Protein AF-0000000084546066 (afdb_homodimer)

Foldseek 3Di:
DDDPVVVVVVLVVVLVVLVVVCVVVVVLLVVVLVLQLVCQQVVAEEEEEEDDLQLVLRVVLQVCQQAVLDFPPGGGHHYYYLSPPVVQCCVCCVVPRNLASQLVVCVVDHAASHEYEYEEAQLARNSLQVNLQNCQVRNHAYEYQYEQVNHPNVVSHPGYHYRDDSDPVSSSVVSNVSSVVSSVVSCVVGPTPDDDD/DDDPVVVVVVLVVVLVVLVVVCVVVVVLLVVVLVLQLVCQQVVAEEEEEEDDLQLVLRVVLQVCQQAVLDFPPGGGHHYYYLSPPVVQCCCCCVVPRNLASQLVVCVVDHAASHEYEYEEAQLARNSLQVNLQNCQVRNHAYEYQYEQVNHPNVVSHPGYHYRDDSDPVSSSVVSNVSSVVSSVVSCVVGPTPDDDD

Radius of gyration: 20.23 Å; Cα contacts (8 Å, |Δi|>4): 793; chains: 2; bounding box: 47×53×48 Å

pLDDT: mean 96.31, std 4.51, range [57.47, 98.94]

Organism: NCBI:txid1582439

Structure (mmCIF, N/CA/C/O backbone):
data_AF-0000000084546066-model_v1
#
loop_
_entity.id
_entity.type
_entity.pdbx_description
1 polymer 'Phosphoheptose isomerase'
#
loop_
_atom_site.group_PDB
_atom_site.id
_atom_site.type_symbol
_atom_site.label_atom_id
_atom_site.label_alt_id
_atom_site.label_comp_id
_atom_site.label_asym_id
_atom_site.label_entity_id
_atom_site.label_seq_id
_atom_site.pdbx_PDB_ins_code
_atom_site.Cartn_x
_atom_site.Cartn_y
_atom_site.Cartn_z
_atom_site.occupancy
_atom_site.B_iso_or_equiv
_atom_site.auth_seq_id
_atom_site.auth_comp_id
_atom_site.auth_asym_id
_atom_site.auth_atom_id
_atom_site.pdbx_PDB_model_num
ATOM 1 N N . MET A 1 1 ? -17.531 9.93 25.25 1 58.09 1 MET A N 1
ATOM 2 C CA . MET A 1 1 ? -16.984 10.125 23.906 1 58.09 1 MET A CA 1
ATOM 3 C C . MET A 1 1 ? -15.797 9.203 23.672 1 58.09 1 MET A C 1
ATOM 5 O O . MET A 1 1 ? -14.922 9.07 24.531 1 58.09 1 MET A O 1
ATOM 9 N N . LYS A 1 2 ? -15.844 8.43 22.781 1 73.88 2 LYS A N 1
ATOM 10 C CA . LYS A 1 2 ? -14.781 7.441 22.562 1 73.88 2 LYS A CA 1
ATOM 11 C C . LYS A 1 2 ? -13.422 8.117 22.438 1 73.88 2 LYS A C 1
ATOM 13 O O . 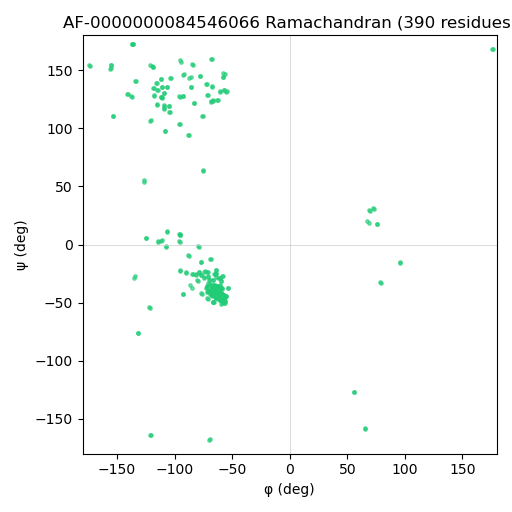LYS A 1 2 ? -13.305 9.164 21.797 1 73.88 2 LYS A O 1
ATOM 18 N N . LYS A 1 3 ? -12.57 7.543 23.188 1 91.62 3 LYS A N 1
ATOM 19 C CA . LYS A 1 3 ? -11.227 8.109 23.156 1 91.62 3 LYS A CA 1
ATOM 20 C C . LYS A 1 3 ? -10.398 7.516 22.016 1 91.62 3 LYS A C 1
ATOM 22 O O . LYS A 1 3 ? -10.492 6.316 21.75 1 91.62 3 LYS A O 1
ATOM 27 N N . ILE A 1 4 ? -9.57 8.32 21.422 1 95.19 4 ILE A N 1
ATOM 28 C CA . ILE A 1 4 ? -8.773 7.977 20.25 1 95.19 4 ILE A CA 1
ATOM 29 C C . ILE A 1 4 ? -7.766 6.887 20.609 1 95.19 4 ILE A C 1
ATOM 31 O O . ILE A 1 4 ? -7.672 5.863 19.922 1 95.19 4 ILE A O 1
ATOM 35 N N . GLU A 1 5 ? -7.195 7.008 21.734 1 94.5 5 GLU A N 1
ATOM 36 C CA . GLU A 1 5 ? -6.043 6.176 22.062 1 94.5 5 GLU A CA 1
ATOM 37 C C . GLU A 1 5 ? -6.438 4.707 22.188 1 94.5 5 GLU A C 1
ATOM 39 O O . GLU A 1 5 ? -5.832 3.842 21.562 1 94.5 5 GLU A O 1
ATOM 44 N N . PRO A 1 6 ? -7.441 4.391 22.906 1 95.5 6 PRO A N 1
ATOM 45 C CA . PRO A 1 6 ? -7.809 2.977 23.031 1 95.5 6 PRO A CA 1
ATOM 46 C C . PRO A 1 6 ? -8.234 2.35 21.703 1 95.5 6 PRO A C 1
ATOM 48 O O . PRO A 1 6 ? -7.984 1.166 21.469 1 95.5 6 PRO A O 1
ATOM 51 N N . ILE A 1 7 ? -8.898 3.096 20.891 1 96.25 7 ILE A N 1
ATOM 52 C CA . ILE A 1 7 ? -9.352 2.588 19.609 1 96.25 7 ILE A CA 1
ATOM 53 C C . ILE A 1 7 ? -8.141 2.291 18.719 1 96.25 7 ILE A C 1
ATOM 55 O O . ILE A 1 7 ? -8.047 1.208 18.141 1 96.25 7 ILE A O 1
ATOM 59 N N . LEU A 1 8 ? -7.262 3.246 18.625 1 97.25 8 LEU A N 1
ATOM 60 C CA . LEU A 1 8 ? -6.043 3.086 17.828 1 97.25 8 LEU A CA 1
ATOM 61 C C . LEU A 1 8 ? -5.223 1.903 18.328 1 97.25 8 LEU A C 1
ATOM 63 O O . LEU A 1 8 ? -4.762 1.08 17.547 1 97.25 8 LEU A O 1
ATOM 67 N N . HIS A 1 9 ? -5.066 1.797 19.656 1 96.94 9 HIS A N 1
ATOM 68 C CA . HIS A 1 9 ? -4.273 0.727 20.25 1 96.94 9 HIS A CA 1
ATOM 69 C C . HIS A 1 9 ? -4.891 -0.639 19.969 1 96.94 9 HIS A C 1
ATOM 71 O O . HIS A 1 9 ? -4.168 -1.613 19.734 1 96.94 9 HIS A O 1
ATOM 77 N N . SER A 1 10 ? -6.176 -0.672 19.969 1 96.88 10 SER A N 1
ATOM 78 C CA . SER A 1 10 ? -6.852 -1.928 19.656 1 96.88 10 SER A CA 1
ATOM 79 C C . SER A 1 10 ? -6.547 -2.383 18.234 1 96.88 10 SER A C 1
ATOM 81 O O . SER A 1 10 ? -6.301 -3.566 18 1 96.88 10 SER A O 1
ATOM 83 N N . PHE A 1 11 ? -6.598 -1.438 17.312 1 97.88 11 PHE A N 1
ATOM 84 C CA . PHE A 1 11 ? -6.262 -1.765 15.93 1 97.88 11 PHE A CA 1
ATOM 85 C C . PHE A 1 11 ? -4.832 -2.277 15.828 1 97.88 11 PHE A C 1
ATOM 87 O O . PHE A 1 11 ? -4.578 -3.307 15.195 1 97.88 11 PHE A O 1
ATOM 94 N N . LEU A 1 12 ? -3.91 -1.575 16.453 1 97.62 12 LEU A N 1
ATOM 95 C CA . LEU A 1 12 ? -2.5 -1.947 16.391 1 97.62 12 LEU A CA 1
ATOM 96 C C . LEU A 1 12 ? -2.271 -3.318 17.016 1 97.62 12 LEU A C 1
ATOM 98 O O . LEU A 1 12 ? -1.497 -4.125 16.484 1 97.62 12 LEU A O 1
ATOM 102 N N . ASP A 1 13 ? -2.93 -3.576 18.094 1 96.75 13 ASP A N 1
ATOM 103 C CA . ASP A 1 13 ? -2.809 -4.867 18.766 1 96.75 13 ASP A CA 1
ATOM 104 C C . ASP A 1 13 ? -3.299 -6 17.875 1 96.75 13 ASP A C 1
ATOM 106 O O . ASP A 1 13 ? -2.711 -7.086 17.859 1 96.75 13 ASP A O 1
ATOM 110 N N . GLU A 1 14 ? -4.301 -5.73 17.125 1 97.19 14 GLU A N 1
ATOM 111 C CA . GLU A 1 14 ? -4.832 -6.734 16.203 1 97.19 14 GLU A CA 1
ATOM 112 C C . GLU A 1 14 ? -3.812 -7.086 15.117 1 97.19 14 GLU A C 1
ATOM 114 O O . GLU A 1 14 ? -3.742 -8.234 14.672 1 97.19 14 GLU A O 1
ATOM 119 N N . GLN A 1 15 ? -3.055 -6.082 14.711 1 98.12 15 GLN A N 1
ATOM 120 C CA . GLN A 1 15 ? -2.033 -6.344 13.703 1 98.12 15 GLN A CA 1
ATOM 121 C C . GLN A 1 15 ? -0.973 -7.309 14.227 1 98.12 15 GLN A C 1
ATOM 123 O O . GLN A 1 15 ? -0.523 -8.195 13.5 1 98.12 15 GLN A O 1
ATOM 128 N N . LYS A 1 16 ? -0.57 -7.102 15.5 1 97.12 16 LYS A N 1
ATOM 129 C CA . LYS A 1 16 ? 0.427 -7.98 16.109 1 97.12 16 LYS A CA 1
ATOM 130 C C . LYS A 1 16 ? -0.085 -9.414 16.203 1 97.12 16 LYS A C 1
ATOM 132 O O . LYS A 1 16 ? 0.655 -10.359 15.93 1 97.12 16 LYS A O 1
ATOM 137 N N . ILE A 1 17 ? -1.288 -9.547 16.578 1 96.88 17 ILE A N 1
ATOM 138 C CA . ILE A 1 17 ? -1.905 -10.859 16.719 1 96.88 17 ILE A CA 1
ATOM 139 C C . ILE A 1 17 ? -1.955 -11.547 15.352 1 96.88 17 ILE A C 1
ATOM 141 O O . ILE A 1 17 ? -1.641 -12.734 15.242 1 96.88 17 ILE A O 1
ATOM 145 N N . CYS A 1 18 ? -2.326 -10.781 14.336 1 97 18 CYS A N 1
ATOM 146 C CA . CYS A 1 18 ? -2.408 -11.328 12.984 1 97 18 CYS A CA 1
ATOM 147 C C . CYS A 1 18 ? -1.049 -11.828 12.516 1 97 18 CYS A C 1
ATOM 149 O O . CYS A 1 18 ? -0.931 -12.961 12.039 1 97 18 CYS A O 1
ATOM 151 N N . VAL A 1 19 ? -0.005 -11.055 12.719 1 97.56 19 VAL A N 1
ATOM 152 C CA . VAL A 1 19 ? 1.34 -11.422 12.289 1 97.56 19 VAL A CA 1
ATOM 153 C C . VAL A 1 19 ? 1.792 -12.68 13.031 1 97.56 19 VAL A C 1
ATOM 155 O O . VAL A 1 19 ? 2.422 -13.562 12.438 1 97.56 19 VAL A O 1
ATOM 158 N N . SER A 1 20 ? 1.497 -12.789 14.344 1 97.19 20 SER A N 1
ATOM 159 C CA . SER A 1 20 ? 1.86 -13.961 15.125 1 97.19 20 SER A CA 1
ATOM 160 C C . SER A 1 20 ? 1.221 -15.227 14.562 1 97.19 20 SER A C 1
ATOM 162 O O . SER A 1 20 ? 1.876 -16.266 14.453 1 97.19 20 SER A O 1
ATOM 164 N N . ASN A 1 21 ? -0.02 -15.133 14.18 1 97.06 21 ASN A N 1
ATOM 165 C CA . ASN A 1 21 ? -0.729 -16.281 13.617 1 97.06 21 ASN A CA 1
ATOM 166 C C . ASN A 1 21 ? -0.171 -16.672 12.258 1 97.06 21 ASN A C 1
ATOM 168 O O . ASN A 1 21 ? -0.028 -17.859 11.953 1 97.06 21 ASN A O 1
ATOM 172 N N . ILE A 1 22 ? 0.183 -15.703 11.438 1 96.12 22 ILE A N 1
ATOM 173 C CA . ILE A 1 22 ? 0.743 -15.938 10.117 1 96.12 22 ILE A CA 1
ATOM 174 C C . ILE A 1 22 ? 2.105 -16.609 10.242 1 96.12 22 ILE A C 1
ATOM 176 O O . ILE A 1 22 ? 2.422 -17.531 9.492 1 96.12 22 ILE A O 1
ATOM 180 N N . THR A 1 23 ? 2.871 -16.156 11.234 1 95 23 THR A N 1
ATOM 181 C CA . THR A 1 23 ? 4.199 -16.719 11.469 1 95 23 THR A CA 1
ATOM 182 C C . THR A 1 23 ? 4.117 -18.203 11.789 1 95 23 THR A C 1
ATOM 184 O O . THR A 1 23 ? 4.941 -19 11.32 1 95 23 THR A O 1
ATOM 187 N N . LYS A 1 24 ? 3.082 -18.594 12.492 1 93.69 24 LYS A N 1
ATOM 188 C CA . LYS A 1 24 ? 2.906 -19.984 12.906 1 93.69 24 LYS A CA 1
ATOM 189 C C . LYS A 1 24 ? 2.496 -20.875 11.727 1 93.69 24 LYS A C 1
ATOM 191 O O . LYS A 1 24 ? 2.703 -22.078 11.758 1 93.69 24 LYS A O 1
ATOM 196 N N . ASN A 1 25 ? 1.925 -20.266 10.695 1 90.19 25 ASN A N 1
ATOM 197 C CA . ASN A 1 25 ? 1.411 -21 9.539 1 90.19 25 ASN A CA 1
ATOM 198 C C . ASN A 1 25 ? 1.988 -20.469 8.234 1 90.19 25 ASN A C 1
ATOM 200 O O . ASN A 1 25 ? 1.245 -20.172 7.293 1 90.19 25 ASN A O 1
ATOM 204 N N . SER A 1 26 ? 3.32 -20.422 8.172 1 93.75 26 SER A N 1
ATOM 205 C CA . SER A 1 26 ? 3.938 -19.656 7.086 1 93.75 26 SER A CA 1
ATOM 206 C C . SER A 1 26 ? 4.297 -20.562 5.91 1 93.75 26 SER A C 1
ATOM 208 O O . SER A 1 26 ? 4.996 -20.141 4.988 1 93.75 26 SER A O 1
ATOM 210 N N . LYS A 1 27 ? 3.881 -21.828 5.902 1 95.06 27 LYS A N 1
ATOM 211 C CA . LYS A 1 27 ? 4.242 -22.781 4.859 1 95.06 27 LYS A CA 1
ATOM 212 C C . LYS A 1 27 ? 3.756 -22.312 3.492 1 95.06 27 LYS A C 1
ATOM 214 O O . LYS A 1 27 ? 4.492 -22.391 2.506 1 95.06 27 LYS A O 1
ATOM 219 N N . ASP A 1 28 ? 2.516 -21.844 3.461 1 95.44 28 ASP A N 1
ATOM 220 C CA . ASP A 1 28 ? 1.954 -21.359 2.203 1 95.44 28 ASP A CA 1
ATOM 221 C C . ASP A 1 28 ? 2.775 -20.203 1.645 1 95.44 28 ASP A C 1
ATOM 223 O O . ASP A 1 28 ? 2.957 -20.094 0.431 1 95.44 28 ASP A O 1
ATOM 227 N N . LEU A 1 29 ? 3.26 -19.359 2.506 1 97.44 29 LEU A N 1
ATOM 228 C CA . LEU A 1 29 ? 4.086 -18.234 2.074 1 97.44 29 LEU A CA 1
ATOM 229 C C . LEU A 1 29 ? 5.43 -18.719 1.538 1 97.44 29 LEU A C 1
ATOM 231 O O . LEU A 1 29 ? 5.93 -18.188 0.541 1 97.44 29 LEU A O 1
ATOM 235 N N . GLU A 1 30 ? 5.973 -19.688 2.188 1 97.38 30 GLU A N 1
ATOM 236 C CA . GLU A 1 30 ? 7.223 -20.281 1.711 1 97.38 30 GLU A CA 1
ATOM 237 C C . GLU A 1 30 ? 7.055 -20.875 0.319 1 97.38 30 GLU A C 1
ATOM 239 O O . GLU A 1 30 ? 7.902 -20.688 -0.554 1 97.38 30 GLU A O 1
ATOM 244 N N . ASP A 1 31 ? 5.988 -21.578 0.146 1 97.75 31 ASP A N 1
ATOM 245 C CA . ASP A 1 31 ? 5.691 -22.188 -1.15 1 97.75 31 ASP A CA 1
ATOM 246 C C . ASP A 1 31 ? 5.516 -21.109 -2.227 1 97.75 31 ASP A C 1
ATOM 248 O O . ASP A 1 31 ? 5.965 -21.281 -3.361 1 97.75 31 ASP A O 1
ATOM 252 N N . LEU A 1 32 ? 4.887 -20.047 -1.887 1 98.19 32 LEU A N 1
ATOM 253 C CA . LEU A 1 32 ? 4.699 -18.938 -2.828 1 98.19 32 LEU A CA 1
ATOM 254 C C . LEU A 1 32 ? 6.035 -18.328 -3.229 1 98.19 32 LEU A C 1
ATOM 256 O O . LEU A 1 32 ? 6.266 -18.047 -4.406 1 98.19 32 LEU A O 1
ATOM 260 N N . ILE A 1 33 ? 6.922 -18.141 -2.268 1 98.5 33 ILE A N 1
ATOM 261 C CA . ILE A 1 33 ? 8.242 -17.594 -2.551 1 98.5 33 ILE A CA 1
ATOM 262 C C . ILE A 1 33 ? 8.977 -18.5 -3.533 1 98.5 33 ILE A C 1
ATOM 264 O O . ILE A 1 33 ? 9.562 -18.016 -4.508 1 98.5 33 ILE A O 1
ATOM 268 N N . ARG A 1 34 ? 8.922 -19.766 -3.334 1 98.19 34 ARG A N 1
ATOM 269 C CA . ARG A 1 34 ? 9.547 -20.719 -4.238 1 98.19 34 ARG A CA 1
ATOM 270 C C . ARG A 1 34 ? 8.945 -20.641 -5.633 1 98.19 34 ARG A C 1
ATOM 272 O O . ARG A 1 34 ? 9.664 -20.688 -6.633 1 98.19 34 ARG A O 1
ATOM 279 N N . LEU A 1 35 ? 7.68 -20.516 -5.641 1 98 35 LEU A N 1
ATOM 280 C CA . LEU A 1 35 ? 6.965 -20.422 -6.91 1 98 35 LEU A CA 1
ATOM 281 C C . LEU A 1 35 ? 7.387 -19.188 -7.688 1 98 35 LEU A C 1
ATOM 283 O O . LEU A 1 35 ? 7.598 -19.25 -8.898 1 98 35 LEU A O 1
ATOM 287 N N . LEU A 1 36 ? 7.488 -18.078 -7.055 1 98.5 36 LEU A N 1
ATOM 288 C CA . LEU A 1 36 ? 7.879 -16.828 -7.699 1 98.5 36 LEU A CA 1
ATOM 289 C C . LEU A 1 36 ? 9.312 -16.922 -8.219 1 98.5 36 LEU A C 1
ATOM 291 O O . LEU A 1 36 ? 9.602 -16.469 -9.328 1 98.5 36 LEU A O 1
ATOM 295 N N . ILE A 1 37 ? 10.164 -17.469 -7.418 1 98.06 37 ILE A N 1
ATOM 296 C CA . ILE A 1 37 ? 11.555 -17.609 -7.824 1 98.06 37 ILE A CA 1
ATOM 297 C C . ILE A 1 37 ? 11.641 -18.516 -9.055 1 98.06 37 ILE A C 1
ATOM 299 O O . ILE A 1 37 ? 12.375 -18.219 -10 1 98.06 37 ILE A O 1
ATOM 303 N N . LYS A 1 38 ? 10.906 -19.562 -9.023 1 97.88 38 LYS A N 1
ATOM 304 C CA . LYS A 1 38 ? 10.867 -20.469 -10.164 1 97.88 38 LYS A CA 1
ATOM 305 C C . LYS A 1 38 ? 10.375 -19.766 -11.422 1 97.88 38 LYS A C 1
ATOM 307 O O . LYS A 1 38 ? 10.945 -19.922 -12.5 1 97.88 38 LYS A O 1
ATOM 312 N N . ALA A 1 39 ? 9.289 -19.031 -11.305 1 97.75 39 ALA A N 1
ATOM 313 C CA . ALA A 1 39 ? 8.75 -18.281 -12.438 1 97.75 39 ALA A CA 1
ATOM 314 C C . ALA A 1 39 ? 9.789 -17.328 -13 1 97.75 39 ALA A C 1
ATOM 316 O O . ALA A 1 39 ? 9.984 -17.266 -14.211 1 97.75 39 ALA A O 1
ATOM 317 N N . ARG A 1 40 ? 10.438 -16.609 -12.133 1 97.81 40 ARG A N 1
ATOM 318 C CA . ARG A 1 40 ? 11.5 -15.688 -12.539 1 97.81 40 ARG A CA 1
ATOM 319 C C . ARG A 1 40 ? 12.594 -16.422 -13.312 1 97.81 40 ARG A C 1
ATOM 321 O O . ARG A 1 40 ? 12.992 -16 -14.398 1 97.81 40 ARG A O 1
ATOM 328 N N . ASN A 1 41 ? 13.023 -17.5 -12.711 1 97.5 41 ASN A N 1
ATOM 329 C CA . ASN A 1 41 ? 14.125 -18.266 -13.297 1 97.5 41 ASN A CA 1
ATOM 330 C C . ASN A 1 41 ? 13.758 -18.828 -14.664 1 97.5 41 ASN A C 1
ATOM 332 O O . ASN A 1 41 ? 14.617 -18.969 -15.531 1 97.5 41 ASN A O 1
ATOM 336 N N . ASN A 1 42 ? 12.547 -19.078 -14.883 1 97.38 42 ASN A N 1
ATOM 337 C CA . ASN A 1 42 ? 12.078 -19.672 -16.141 1 97.38 42 ASN A CA 1
ATOM 338 C C . ASN A 1 42 ? 11.602 -18.594 -17.109 1 97.38 42 ASN A C 1
ATOM 340 O O . ASN A 1 42 ? 11.055 -18.906 -18.172 1 97.38 42 ASN A O 1
ATOM 344 N N . GLY A 1 43 ? 11.688 -17.391 -16.781 1 96.62 43 GLY A N 1
ATOM 345 C CA . GLY A 1 43 ? 11.312 -16.281 -17.656 1 96.62 43 GLY A CA 1
ATOM 346 C C . GLY A 1 43 ? 9.805 -16.141 -17.812 1 96.62 43 GLY A C 1
ATOM 347 O O . GLY A 1 43 ? 9.328 -15.75 -18.875 1 96.62 43 GLY A O 1
ATOM 348 N N . LYS A 1 44 ? 9.055 -16.516 -16.797 1 97.69 44 LYS A N 1
ATOM 349 C CA . LYS A 1 44 ? 7.602 -16.422 -16.812 1 97.69 44 LYS A CA 1
ATOM 350 C C . LYS A 1 44 ? 7.121 -15.117 -16.172 1 97.69 44 LYS A C 1
ATOM 352 O O . LYS A 1 44 ? 7.844 -14.508 -15.391 1 97.69 44 LYS A O 1
ATOM 357 N N . LYS A 1 45 ? 5.926 -14.734 -16.547 1 98 45 LYS A N 1
ATOM 358 C CA . LYS A 1 45 ? 5.367 -13.461 -16.094 1 98 45 LYS A CA 1
ATOM 359 C C . LYS A 1 45 ? 4.551 -13.641 -14.82 1 98 45 LYS A C 1
ATOM 361 O O . LYS A 1 45 ? 3.926 -14.68 -14.617 1 98 45 LYS A O 1
ATOM 366 N N . ILE A 1 46 ? 4.617 -12.586 -14 1 98.69 46 ILE A N 1
ATOM 367 C CA . ILE A 1 46 ? 3.756 -12.461 -12.836 1 98.69 46 ILE A CA 1
ATOM 368 C C . ILE A 1 46 ? 2.732 -11.352 -13.062 1 98.69 46 ILE A C 1
ATOM 370 O O . ILE A 1 46 ? 3.102 -10.203 -13.312 1 98.69 46 ILE A O 1
ATOM 374 N N . PHE A 1 47 ? 1.453 -11.68 -13.031 1 98.81 47 PHE A N 1
ATOM 375 C CA . PHE A 1 47 ? 0.375 -10.703 -13.117 1 98.81 47 PHE A CA 1
ATOM 376 C C . PHE A 1 47 ? -0.301 -10.523 -11.766 1 98.81 47 PHE A C 1
ATOM 378 O O . PHE A 1 47 ? -0.565 -11.5 -11.062 1 98.81 47 PHE A O 1
ATOM 385 N N . THR A 1 48 ? -0.553 -9.312 -11.391 1 98.88 48 THR A N 1
ATOM 386 C CA . THR A 1 48 ? -1.293 -9.039 -10.164 1 98.88 48 THR A CA 1
ATOM 387 C C . THR A 1 48 ? -2.586 -8.289 -10.461 1 98.88 48 THR A C 1
ATOM 389 O O . THR A 1 48 ? -2.688 -7.602 -11.484 1 98.88 48 THR A O 1
ATOM 392 N N . MET A 1 49 ? -3.562 -8.461 -9.609 1 98.81 49 MET A N 1
ATOM 393 C CA . MET A 1 49 ? -4.852 -7.793 -9.773 1 98.81 49 MET A CA 1
ATOM 394 C C . MET A 1 49 ? -5.566 -7.648 -8.438 1 98.81 49 MET A C 1
ATOM 396 O O . MET A 1 49 ? -5.324 -8.422 -7.512 1 98.81 49 MET A O 1
ATOM 400 N N . GLY A 1 50 ? -6.418 -6.707 -8.305 1 98.56 50 GLY A N 1
ATOM 401 C CA . GLY A 1 50 ? -7.234 -6.379 -7.148 1 98.56 50 GLY A CA 1
ATOM 402 C C . GLY A 1 50 ? -8.062 -5.121 -7.34 1 98.56 50 GLY A C 1
ATOM 403 O O . GLY A 1 50 ? -7.867 -4.387 -8.312 1 98.56 50 GLY A O 1
ATOM 404 N N . ASN A 1 51 ? -8.992 -4.914 -6.418 1 97.12 51 ASN A N 1
ATOM 405 C CA . ASN A 1 51 ? -9.859 -3.744 -6.473 1 97.12 51 ASN A CA 1
ATOM 406 C C . ASN A 1 51 ? -9.57 -2.777 -5.328 1 97.12 51 ASN A C 1
ATOM 408 O O . ASN A 1 51 ? -9.312 -3.203 -4.199 1 97.12 51 ASN A O 1
ATOM 412 N N . GLY A 1 52 ? -9.648 -1.495 -5.617 1 95.19 52 GLY A N 1
ATOM 413 C CA . GLY A 1 52 ? -9.477 -0.506 -4.562 1 95.19 52 GLY A CA 1
ATOM 414 C C . GLY A 1 52 ? -8.172 -0.658 -3.809 1 95.19 52 GLY A C 1
ATOM 415 O O . GLY A 1 52 ? -7.098 -0.7 -4.418 1 95.19 52 GLY A O 1
ATOM 416 N N . GLY A 1 53 ? -8.211 -0.744 -2.5 1 96.06 53 GLY A N 1
ATOM 417 C CA . GLY A 1 53 ? -7.023 -0.972 -1.689 1 96.06 53 GLY A CA 1
ATOM 418 C C . GLY A 1 53 ? -6.234 -2.195 -2.117 1 96.06 53 GLY A C 1
ATOM 419 O O . GLY A 1 53 ? -5.004 -2.164 -2.15 1 96.06 53 GLY A O 1
ATOM 420 N N . SE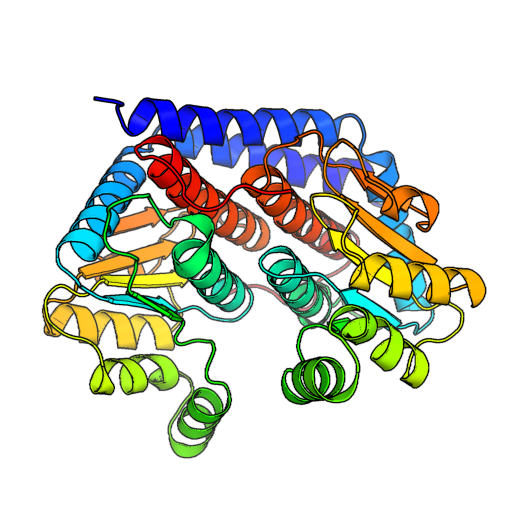R A 1 54 ? -6.938 -3.168 -2.484 1 98.25 54 SER A N 1
ATOM 421 C CA . SER A 1 54 ? -6.281 -4.371 -2.982 1 98.25 54 SER A CA 1
ATOM 422 C C . SER A 1 54 ? -5.598 -4.113 -4.32 1 98.25 54 SER A C 1
ATOM 424 O O . SER A 1 54 ? -4.562 -4.707 -4.621 1 98.25 54 SER A O 1
ATOM 426 N N . GLY A 1 55 ? -6.242 -3.246 -5.141 1 98 55 GLY A N 1
ATOM 427 C CA . GLY A 1 55 ? -5.586 -2.83 -6.371 1 98 55 GLY A CA 1
ATOM 428 C C . GLY A 1 55 ? -4.285 -2.088 -6.133 1 98 55 GLY A C 1
ATOM 429 O O . GLY A 1 55 ? -3.303 -2.307 -6.844 1 98 55 GLY A O 1
ATOM 430 N N . SER A 1 56 ? -4.34 -1.216 -5.098 1 97.69 56 SER A N 1
ATOM 431 C CA . SER A 1 56 ? -3.117 -0.519 -4.711 1 97.69 56 SER A CA 1
ATOM 432 C C . SER A 1 56 ? -2.027 -1.501 -4.293 1 97.69 56 SER A C 1
ATOM 434 O O . SER A 1 56 ? -0.866 -1.348 -4.676 1 97.69 56 SER A O 1
ATOM 436 N N . THR A 1 57 ? -2.367 -2.49 -3.537 1 98.56 57 THR A N 1
ATOM 437 C CA . THR A 1 57 ? -1.424 -3.521 -3.121 1 98.56 57 THR A CA 1
ATOM 438 C C . THR A 1 57 ? -0.854 -4.254 -4.332 1 98.56 57 THR A C 1
ATOM 440 O O . THR A 1 57 ? 0.352 -4.496 -4.41 1 98.56 57 THR A O 1
ATOM 443 N N . ALA A 1 58 ? -1.756 -4.562 -5.312 1 98.75 58 ALA A N 1
ATOM 444 C CA . ALA A 1 58 ? -1.342 -5.254 -6.531 1 98.75 58 ALA A CA 1
ATOM 445 C C . ALA A 1 58 ? -0.286 -4.453 -7.285 1 98.75 58 ALA A C 1
ATOM 447 O O . ALA A 1 58 ? 0.738 -4.996 -7.703 1 98.75 58 ALA A O 1
ATOM 448 N N . SER A 1 59 ? -0.52 -3.164 -7.426 1 98.44 59 SER A N 1
ATOM 449 C CA . SER A 1 59 ? 0.405 -2.273 -8.125 1 98.44 59 SER A CA 1
ATOM 450 C C . SER A 1 59 ? 1.71 -2.117 -7.348 1 98.44 59 SER A C 1
ATOM 452 O O . SER A 1 59 ? 2.795 -2.186 -7.93 1 98.44 59 SER A O 1
ATOM 454 N N . HIS A 1 60 ? 1.605 -1.936 -6.039 1 98.56 60 HIS A N 1
ATOM 455 C CA . HIS A 1 60 ? 2.768 -1.766 -5.176 1 98.56 60 HIS A CA 1
ATOM 456 C C . HIS A 1 60 ? 3.678 -2.988 -5.23 1 98.56 60 HIS A C 1
ATOM 458 O O . HIS A 1 60 ? 4.902 -2.855 -5.309 1 98.56 60 HIS A O 1
ATOM 464 N N . PHE A 1 61 ? 3.135 -4.172 -5.191 1 98.81 61 PHE A N 1
ATOM 465 C CA . PHE A 1 61 ? 3.916 -5.402 -5.211 1 98.81 61 PHE A CA 1
ATOM 466 C C . PHE A 1 61 ? 4.711 -5.52 -6.508 1 98.81 61 PHE A C 1
ATOM 468 O O . PHE A 1 61 ? 5.875 -5.922 -6.492 1 98.81 61 PHE A O 1
ATOM 475 N N . VAL A 1 62 ? 4.094 -5.145 -7.648 1 98.69 62 VAL A N 1
ATOM 476 C CA . VAL A 1 62 ? 4.777 -5.176 -8.938 1 98.69 62 VAL A CA 1
ATOM 477 C C . VAL A 1 62 ? 5.973 -4.223 -8.914 1 98.69 62 VAL A C 1
ATOM 479 O O . VAL A 1 62 ? 7.059 -4.57 -9.383 1 98.69 62 VAL A O 1
ATOM 482 N N . SER A 1 63 ? 5.762 -3.055 -8.32 1 97.69 63 SER A N 1
ATOM 483 C CA . SER A 1 63 ? 6.875 -2.119 -8.195 1 97.69 63 SER A CA 1
ATOM 484 C C . SER A 1 63 ? 8.039 -2.752 -7.438 1 97.69 63 SER A C 1
ATOM 486 O O . SER A 1 63 ? 9.195 -2.639 -7.863 1 97.69 63 SER A O 1
AT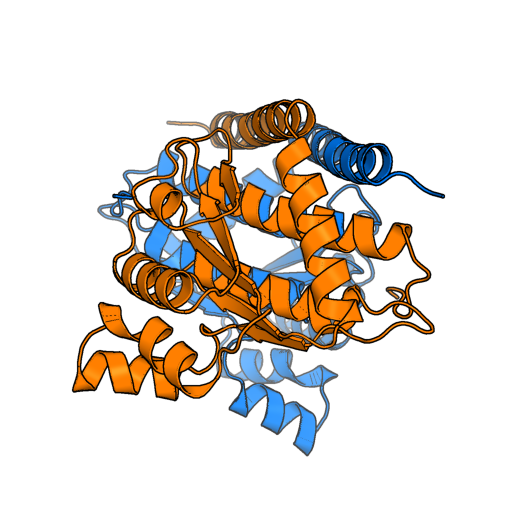OM 488 N N . ASP A 1 64 ? 7.781 -3.469 -6.348 1 98.12 64 ASP A N 1
ATOM 489 C CA . ASP A 1 64 ? 8.812 -4.109 -5.539 1 98.12 64 ASP A CA 1
ATOM 490 C C . ASP A 1 64 ? 9.492 -5.242 -6.312 1 98.12 64 ASP A C 1
ATOM 492 O O . ASP A 1 64 ? 10.711 -5.398 -6.25 1 98.12 64 ASP A O 1
ATOM 496 N N . LEU A 1 65 ? 8.688 -6.02 -7.035 1 98.31 65 LEU A N 1
ATOM 497 C CA . LEU A 1 65 ? 9.25 -7.121 -7.805 1 98.31 65 LEU A CA 1
ATOM 498 C C . LEU A 1 65 ? 10.188 -6.602 -8.891 1 98.31 65 LEU A C 1
ATOM 500 O O . LEU A 1 65 ? 11.219 -7.219 -9.172 1 98.31 65 LEU A O 1
ATOM 504 N N . LEU A 1 66 ? 9.852 -5.453 -9.492 1 97.38 66 LEU A N 1
ATOM 505 C CA . LEU A 1 66 ? 10.57 -4.945 -10.656 1 97.38 66 LEU A CA 1
ATOM 506 C C . LEU A 1 66 ? 11.844 -4.223 -10.227 1 97.38 66 LEU A C 1
ATOM 508 O O . LEU A 1 66 ? 12.812 -4.156 -10.992 1 97.38 66 LEU A O 1
ATOM 512 N N . LYS A 1 67 ? 11.867 -3.711 -9.039 1 96.69 67 LYS A N 1
ATOM 513 C CA . LYS A 1 67 ? 13.016 -2.893 -8.641 1 96.69 67 LYS A CA 1
ATOM 514 C C . LYS A 1 67 ? 13.695 -3.467 -7.402 1 96.69 67 LYS A C 1
ATOM 516 O O . LYS A 1 67 ? 14.875 -3.816 -7.441 1 96.69 67 LYS A O 1
ATOM 521 N N . THR A 1 68 ? 12.961 -3.674 -6.375 1 96.19 68 THR A N 1
ATOM 522 C CA . THR A 1 68 ? 13.5 -4.016 -5.062 1 96.19 68 THR A CA 1
ATOM 523 C C . THR A 1 68 ? 13.992 -5.461 -5.043 1 96.19 68 THR A C 1
ATOM 525 O O . THR A 1 68 ? 14.961 -5.785 -4.348 1 96.19 68 THR A O 1
ATOM 528 N N . ALA A 1 69 ? 13.445 -6.352 -5.828 1 96.81 69 ALA A N 1
ATOM 529 C CA . ALA A 1 69 ? 13.727 -7.781 -5.773 1 96.81 69 ALA A CA 1
ATOM 530 C C . ALA A 1 69 ? 14.805 -8.164 -6.785 1 96.81 69 ALA A C 1
ATOM 532 O O . ALA A 1 69 ? 15.047 -9.352 -7.023 1 96.81 69 ALA A O 1
ATOM 533 N N . ILE A 1 70 ? 15.445 -7.207 -7.441 1 97 70 ILE A N 1
ATOM 534 C CA . ILE A 1 70 ? 16.5 -7.523 -8.391 1 97 70 ILE A CA 1
ATOM 535 C C . ILE A 1 70 ? 17.703 -8.125 -7.652 1 97 70 ILE A C 1
ATOM 537 O O . ILE A 1 70 ? 18.188 -7.543 -6.684 1 97 70 ILE A O 1
ATOM 541 N N . ILE A 1 71 ? 18.078 -9.266 -8.055 1 95.94 71 ILE A N 1
ATOM 542 C CA . ILE A 1 71 ? 19.203 -9.992 -7.492 1 95.94 71 ILE A CA 1
ATOM 543 C C . ILE A 1 71 ? 20.344 -10.047 -8.508 1 95.94 71 ILE A C 1
ATOM 545 O O . ILE A 1 71 ? 20.125 -10.352 -9.68 1 95.94 71 ILE A O 1
ATOM 549 N N . LYS A 1 72 ? 21.547 -9.812 -8.078 1 95.81 72 LYS A N 1
ATOM 550 C CA . LYS A 1 72 ? 22.703 -9.852 -8.961 1 95.81 72 LYS A CA 1
ATOM 551 C C . LYS A 1 72 ? 22.828 -11.203 -9.648 1 95.81 72 LYS A C 1
ATOM 553 O O . LYS A 1 72 ? 22.656 -12.25 -9.016 1 95.81 72 LYS A O 1
ATOM 558 N N . ASP A 1 73 ? 23.047 -11.188 -10.898 1 94.94 73 ASP A N 1
ATOM 559 C CA . ASP A 1 73 ? 23.344 -12.336 -11.742 1 94.94 73 ASP A CA 1
ATOM 560 C C . ASP A 1 73 ? 22.141 -13.273 -11.844 1 94.94 73 ASP A C 1
ATOM 562 O O . ASP A 1 73 ? 22.297 -14.484 -12.016 1 94.94 73 ASP A O 1
ATOM 566 N N . LYS A 1 74 ? 20.984 -12.766 -11.562 1 96 74 LYS A N 1
ATOM 567 C CA . LYS A 1 74 ? 19.734 -13.508 -11.781 1 96 74 LYS A CA 1
ATOM 568 C C . LYS A 1 74 ? 18.812 -12.75 -12.734 1 96 74 LYS A C 1
ATOM 570 O O . LYS A 1 74 ? 18.922 -11.531 -12.875 1 96 74 LYS A O 1
ATOM 575 N N . LYS A 1 75 ? 18 -13.484 -13.367 1 96.94 75 LYS A N 1
ATOM 576 C CA . LYS A 1 75 ? 16.969 -12.859 -14.188 1 96.94 75 LYS A CA 1
ATOM 577 C C . LYS A 1 75 ? 16.094 -11.922 -13.344 1 96.94 75 LYS A C 1
ATOM 579 O O . LYS A 1 75 ? 15.867 -12.172 -12.164 1 96.94 75 LYS A O 1
ATOM 584 N N . ARG A 1 76 ? 15.68 -10.953 -13.984 1 97.75 76 ARG A N 1
ATOM 585 C CA . ARG A 1 76 ? 14.75 -10.047 -13.32 1 97.75 76 ARG A CA 1
ATOM 586 C C . ARG A 1 76 ? 13.312 -10.555 -13.438 1 97.75 76 ARG A C 1
ATOM 588 O O . ARG A 1 76 ? 12.984 -11.266 -14.391 1 97.75 76 ARG A O 1
ATOM 595 N N . PHE A 1 77 ? 12.516 -10.148 -12.523 1 98.31 77 PHE A N 1
ATOM 596 C CA . PHE A 1 77 ? 11.102 -10.492 -12.586 1 98.31 77 PHE A CA 1
ATOM 597 C C . PHE A 1 77 ? 10.422 -9.797 -13.758 1 98.31 77 PHE A C 1
ATOM 599 O O . PHE A 1 77 ? 10.695 -8.625 -14.031 1 98.31 77 PHE A O 1
ATOM 606 N N . GLN A 1 78 ? 9.617 -10.508 -14.477 1 98.12 78 GLN A N 1
ATOM 607 C CA . GLN A 1 78 ? 8.617 -9.93 -15.367 1 98.12 78 GLN A CA 1
ATOM 608 C C . GLN A 1 78 ? 7.262 -9.828 -14.672 1 98.12 78 GLN A C 1
ATOM 610 O O . GLN A 1 78 ? 6.578 -10.836 -14.484 1 98.12 78 GLN A O 1
ATOM 615 N N . ALA A 1 79 ? 6.914 -8.617 -14.273 1 98.62 79 ALA A N 1
ATOM 616 C CA . ALA A 1 79 ? 5.711 -8.453 -13.469 1 98.62 79 ALA A CA 1
ATOM 617 C C . ALA A 1 79 ? 4.859 -7.293 -13.977 1 98.62 79 ALA A C 1
ATOM 619 O O . ALA A 1 79 ? 5.387 -6.246 -14.359 1 98.62 79 ALA A O 1
ATOM 620 N N . PHE A 1 80 ? 3.516 -7.516 -13.953 1 98.38 80 PHE A N 1
ATOM 621 C CA . PHE A 1 80 ? 2.559 -6.543 -14.469 1 98.38 80 PHE A CA 1
ATOM 622 C C . PHE A 1 80 ? 1.321 -6.48 -13.578 1 98.38 80 PHE A C 1
ATOM 624 O O . PHE A 1 80 ? 0.74 -7.516 -13.242 1 98.38 80 PHE A O 1
ATOM 631 N N . SER A 1 81 ? 0.986 -5.277 -13.211 1 98.62 81 SER A N 1
ATOM 632 C CA . SER A 1 81 ? -0.301 -5.125 -12.547 1 98.62 81 SER A CA 1
ATOM 633 C C . SER A 1 81 ? -1.407 -4.797 -13.539 1 98.62 81 SER A C 1
ATOM 635 O O . SER A 1 81 ? -1.324 -3.799 -14.258 1 98.62 81 SER A O 1
ATOM 637 N N . LEU A 1 82 ? -2.453 -5.543 -13.5 1 98.44 82 LEU A N 1
ATOM 638 C CA . LEU A 1 82 ? -3.568 -5.332 -14.414 1 98.44 82 LEU A CA 1
ATOM 639 C C . LEU A 1 82 ? -4.438 -4.168 -13.953 1 98.44 82 LEU A C 1
ATOM 641 O O . LEU A 1 82 ? -5.371 -3.766 -14.648 1 98.44 82 LEU A O 1
ATOM 645 N N . THR A 1 83 ? -4.078 -3.631 -12.859 1 97.25 83 THR A N 1
ATOM 646 C CA . THR A 1 83 ? -4.805 -2.506 -12.281 1 97.25 83 THR A CA 1
ATOM 647 C C . THR A 1 83 ? -4.285 -1.184 -12.844 1 97.25 83 THR A C 1
ATOM 649 O O . THR A 1 83 ? -4.934 -0.145 -12.695 1 97.25 83 THR A O 1
ATOM 652 N N . ASP A 1 84 ? -3.236 -1.197 -13.531 1 95.56 84 ASP A N 1
ATOM 653 C CA . ASP A 1 84 ? -2.477 0.034 -13.727 1 95.56 84 ASP A CA 1
ATOM 654 C C . ASP A 1 84 ? -2.863 0.714 -15.039 1 95.56 84 ASP A C 1
ATOM 656 O O . ASP A 1 84 ? -2.566 1.894 -15.242 1 95.56 84 ASP A O 1
ATOM 660 N N . ASN A 1 85 ? -3.436 -0.034 -16.016 1 94.12 85 ASN A N 1
ATOM 661 C CA . ASN A 1 85 ? -3.861 0.601 -17.25 1 94.12 85 ASN A CA 1
ATOM 662 C C . ASN A 1 85 ? -5.285 1.137 -17.141 1 94.12 85 ASN A C 1
ATOM 664 O O . ASN A 1 85 ? -6.242 0.436 -17.484 1 94.12 85 ASN A O 1
ATOM 668 N N . ILE A 1 86 ? -5.395 2.406 -16.797 1 93.06 86 ILE A N 1
ATOM 669 C CA . ILE A 1 86 ? -6.684 3.002 -16.469 1 93.06 86 ILE A CA 1
ATOM 670 C C . ILE A 1 86 ? -7.562 3.061 -17.703 1 93.06 86 ILE A C 1
ATOM 672 O O . ILE A 1 86 ? -8.727 2.648 -17.688 1 93.06 86 ILE A O 1
ATOM 676 N N . PRO A 1 87 ? -7.004 3.471 -18.969 1 92.06 87 PRO A N 1
ATOM 677 C CA . PRO A 1 87 ? -7.852 3.471 -20.156 1 92.06 87 PRO A CA 1
ATOM 678 C C . PRO A 1 87 ? -8.438 2.094 -20.469 1 92.06 87 PRO A C 1
ATOM 680 O O . PRO A 1 87 ? -9.609 1.989 -20.844 1 92.06 87 PRO A O 1
ATOM 683 N N . VAL A 1 88 ? -7.684 1.075 -20.266 1 94.94 88 VAL A N 1
ATOM 684 C CA . VAL A 1 88 ? -8.164 -0.274 -20.562 1 94.94 88 VAL A CA 1
ATOM 685 C C . VAL A 1 88 ? -9.25 -0.657 -19.562 1 94.94 88 VAL A C 1
ATOM 687 O O . VAL A 1 88 ? -10.281 -1.221 -19.938 1 94.94 88 VAL A O 1
ATOM 690 N N . ILE A 1 89 ? -9.078 -0.355 -18.281 1 96.75 89 ILE A N 1
ATOM 691 C CA . ILE A 1 89 ? -10.055 -0.641 -17.234 1 96.75 89 ILE A CA 1
ATOM 692 C C . ILE A 1 89 ? -11.359 0.104 -17.516 1 96.75 89 ILE A C 1
ATOM 694 O O . ILE A 1 89 ? -12.438 -0.487 -17.484 1 96.75 89 ILE A O 1
ATOM 698 N N . LEU A 1 90 ? -11.219 1.357 -17.922 1 95.5 90 LEU A N 1
ATOM 699 C CA . LEU A 1 90 ? -12.398 2.18 -18.172 1 95.5 90 LEU A CA 1
ATOM 700 C C . LEU A 1 90 ? -13.125 1.711 -19.438 1 95.5 90 LEU A C 1
ATOM 702 O O . LEU A 1 90 ? -14.359 1.697 -19.469 1 95.5 90 LEU A O 1
ATOM 706 N N . ALA A 1 91 ? -12.344 1.354 -20.453 1 95.31 91 ALA A N 1
ATOM 707 C CA . ALA A 1 91 ? -12.938 0.916 -21.719 1 95.31 91 ALA A CA 1
ATOM 708 C C . ALA A 1 91 ? -13.766 -0.35 -21.531 1 95.31 91 ALA A C 1
ATOM 710 O O . ALA A 1 91 ? -14.93 -0.407 -21.938 1 95.31 91 ALA A O 1
ATOM 711 N N . TRP A 1 92 ? -13.25 -1.312 -20.844 1 96.06 92 TRP A N 1
ATOM 712 C CA . TRP A 1 92 ? -13.969 -2.566 -20.641 1 96.06 92 TRP A CA 1
ATOM 713 C C . TRP A 1 92 ? -15.141 -2.375 -19.688 1 96.06 92 TRP A C 1
ATOM 715 O O . TRP A 1 92 ? -16.203 -2.975 -19.875 1 96.06 92 TRP A O 1
ATOM 725 N N . SER A 1 93 ? -14.883 -1.604 -18.656 1 97 93 SER A N 1
ATOM 726 C CA . SER A 1 93 ? -15.969 -1.311 -17.719 1 97 93 SER A CA 1
ATOM 727 C C . SER A 1 93 ? -17.141 -0.641 -18.438 1 97 93 SER A C 1
ATOM 729 O O . SER A 1 93 ? -18.297 -1.01 -18.219 1 97 93 SER A O 1
ATOM 731 N N . ASN A 1 94 ? -16.828 0.364 -19.297 1 95.62 94 ASN A N 1
ATOM 732 C CA . ASN A 1 94 ? -17.844 1.146 -20 1 95.62 94 ASN A CA 1
ATOM 733 C C . ASN A 1 94 ? -18.547 0.323 -21.078 1 95.62 94 ASN A C 1
ATOM 735 O O . ASN A 1 94 ? -19.766 0.348 -21.188 1 95.62 94 ASN A O 1
ATOM 739 N N . ASP A 1 95 ? -17.766 -0.387 -21.891 1 96.5 95 ASP A N 1
ATOM 740 C CA . ASP A 1 95 ? -18.281 -1.023 -23.109 1 96.5 95 ASP A CA 1
ATOM 741 C C . ASP A 1 95 ? -18.906 -2.379 -22.781 1 96.5 95 ASP A C 1
ATOM 743 O O . ASP A 1 95 ? -19.734 -2.875 -23.547 1 96.5 95 ASP A O 1
ATOM 747 N N . VAL A 1 96 ? -18.469 -3.043 -21.672 1 95.88 96 VAL A N 1
ATOM 748 C CA . VAL A 1 96 ? -18.953 -4.391 -21.375 1 95.88 96 VAL A CA 1
ATOM 749 C C . VAL A 1 96 ? -19.391 -4.484 -19.922 1 95.88 96 VAL A C 1
ATOM 751 O O . VAL A 1 96 ? -20.578 -4.504 -19.625 1 95.88 96 VAL A O 1
ATOM 754 N N . SER A 1 97 ? -18.453 -4.574 -18.953 1 97.5 97 SER A N 1
ATOM 755 C CA . SER A 1 97 ? -18.75 -4.637 -17.531 1 97.5 97 SER A CA 1
ATOM 756 C C . SER A 1 97 ? -17.469 -4.574 -16.703 1 97.5 97 SER A C 1
ATOM 758 O O . SER A 1 97 ? -16.406 -4.992 -17.156 1 97.5 97 SER A O 1
ATOM 760 N N . TYR A 1 98 ? -17.609 -4.098 -15.508 1 97.19 98 TYR A N 1
ATOM 761 C CA . TYR A 1 98 ? -16.484 -4.066 -14.578 1 97.19 98 TYR A CA 1
ATOM 762 C C . TYR A 1 98 ? -16.031 -5.477 -14.234 1 97.19 98 TYR A C 1
ATOM 764 O O . TYR A 1 98 ? -14.852 -5.699 -13.938 1 97.19 98 TYR A O 1
ATOM 772 N N . ASP A 1 99 ? -16.859 -6.457 -14.383 1 97.25 99 ASP A N 1
ATOM 773 C CA . ASP A 1 99 ? -16.562 -7.848 -14.062 1 97.25 99 ASP A CA 1
ATOM 774 C C . ASP A 1 99 ? -15.523 -8.422 -15.031 1 97.25 99 ASP A C 1
ATOM 776 O O . ASP A 1 99 ? -14.93 -9.469 -14.766 1 97.25 99 ASP A O 1
ATOM 780 N N . ARG A 1 100 ? -15.242 -7.727 -16.109 1 97.06 100 ARG A N 1
ATOM 781 C CA . ARG A 1 100 ? -14.445 -8.297 -17.188 1 97.06 100 ARG A CA 1
ATOM 782 C C . ARG A 1 100 ? -13.086 -7.617 -17.281 1 97.06 100 ARG A C 1
ATOM 784 O O . ARG A 1 100 ? -12.234 -8.023 -18.078 1 97.06 100 ARG A O 1
ATOM 791 N N . ILE A 1 101 ? -12.781 -6.734 -16.438 1 98 101 ILE A N 1
ATOM 792 C CA . ILE A 1 101 ? -11.648 -5.836 -16.656 1 98 101 ILE A CA 1
ATOM 793 C C . ILE A 1 101 ? -10.344 -6.617 -16.547 1 98 101 ILE A C 1
ATOM 795 O O . ILE A 1 101 ? -9.383 -6.32 -17.266 1 98 101 ILE A O 1
ATOM 799 N N . PHE A 1 102 ? -10.305 -7.656 -15.75 1 98.69 102 PHE A N 1
ATOM 800 C CA . PHE A 1 102 ? -9.055 -8.383 -15.586 1 98.69 102 PHE A CA 1
ATOM 801 C C . PHE A 1 102 ? -8.969 -9.547 -16.562 1 98.69 102 PHE A C 1
ATOM 803 O O . PHE A 1 102 ? -7.938 -9.758 -17.203 1 98.69 102 PHE A O 1
ATOM 810 N N . ILE A 1 103 ? -10.047 -10.281 -16.75 1 98.38 103 ILE A N 1
ATOM 811 C CA . ILE A 1 103 ? -10.023 -11.453 -17.625 1 98.38 103 ILE A CA 1
ATOM 812 C C . ILE A 1 103 ? -9.68 -11.031 -19.047 1 98.38 103 ILE A C 1
ATOM 814 O O . ILE A 1 103 ? -8.922 -11.711 -19.734 1 98.38 103 ILE A O 1
ATOM 818 N N . GLU A 1 104 ? -10.18 -9.922 -19.484 1 98 104 GLU A N 1
ATOM 819 C CA . GLU A 1 104 ? -9.953 -9.508 -20.875 1 98 104 GLU A CA 1
ATOM 820 C C . GLU A 1 104 ? -8.5 -9.094 -21.094 1 98 104 GLU A C 1
ATOM 822 O O . GLU A 1 104 ? -7.957 -9.289 -22.188 1 98 104 GLU A O 1
ATOM 827 N N . GLN A 1 105 ? -7.891 -8.539 -20.109 1 98.12 105 GLN A N 1
ATOM 828 C CA . GLN A 1 105 ? -6.465 -8.25 -20.203 1 98.12 105 GLN A CA 1
ATOM 829 C C . GLN A 1 105 ? -5.645 -9.539 -20.203 1 98.12 105 GLN A C 1
ATOM 831 O O . GLN A 1 105 ? -4.668 -9.656 -20.953 1 98.12 105 GLN A O 1
ATOM 836 N N . LEU A 1 106 ? -6.02 -10.523 -19.391 1 98.31 106 LEU A N 1
ATOM 837 C CA . LEU A 1 106 ? -5.305 -11.789 -19.297 1 98.31 106 LEU A CA 1
ATOM 838 C C . LEU A 1 106 ? -5.41 -12.57 -20.594 1 98.31 106 LEU A C 1
ATOM 840 O O . LEU A 1 106 ? -4.453 -13.227 -21 1 98.31 106 LEU A O 1
ATOM 844 N N . LYS A 1 107 ? -6.488 -12.508 -21.281 1 97.12 107 LYS A N 1
ATOM 845 C CA . LYS A 1 107 ? -6.676 -13.188 -22.547 1 97.12 107 LYS A CA 1
ATOM 846 C C . LYS A 1 107 ? -5.656 -12.719 -23.578 1 97.12 107 LYS A C 1
ATOM 848 O O . LYS A 1 107 ? -5.273 -13.477 -24.484 1 97.12 107 LYS A O 1
ATOM 853 N N . ASN A 1 108 ? -5.199 -11.492 -23.453 1 93.56 108 ASN A N 1
ATOM 854 C CA . ASN A 1 108 ? -4.223 -10.938 -24.391 1 93.56 108 ASN A CA 1
ATOM 855 C C . ASN A 1 108 ? -2.814 -11.438 -24.078 1 93.56 108 ASN A C 1
ATOM 857 O O . ASN A 1 108 ? -1.954 -11.461 -24.969 1 93.56 108 ASN A O 1
ATOM 861 N N . THR A 1 109 ? -2.572 -11.859 -22.797 1 93.69 109 THR A N 1
ATOM 862 C CA . THR A 1 109 ? -1.161 -11.789 -22.422 1 93.69 109 THR A CA 1
ATOM 863 C C . THR A 1 109 ? -0.718 -13.062 -21.703 1 93.69 109 THR A C 1
ATOM 865 O O . THR A 1 109 ? 0.464 -13.406 -21.719 1 93.69 109 THR A O 1
ATOM 868 N N . VAL A 1 110 ? -1.607 -13.766 -21 1 95.88 110 VAL A N 1
ATOM 869 C CA . VAL A 1 110 ? -1.186 -14.812 -20.078 1 95.88 110 VAL A CA 1
ATOM 870 C C . VAL A 1 110 ? -0.817 -16.078 -20.859 1 95.88 110 VAL A C 1
ATOM 872 O O . VAL A 1 110 ? -1.414 -16.375 -21.891 1 95.88 110 VAL A O 1
ATOM 875 N N . SER A 1 111 ? 0.157 -16.797 -20.406 1 93.81 111 SER A N 1
ATOM 876 C CA . SER A 1 111 ? 0.618 -18.047 -21 1 93.81 111 SER A CA 1
ATOM 877 C C . SER A 1 111 ? 0.887 -19.094 -19.938 1 93.81 111 SER A C 1
ATOM 879 O O . SER A 1 111 ? 0.93 -18.797 -18.75 1 93.81 111 SER A O 1
ATOM 881 N N . ASN A 1 112 ? 1.146 -20.281 -20.438 1 92.81 112 ASN A N 1
ATOM 882 C CA . ASN A 1 112 ? 1.456 -21.391 -19.547 1 92.81 112 ASN A CA 1
ATOM 883 C C . ASN A 1 112 ? 2.705 -21.109 -18.719 1 92.81 112 ASN A C 1
ATOM 885 O O . ASN A 1 112 ? 3.713 -20.641 -19.25 1 92.81 112 ASN A O 1
ATOM 889 N N . GLY A 1 113 ? 2.572 -21.344 -17.438 1 93.62 113 GLY A N 1
ATOM 890 C CA . GLY A 1 113 ? 3.701 -21.141 -16.547 1 93.62 113 GLY A CA 1
ATOM 891 C C . GLY A 1 113 ? 3.689 -19.781 -15.867 1 93.62 113 GLY A C 1
ATOM 892 O O . GLY A 1 113 ? 4.395 -19.578 -14.875 1 93.62 113 GLY A O 1
ATOM 893 N N . ASP A 1 114 ? 2.885 -18.875 -16.375 1 97.62 114 ASP A N 1
ATOM 894 C CA . ASP A 1 114 ? 2.732 -17.578 -15.727 1 97.62 114 ASP A CA 1
ATOM 895 C C . ASP A 1 114 ? 2.016 -17.719 -14.383 1 97.62 114 ASP A C 1
ATOM 897 O O . ASP A 1 114 ? 1.446 -18.766 -14.094 1 97.62 114 ASP A O 1
ATOM 901 N N . VAL A 1 115 ? 2.182 -16.734 -13.555 1 98.56 115 VAL A N 1
ATOM 902 C CA . VAL A 1 115 ? 1.548 -16.688 -12.234 1 98.56 115 VAL A CA 1
ATOM 903 C C . VAL A 1 115 ? 0.615 -15.484 -12.141 1 98.56 115 VAL A C 1
ATOM 905 O O . VAL A 1 115 ? 0.991 -14.375 -12.516 1 98.56 115 VAL A O 1
ATOM 908 N N . VAL A 1 116 ? -0.596 -15.719 -11.758 1 98.88 116 VAL A N 1
ATOM 909 C CA . VAL A 1 116 ? -1.554 -14.648 -11.508 1 98.88 116 VAL A CA 1
ATOM 910 C C . VAL A 1 116 ? -1.854 -14.562 -10.016 1 98.88 116 VAL A C 1
ATOM 912 O O . VAL A 1 116 ? -2.195 -15.562 -9.383 1 98.88 116 VAL A O 1
ATOM 915 N N . ILE A 1 117 ? -1.689 -13.406 -9.453 1 98.94 117 ILE A N 1
ATOM 916 C CA . ILE A 1 117 ? -1.922 -13.164 -8.031 1 98.94 117 ILE A CA 1
ATOM 917 C C . ILE A 1 117 ? -3.09 -12.195 -7.859 1 98.94 117 ILE A C 1
ATOM 919 O O . ILE A 1 117 ? -3.049 -11.07 -8.352 1 98.94 117 ILE A O 1
ATOM 923 N N . ALA A 1 118 ? -4.113 -12.648 -7.176 1 98.94 118 ALA A N 1
ATOM 924 C CA . ALA A 1 118 ? -5.293 -11.828 -6.895 1 98.94 118 ALA A CA 1
ATOM 925 C C . ALA A 1 118 ? -5.355 -11.445 -5.418 1 98.94 118 ALA A C 1
ATOM 927 O O . ALA A 1 118 ? -5.238 -12.297 -4.539 1 98.94 118 ALA A O 1
ATOM 928 N N . PHE A 1 119 ? -5.551 -10.172 -5.168 1 98.81 119 PHE A N 1
ATOM 929 C CA . PHE A 1 119 ? -5.766 -9.648 -3.824 1 98.81 119 PHE A CA 1
ATOM 930 C C . PHE A 1 119 ? -7.234 -9.289 -3.611 1 98.81 119 PHE A C 1
ATOM 932 O O . PHE A 1 119 ? -7.793 -8.477 -4.348 1 98.81 119 PHE A O 1
ATOM 939 N N . SER A 1 120 ? -7.871 -9.922 -2.664 1 98.31 120 SER A N 1
ATOM 940 C CA . SER A 1 120 ? -9.266 -9.664 -2.336 1 98.31 120 SER A CA 1
ATOM 941 C C . SER A 1 120 ? -9.57 -10.016 -0.882 1 98.31 120 SER A C 1
ATOM 943 O O . SER A 1 120 ? -9.602 -11.188 -0.517 1 98.31 120 SER A O 1
ATOM 945 N N . GLY A 1 121 ? -9.82 -8.992 -0.042 1 96.62 121 GLY A N 1
ATOM 946 C CA . GLY A 1 121 ? -10.141 -9.266 1.349 1 96.62 121 GLY A CA 1
ATOM 947 C C . GLY A 1 121 ? -11.32 -10.211 1.511 1 96.62 121 GLY A C 1
ATOM 948 O O . GLY A 1 121 ? -11.242 -11.18 2.262 1 96.62 121 GLY A O 1
ATOM 949 N N . SER A 1 122 ? -12.391 -10.039 0.773 1 95.81 122 SER A N 1
ATOM 950 C CA . SER A 1 122 ? -13.586 -10.875 0.858 1 95.81 122 SER A CA 1
ATOM 951 C C . SER A 1 122 ? -13.406 -12.188 0.108 1 95.81 122 SER A C 1
ATOM 953 O O . SER A 1 122 ? -14.047 -13.188 0.429 1 95.81 122 SER A O 1
ATOM 955 N N . GLY A 1 123 ? -12.648 -12.141 -0.902 1 97.5 123 GLY A N 1
ATOM 956 C CA . GLY A 1 123 ? -12.469 -13.289 -1.775 1 97.5 123 GLY A CA 1
ATOM 957 C C . GLY A 1 123 ? -13.648 -13.523 -2.701 1 97.5 123 GLY A C 1
ATOM 958 O O . GLY A 1 123 ? -13.797 -14.617 -3.258 1 97.5 123 GLY A O 1
ATOM 959 N N . ASN A 1 124 ? -14.477 -12.469 -2.846 1 97.31 124 ASN A N 1
ATOM 960 C CA . ASN A 1 124 ? -15.727 -12.719 -3.561 1 97.31 124 ASN A CA 1
ATOM 961 C C . ASN A 1 124 ? -15.898 -11.766 -4.742 1 97.31 124 ASN A C 1
ATOM 963 O O . ASN A 1 124 ? -16.938 -11.766 -5.402 1 97.31 124 ASN A O 1
ATOM 967 N N . SER A 1 125 ? -14.938 -10.945 -5.082 1 97.25 125 SER A N 1
ATOM 968 C CA . SER A 1 125 ? -15.062 -9.969 -6.164 1 97.25 125 SER A CA 1
ATOM 969 C C . SER A 1 125 ? -15.266 -10.664 -7.508 1 97.25 125 SER A C 1
ATOM 971 O O . SER A 1 125 ? -14.406 -11.422 -7.961 1 97.25 125 SER A O 1
ATOM 973 N N . LYS A 1 126 ? -16.25 -10.336 -8.148 1 97.56 126 LYS A N 1
ATOM 974 C CA . LYS A 1 126 ? -16.656 -11.023 -9.367 1 97.56 126 LYS A CA 1
ATOM 975 C C . LYS A 1 126 ? -15.586 -10.898 -10.453 1 97.56 126 LYS A C 1
ATOM 977 O O . LYS A 1 126 ? -15.328 -11.844 -11.195 1 97.56 126 LYS A O 1
ATOM 982 N N . ASN A 1 127 ? -15 -9.719 -10.578 1 98.12 127 ASN A N 1
ATOM 983 C CA . ASN A 1 127 ? -14.008 -9.523 -11.633 1 98.12 127 ASN A CA 1
ATOM 984 C C . ASN A 1 127 ? -12.766 -10.367 -11.391 1 98.12 127 ASN A C 1
ATOM 986 O O . ASN A 1 127 ? -12.133 -10.836 -12.344 1 98.12 127 ASN A O 1
ATOM 990 N N . LEU A 1 128 ? -12.477 -10.594 -10.172 1 98.62 128 LEU A N 1
ATOM 991 C CA . LEU A 1 128 ? -11.344 -11.453 -9.844 1 98.62 128 LEU A CA 1
ATOM 992 C C . LEU A 1 128 ? -11.688 -12.922 -10.062 1 98.62 128 LEU A C 1
ATOM 994 O O . LEU A 1 128 ? -10.883 -13.672 -10.625 1 98.62 128 LEU A O 1
ATOM 998 N N . ILE A 1 129 ? -12.852 -13.289 -9.656 1 98.19 129 ILE A N 1
ATOM 999 C CA . ILE A 1 129 ? -13.281 -14.68 -9.781 1 98.19 129 ILE A CA 1
ATOM 1000 C C . ILE A 1 129 ? -13.328 -15.07 -11.25 1 98.19 129 ILE A C 1
ATOM 1002 O O . ILE A 1 129 ? -12.852 -16.141 -11.633 1 98.19 129 ILE A O 1
ATOM 1006 N N . SER A 1 130 ? -13.836 -14.227 -12.07 1 98 130 SER A N 1
ATOM 1007 C CA . SER A 1 130 ? -13.891 -14.5 -13.5 1 98 130 SER A CA 1
ATOM 1008 C C . SER A 1 130 ? -12.5 -14.695 -14.086 1 98 130 SER A C 1
ATOM 1010 O O . SER A 1 130 ? -12.273 -15.602 -14.883 1 98 130 SER A O 1
ATOM 1012 N N . ALA A 1 131 ? -11.602 -13.875 -13.711 1 98.56 131 ALA A N 1
ATOM 1013 C CA . ALA A 1 131 ? -10.227 -13.961 -14.188 1 98.56 131 ALA A CA 1
ATOM 1014 C C . ALA A 1 131 ? -9.562 -15.25 -13.711 1 98.56 131 ALA A C 1
ATOM 1016 O O . ALA A 1 131 ? -8.898 -15.938 -14.492 1 98.56 131 ALA A O 1
ATOM 1017 N N . LEU A 1 132 ? -9.758 -15.594 -12.469 1 98.44 132 LEU A N 1
ATOM 1018 C CA . LEU A 1 132 ? -9.148 -16.781 -11.891 1 98.44 132 LEU A CA 1
ATOM 1019 C C . LEU A 1 132 ? -9.703 -18.047 -12.555 1 98.44 132 LEU A C 1
ATOM 1021 O O . LEU A 1 132 ? -8.953 -18.984 -12.82 1 98.44 132 LEU A O 1
ATOM 1025 N N . LYS A 1 133 ? -10.977 -18.062 -12.781 1 97.62 133 LYS A N 1
ATOM 1026 C CA . LYS A 1 133 ? -11.586 -19.188 -13.477 1 97.62 133 LYS A CA 1
ATOM 1027 C C . LYS A 1 133 ? -10.953 -19.406 -14.844 1 97.62 133 LYS A C 1
ATOM 1029 O O . LYS A 1 133 ? -10.609 -20.531 -15.211 1 97.62 133 LYS A O 1
ATOM 1034 N N . PHE A 1 134 ? -10.797 -18.359 -15.531 1 97.81 134 PHE A N 1
ATOM 1035 C CA . PHE A 1 134 ? -10.172 -18.406 -16.844 1 97.81 134 PHE A CA 1
ATOM 1036 C C . PHE A 1 134 ? -8.742 -18.938 -16.734 1 97.81 134 PHE A C 1
ATOM 1038 O O . PHE A 1 134 ? -8.344 -19.812 -17.516 1 97.81 134 PHE A O 1
ATOM 1045 N N . CYS A 1 135 ? -7.984 -18.406 -15.797 1 97.56 135 CYS A N 1
ATOM 1046 C CA . CYS A 1 135 ? -6.594 -18.812 -15.633 1 97.56 135 CYS A CA 1
ATOM 1047 C C . CYS A 1 135 ? -6.492 -20.297 -15.289 1 97.56 135 CYS A C 1
ATOM 1049 O O . CYS A 1 135 ? -5.633 -21 -15.82 1 97.56 135 CYS A O 1
ATOM 1051 N N . LYS A 1 136 ? -7.328 -20.734 -14.43 1 94.5 136 LYS A N 1
ATOM 1052 C CA . LYS A 1 136 ? -7.34 -22.156 -14.055 1 94.5 136 LYS A CA 1
ATOM 1053 C C . LYS A 1 136 ? -7.594 -23.047 -15.266 1 94.5 136 LYS A C 1
ATOM 1055 O O . LYS A 1 136 ? -6.91 -24.047 -15.461 1 94.5 136 LYS A O 1
ATOM 1060 N N . LYS A 1 137 ? -8.484 -22.641 -16.062 1 93.12 137 LYS A N 1
ATOM 1061 C CA . LYS A 1 137 ? -8.828 -23.391 -17.281 1 93.12 137 LYS A CA 1
ATOM 1062 C C . LYS A 1 137 ? -7.648 -23.438 -18.234 1 93.12 137 LYS A C 1
ATOM 1064 O O . LYS A 1 137 ? -7.5 -24.406 -19 1 93.12 137 LYS A O 1
ATOM 1069 N N . ASN A 1 138 ? -6.77 -22.484 -18.141 1 92.81 138 ASN A N 1
ATOM 1070 C CA . ASN A 1 138 ? -5.648 -22.406 -19.078 1 92.81 138 ASN A CA 1
ATOM 1071 C C . ASN A 1 138 ? -4.336 -22.812 -18.422 1 92.81 138 ASN A C 1
ATOM 1073 O O . ASN A 1 138 ? -3.258 -22.469 -18.906 1 92.81 138 ASN A O 1
ATOM 1077 N N . HIS A 1 139 ? -4.387 -23.375 -17.25 1 90.44 139 HIS A N 1
ATOM 1078 C CA . HIS A 1 139 ? -3.258 -23.984 -16.547 1 90.44 139 HIS A CA 1
ATOM 1079 C C . HIS A 1 139 ? -2.254 -22.922 -16.094 1 90.44 139 HIS A C 1
ATOM 1081 O O . HIS A 1 139 ? -1.043 -23.125 -16.219 1 90.44 139 HIS A O 1
ATOM 1087 N N . VAL A 1 140 ? -2.746 -21.766 -15.836 1 95.88 140 VAL A N 1
ATOM 1088 C CA . VAL A 1 140 ? -1.968 -20.703 -15.203 1 95.88 140 VAL A CA 1
ATOM 1089 C C . VAL A 1 140 ? -2.02 -20.844 -13.688 1 95.88 140 VAL A C 1
ATOM 1091 O O . VAL A 1 140 ? -3.068 -21.172 -13.125 1 95.88 140 VAL A O 1
ATOM 1094 N N . LYS A 1 141 ? -0.894 -20.703 -13.016 1 97.69 141 LYS A N 1
ATOM 1095 C CA . LYS A 1 141 ? -0.863 -20.781 -11.562 1 97.69 141 LYS A CA 1
ATOM 1096 C C . LYS A 1 141 ? -1.569 -19.594 -10.93 1 97.69 141 LYS A C 1
ATOM 1098 O O . LYS A 1 141 ? -1.234 -18.438 -11.227 1 97.69 141 LYS A O 1
ATOM 1103 N N . CYS A 1 142 ? -2.52 -19.891 -10.148 1 98.62 142 CYS A N 1
ATOM 1104 C CA . CYS A 1 142 ? -3.326 -18.844 -9.516 1 98.62 142 CYS A CA 1
ATOM 1105 C C . CYS A 1 142 ? -3.072 -18.797 -8.016 1 98.62 142 CYS A C 1
ATOM 1107 O O . CYS A 1 142 ? -3.188 -19.797 -7.324 1 98.62 142 CYS A O 1
ATOM 1109 N N . ILE A 1 143 ? -2.738 -17.578 -7.531 1 98.81 143 ILE A N 1
ATOM 1110 C CA . ILE A 1 143 ? -2.516 -17.328 -6.113 1 98.81 143 ILE A CA 1
ATOM 1111 C C . ILE A 1 143 ? -3.533 -16.297 -5.605 1 98.81 143 ILE A C 1
ATOM 1113 O O . ILE A 1 143 ? -3.795 -15.297 -6.27 1 98.81 143 ILE A O 1
ATOM 1117 N N . GLY A 1 144 ? -4.105 -16.594 -4.469 1 98.69 144 GLY A N 1
ATOM 1118 C CA . GLY A 1 144 ? -5 -15.641 -3.832 1 98.69 144 GLY A CA 1
ATOM 1119 C C . GLY A 1 144 ? -4.484 -15.133 -2.498 1 98.69 144 GLY A C 1
ATOM 1120 O O . GLY A 1 144 ? -3.879 -15.891 -1.736 1 98.69 144 GLY A O 1
ATOM 1121 N N . PHE A 1 145 ? -4.645 -13.859 -2.24 1 98.81 145 PHE A N 1
ATOM 1122 C CA . PHE A 1 145 ? -4.562 -13.25 -0.917 1 98.81 145 PHE A CA 1
ATOM 1123 C C . PHE A 1 145 ? -5.941 -12.812 -0.435 1 98.81 145 PHE A C 1
ATOM 1125 O O . PHE A 1 145 ? -6.598 -11.992 -1.076 1 98.81 145 PHE A O 1
ATOM 1132 N N . SER A 1 146 ? -6.359 -13.43 0.648 1 98.31 146 SER A N 1
ATOM 1133 C CA . SER A 1 146 ? -7.703 -13.125 1.132 1 98.31 146 SER A CA 1
ATOM 1134 C C . SER A 1 146 ? -7.719 -12.938 2.645 1 98.31 146 SER A C 1
ATOM 1136 O O . SER A 1 146 ? -6.68 -13.047 3.299 1 98.31 146 SER A O 1
ATOM 1138 N N . GLY A 1 147 ? -8.859 -12.508 3.141 1 97.69 147 GLY A N 1
ATOM 1139 C CA . GLY A 1 147 ? -9.102 -12.617 4.57 1 97.69 147 GLY A CA 1
ATOM 1140 C C . GLY A 1 147 ? -9.289 -14.047 5.035 1 97.69 147 GLY A C 1
ATOM 1141 O O . GLY A 1 147 ? -9.047 -14.992 4.281 1 97.69 147 GLY A O 1
ATOM 1142 N N . SER A 1 148 ? -9.773 -14.172 6.27 1 96.25 148 SER A N 1
ATOM 1143 C CA . SER A 1 148 ? -9.789 -15.461 6.945 1 96.25 148 SER A CA 1
ATOM 1144 C C . SER A 1 148 ? -10.727 -16.438 6.242 1 96.25 148 SER A C 1
ATOM 1146 O O . SER A 1 148 ? -10.477 -17.641 6.219 1 96.25 148 SER A O 1
ATOM 1148 N N . LEU A 1 149 ? -11.703 -15.969 5.539 1 94.62 149 LEU A N 1
ATOM 1149 C CA . LEU A 1 149 ? -12.734 -16.844 4.988 1 94.62 149 LEU A CA 1
ATOM 1150 C C . LEU A 1 149 ? -12.352 -17.328 3.594 1 94.62 149 LEU A C 1
ATOM 1152 O O . LEU A 1 149 ? -12.852 -18.359 3.133 1 94.62 149 LEU A O 1
ATOM 1156 N N . GLY A 1 150 ? -11.539 -16.625 2.938 1 96 150 GLY A N 1
ATOM 1157 C CA . GLY A 1 150 ? -11.078 -16.984 1.609 1 96 150 GLY A CA 1
ATOM 1158 C C . GLY A 1 150 ? -12.078 -16.672 0.517 1 96 150 GLY A C 1
ATOM 1159 O O . GLY A 1 150 ? -11.703 -16.5 -0.646 1 96 150 GLY A O 1
ATOM 1160 N N . GLY A 1 151 ? -13.359 -16.781 0.895 1 96.38 151 GLY A N 1
ATOM 1161 C CA . GLY A 1 151 ? -14.414 -16.547 -0.081 1 96.38 151 GLY A CA 1
ATOM 1162 C C . GLY A 1 151 ? -14.422 -17.578 -1.204 1 96.38 151 GLY A C 1
ATOM 1163 O O . GLY A 1 151 ? -13.883 -18.672 -1.054 1 96.38 151 GLY A O 1
ATOM 1164 N N . LYS A 1 152 ? -15.023 -17.219 -2.348 1 97.31 152 LYS A N 1
ATOM 1165 C CA . LYS A 1 152 ? -15.117 -18.094 -3.52 1 97.31 152 LYS A CA 1
ATOM 1166 C C . LYS A 1 152 ? -13.758 -18.25 -4.188 1 97.31 152 LYS A C 1
ATOM 1168 O O . LYS A 1 152 ? -13.484 -19.297 -4.797 1 97.31 152 LYS A O 1
ATOM 1173 N N . MET A 1 153 ? -12.969 -17.266 -4.008 1 96.44 153 MET A N 1
ATOM 1174 C CA . MET A 1 153 ? -11.688 -17.219 -4.707 1 96.44 153 MET A CA 1
ATOM 1175 C C . MET A 1 153 ? -10.82 -18.422 -4.355 1 96.44 153 MET A C 1
ATOM 1177 O O . MET A 1 153 ? -10.078 -18.922 -5.199 1 96.44 153 MET A O 1
ATOM 1181 N N . LYS A 1 154 ? -10.977 -18.891 -3.16 1 96.94 154 LYS A N 1
ATOM 1182 C CA . LYS A 1 154 ? -10.141 -19.984 -2.672 1 96.94 154 LYS A CA 1
ATOM 1183 C C . LYS A 1 154 ? -10.273 -21.219 -3.562 1 96.94 154 LYS A C 1
ATOM 1185 O O . LYS A 1 154 ? -9.305 -21.953 -3.76 1 96.94 154 LYS A O 1
ATOM 1190 N N . GLN A 1 155 ? -11.406 -21.391 -4.246 1 96.94 155 GLN A N 1
ATOM 1191 C CA . GLN A 1 155 ? -11.688 -22.562 -5.055 1 96.94 155 GLN A CA 1
ATOM 1192 C C . GLN A 1 155 ? -10.953 -22.516 -6.391 1 96.94 155 GLN A C 1
ATOM 1194 O O . GLN A 1 155 ? -10.781 -23.531 -7.059 1 96.94 155 GLN A O 1
ATOM 1199 N N . TYR A 1 156 ? -10.484 -21.406 -6.715 1 97.62 156 TYR A N 1
ATOM 1200 C CA . TYR A 1 156 ? -9.883 -21.25 -8.039 1 97.62 156 TYR A CA 1
ATOM 1201 C C . TYR A 1 156 ? -8.391 -20.969 -7.93 1 97.62 156 TYR A C 1
ATOM 1203 O O . TYR A 1 156 ? -7.723 -20.719 -8.938 1 97.62 156 TYR A O 1
ATOM 1211 N N . CYS A 1 157 ? -7.855 -20.969 -6.738 1 98.06 157 CYS A N 1
ATOM 1212 C CA . CYS A 1 157 ? -6.441 -20.703 -6.516 1 98.06 157 CYS A CA 1
ATOM 1213 C C . CYS A 1 157 ? -5.684 -22 -6.223 1 98.06 157 CYS A C 1
ATOM 1215 O O . CYS A 1 157 ? -6.223 -22.906 -5.578 1 98.06 157 CYS A O 1
ATOM 1217 N N . ASP A 1 158 ? -4.5 -22.109 -6.695 1 97.56 158 ASP A N 1
ATOM 1218 C CA . ASP A 1 158 ? -3.609 -23.203 -6.32 1 97.56 158 ASP A CA 1
ATOM 1219 C C . ASP A 1 158 ? -3.109 -23.031 -4.887 1 97.56 158 ASP A C 1
ATOM 1221 O O . ASP A 1 158 ? -2.842 -24.031 -4.195 1 97.56 158 ASP A O 1
ATOM 1225 N N . LEU A 1 159 ? -2.883 -21.797 -4.465 1 97 159 LEU A N 1
ATOM 1226 C CA . LEU A 1 159 ? -2.502 -21.375 -3.121 1 97 159 LEU A CA 1
ATOM 1227 C C . LEU A 1 159 ? -3.273 -20.141 -2.703 1 97 159 LEU A C 1
ATOM 1229 O O . LEU A 1 159 ? -3.365 -19.172 -3.465 1 97 159 LEU A O 1
ATOM 1233 N N . CYS A 1 160 ? -3.914 -20.172 -1.596 1 97.62 160 CYS A N 1
ATOM 1234 C CA . CYS A 1 160 ? -4.625 -19.016 -1.062 1 97.62 160 CYS A CA 1
ATOM 1235 C C . CYS A 1 160 ? -4.082 -18.625 0.308 1 97.62 160 CYS A C 1
ATOM 1237 O O . CYS A 1 160 ? -4.289 -19.344 1.29 1 97.62 160 CYS A O 1
ATOM 1239 N N . ILE A 1 161 ? -3.359 -17.547 0.356 1 98.19 161 ILE A N 1
ATOM 1240 C CA . ILE A 1 161 ? -2.846 -16.984 1.604 1 98.19 161 ILE A CA 1
ATOM 1241 C C . ILE A 1 161 ? -3.971 -16.297 2.361 1 98.19 161 ILE A C 1
ATOM 1243 O O . ILE A 1 161 ? -4.484 -15.266 1.914 1 98.19 161 ILE A O 1
ATOM 1247 N N . ARG A 1 162 ? -4.355 -16.859 3.453 1 97.69 162 ARG A N 1
ATOM 1248 C CA . ARG A 1 162 ? -5.484 -16.328 4.207 1 97.69 162 ARG A CA 1
ATOM 1249 C C . ARG A 1 162 ? -5.008 -15.586 5.457 1 97.69 162 ARG A C 1
ATOM 1251 O O . ARG A 1 162 ? -4.383 -16.188 6.336 1 97.69 162 ARG A O 1
ATOM 1258 N N . VAL A 1 163 ? -5.219 -14.266 5.492 1 97.94 163 VAL A N 1
ATOM 1259 C CA . VAL A 1 163 ? -4.965 -13.461 6.684 1 97.94 163 VAL A CA 1
ATOM 1260 C C . VAL A 1 163 ? -6.016 -13.773 7.746 1 97.94 163 VAL A C 1
ATOM 1262 O O . VAL A 1 163 ? -7.219 -13.742 7.469 1 97.94 163 VAL A O 1
ATOM 1265 N N . PRO A 1 164 ? -5.617 -14.086 8.961 1 97.38 164 PRO A N 1
ATOM 1266 C CA . PRO A 1 164 ? -6.574 -14.461 10 1 97.38 164 PRO A CA 1
ATOM 1267 C C . PRO A 1 164 ? -7.328 -13.258 10.562 1 97.38 164 PRO A C 1
ATOM 1269 O O . PRO A 1 164 ? -7.219 -12.953 11.758 1 97.38 164 PRO A O 1
ATOM 1272 N N . SER A 1 165 ? -8.094 -12.617 9.789 1 97.88 165 SER A N 1
ATOM 1273 C CA . SER A 1 165 ? -8.906 -11.461 10.156 1 97.88 165 SER A CA 1
ATOM 1274 C C . SER A 1 165 ? -10.094 -11.305 9.219 1 97.88 165 SER A C 1
ATOM 1276 O O . SER A 1 165 ? -10.047 -11.742 8.07 1 97.88 165 SER A O 1
ATOM 1278 N N . THR A 1 166 ? -11.164 -10.742 9.703 1 95.56 166 THR A N 1
ATOM 1279 C CA . THR A 1 166 ? -12.305 -10.367 8.875 1 95.56 166 THR A CA 1
ATOM 1280 C C . THR A 1 166 ? -12.375 -8.852 8.711 1 95.56 166 THR A C 1
ATOM 1282 O O . THR A 1 166 ? -13.266 -8.344 8.023 1 95.56 166 THR A O 1
ATOM 1285 N N . ASP A 1 167 ? -11.453 -8.141 9.359 1 96.31 167 ASP A N 1
ATOM 1286 C CA . ASP A 1 167 ? -11.406 -6.684 9.25 1 96.31 167 ASP A CA 1
ATOM 1287 C C . ASP A 1 167 ? -10.648 -6.254 7.992 1 96.31 167 ASP A C 1
ATOM 1289 O O . ASP A 1 167 ? -9.469 -6.562 7.836 1 96.31 167 ASP A O 1
ATOM 1293 N N . MET A 1 168 ? -11.281 -5.508 7.117 1 96.44 168 MET A N 1
ATOM 1294 C CA . MET A 1 168 ? -10.742 -5.18 5.801 1 96.44 168 MET A CA 1
ATOM 1295 C C . MET A 1 168 ? -9.438 -4.398 5.918 1 96.44 168 MET A C 1
ATOM 1297 O O . MET A 1 168 ? -8.484 -4.664 5.191 1 96.44 168 MET A O 1
ATOM 1301 N N . LEU A 1 169 ? -9.43 -3.453 6.785 1 97.69 169 LEU A N 1
ATOM 1302 C CA . LEU A 1 169 ? -8.234 -2.627 6.926 1 97.69 169 LEU A CA 1
ATOM 1303 C C . LEU A 1 169 ? -7.07 -3.441 7.484 1 97.69 169 LEU A C 1
ATOM 1305 O O . LEU A 1 169 ? -5.922 -3.258 7.07 1 97.69 169 LEU A O 1
ATOM 1309 N N . THR A 1 170 ? -7.336 -4.332 8.383 1 98.12 170 THR A N 1
ATOM 1310 C CA . THR A 1 170 ? -6.312 -5.254 8.867 1 98.12 170 THR A CA 1
ATOM 1311 C C . THR A 1 170 ? -5.848 -6.176 7.742 1 98.12 170 THR A C 1
ATOM 1313 O O . THR A 1 170 ? -4.645 -6.375 7.555 1 98.12 170 THR A O 1
ATOM 1316 N N . ILE A 1 171 ? -6.805 -6.703 7 1 98.38 171 ILE A N 1
ATOM 1317 C CA . ILE A 1 171 ? -6.488 -7.617 5.91 1 98.38 171 ILE A CA 1
ATOM 1318 C C . ILE A 1 171 ? -5.57 -6.922 4.906 1 98.38 171 ILE A C 1
ATOM 1320 O O . ILE A 1 171 ? -4.527 -7.465 4.531 1 98.38 171 ILE A O 1
ATOM 1324 N N . GLU A 1 172 ? -5.926 -5.746 4.531 1 98.31 172 GLU A N 1
ATOM 1325 C CA . GLU A 1 172 ? -5.121 -5.016 3.559 1 98.31 172 GLU A CA 1
ATOM 1326 C C . GLU A 1 172 ? -3.746 -4.672 4.125 1 98.31 172 GLU A C 1
ATOM 1328 O O . GLU A 1 172 ? -2.746 -4.695 3.406 1 98.31 172 GLU A O 1
ATOM 1333 N N . SER A 1 173 ? -3.666 -4.297 5.418 1 98.62 173 SER A N 1
ATOM 1334 C CA . SER A 1 173 ? -2.379 -4.059 6.07 1 98.62 173 SER A CA 1
ATOM 1335 C C . SER A 1 173 ? -1.476 -5.285 5.965 1 98.62 173 SER A C 1
ATOM 1337 O O . SER A 1 173 ? -0.304 -5.168 5.602 1 98.62 173 SER A O 1
ATOM 1339 N N . GLN A 1 174 ? -2.051 -6.383 6.223 1 98.75 174 GLN A N 1
ATOM 1340 C CA . GLN A 1 174 ? -1.271 -7.617 6.234 1 98.75 174 GLN A CA 1
ATOM 1341 C C . GLN A 1 174 ? -0.881 -8.031 4.816 1 98.75 174 GLN A C 1
ATOM 1343 O O . GLN A 1 174 ? 0.2 -8.586 4.602 1 98.75 174 GLN A O 1
ATOM 1348 N N . HIS A 1 175 ? -1.808 -7.82 3.85 1 98.88 175 HIS A N 1
ATOM 1349 C CA . HIS A 1 175 ? -1.462 -8.141 2.469 1 98.88 175 HIS A CA 1
ATOM 1350 C C . HIS A 1 175 ? -0.201 -7.398 2.033 1 98.88 175 HIS A C 1
ATOM 1352 O O . HIS A 1 175 ? 0.717 -8.008 1.475 1 98.88 175 HIS A O 1
ATOM 1358 N N . VAL A 1 176 ? -0.144 -6.09 2.291 1 98.75 176 VAL A N 1
ATOM 1359 C CA . VAL A 1 176 ? 1.023 -5.301 1.912 1 98.75 176 VAL A CA 1
ATOM 1360 C C . VAL A 1 176 ? 2.25 -5.793 2.678 1 98.75 176 VAL A C 1
ATOM 1362 O O . VAL A 1 176 ? 3.318 -5.98 2.092 1 98.75 176 VAL A O 1
ATOM 1365 N N . LEU A 1 177 ? 2.113 -6.008 3.945 1 98.62 177 LEU A N 1
ATOM 1366 C CA . LEU A 1 177 ? 3.186 -6.48 4.812 1 98.62 177 LEU A CA 1
ATOM 1367 C C . LEU A 1 177 ? 3.732 -7.816 4.324 1 98.62 177 LEU A C 1
ATOM 1369 O O . LEU A 1 177 ? 4.949 -8.023 4.289 1 98.62 177 LEU A O 1
ATOM 1373 N N . LEU A 1 178 ? 2.879 -8.734 3.961 1 98.75 178 LEU A N 1
ATOM 1374 C CA . LEU A 1 178 ? 3.297 -10.055 3.49 1 98.75 178 LEU A CA 1
ATOM 1375 C C . LEU A 1 178 ? 4.031 -9.945 2.158 1 98.75 178 LEU A C 1
ATOM 1377 O O . LEU A 1 178 ? 5.012 -10.656 1.926 1 98.75 178 LEU A O 1
ATOM 1381 N N . CYS A 1 179 ? 3.512 -9.055 1.273 1 98.81 179 CYS A N 1
ATOM 1382 C CA . CYS A 1 179 ? 4.227 -8.812 0.027 1 98.81 179 CYS A CA 1
ATOM 1383 C C . CYS A 1 179 ? 5.648 -8.328 0.301 1 98.81 179 CYS A C 1
ATOM 1385 O O . CYS A 1 179 ? 6.598 -8.797 -0.328 1 98.81 179 CYS A O 1
ATOM 1387 N N . HIS A 1 180 ? 5.781 -7.426 1.252 1 98.81 180 HIS A N 1
ATOM 1388 C CA . HIS A 1 180 ? 7.105 -6.949 1.638 1 98.81 180 HIS A CA 1
ATOM 1389 C C . HIS A 1 180 ? 7.949 -8.078 2.219 1 98.81 180 HIS A C 1
ATOM 1391 O O . HIS A 1 180 ? 9.156 -8.133 1.994 1 98.81 180 HIS A O 1
ATOM 1397 N N . GLY A 1 181 ? 7.348 -8.969 3.002 1 98.56 181 GLY A N 1
ATOM 1398 C CA . GLY A 1 181 ? 8.055 -10.133 3.521 1 98.56 181 GLY A CA 1
ATOM 1399 C C . GLY A 1 181 ? 8.594 -11.039 2.434 1 98.56 181 GLY A C 1
ATOM 1400 O O . GLY A 1 181 ? 9.719 -11.539 2.535 1 98.56 181 GLY A O 1
ATOM 1401 N N . ILE A 1 182 ? 7.777 -11.266 1.43 1 98.62 182 ILE A N 1
ATOM 1402 C CA . ILE A 1 182 ? 8.172 -12.07 0.281 1 98.62 182 ILE A CA 1
ATOM 1403 C C . ILE A 1 182 ? 9.391 -11.453 -0.394 1 98.62 182 ILE A C 1
ATOM 1405 O O . ILE A 1 182 ? 10.398 -12.133 -0.61 1 98.62 182 ILE A O 1
ATOM 1409 N N . VAL A 1 183 ? 9.328 -10.164 -0.687 1 98.44 183 VAL A N 1
ATOM 1410 C CA . VAL A 1 183 ? 10.398 -9.469 -1.386 1 98.44 183 VAL A CA 1
ATOM 1411 C C . VAL A 1 183 ? 11.656 -9.453 -0.515 1 98.44 183 VAL A C 1
ATOM 1413 O O . VAL A 1 183 ? 12.758 -9.703 -1.001 1 98.44 183 VAL A O 1
ATOM 1416 N N . SER A 1 184 ? 11.461 -9.18 0.78 1 98.06 184 SER A N 1
ATOM 1417 C CA . SER A 1 184 ? 12.586 -9.18 1.713 1 98.06 184 SER A CA 1
ATOM 1418 C C . SER A 1 184 ? 13.297 -10.531 1.727 1 98.06 184 SER A C 1
ATOM 1420 O O . SER A 1 184 ? 14.523 -10.586 1.721 1 98.06 184 SER A O 1
ATOM 1422 N N . THR A 1 185 ? 12.555 -11.578 1.771 1 98.25 185 THR A N 1
ATOM 1423 C CA . THR A 1 185 ? 13.109 -12.93 1.81 1 98.25 185 THR A CA 1
ATOM 1424 C C . THR A 1 185 ? 13.867 -13.234 0.524 1 98.25 185 THR A C 1
ATOM 1426 O O . THR A 1 185 ? 14.992 -13.75 0.569 1 98.25 185 THR A O 1
ATOM 1429 N N . ILE A 1 186 ? 13.273 -12.898 -0.626 1 97.81 186 ILE A N 1
ATOM 1430 C CA . ILE A 1 186 ? 13.93 -13.125 -1.91 1 97.81 186 ILE A CA 1
ATOM 1431 C C . ILE A 1 186 ? 15.266 -12.383 -1.95 1 97.81 186 ILE A C 1
ATOM 1433 O O . ILE A 1 186 ? 16.281 -12.938 -2.371 1 97.81 186 ILE A O 1
ATOM 1437 N N . ARG A 1 187 ? 15.297 -11.156 -1.466 1 96.56 187 ARG A N 1
ATOM 1438 C CA . ARG A 1 187 ? 16.5 -10.344 -1.422 1 96.56 187 ARG A CA 1
ATOM 1439 C C . ARG A 1 187 ? 17.578 -11.008 -0.565 1 96.56 187 ARG A C 1
ATOM 1441 O O . ARG A 1 187 ? 18.734 -11.094 -0.97 1 96.56 187 ARG A O 1
ATOM 1448 N N . LYS A 1 188 ? 17.172 -11.547 0.532 1 96.12 188 LYS A N 1
ATOM 1449 C CA . LYS A 1 188 ? 18.109 -12.102 1.493 1 96.12 188 LYS A CA 1
ATOM 1450 C C . LYS A 1 188 ? 18.625 -13.469 1.041 1 96.12 188 LYS A C 1
ATOM 1452 O O . LYS A 1 188 ? 19.719 -13.883 1.423 1 96.12 188 LYS A O 1
ATOM 1457 N N . LEU A 1 189 ? 17.828 -14.133 0.253 1 96.06 189 LEU A N 1
ATOM 1458 C CA . LEU A 1 189 ? 18.266 -15.391 -0.334 1 96.06 189 LEU A CA 1
ATOM 1459 C C . LEU A 1 189 ? 19.312 -15.156 -1.409 1 96.06 189 LEU A C 1
ATOM 1461 O O . LEU A 1 189 ? 20.109 -16.047 -1.719 1 96.06 189 LEU A O 1
ATOM 1465 N N . GLY A 1 190 ? 19.266 -13.93 -1.945 1 94.31 190 GLY A N 1
ATOM 1466 C CA . GLY A 1 190 ? 20.234 -13.562 -2.975 1 94.31 190 GLY A CA 1
ATOM 1467 C C . GLY A 1 190 ? 21.078 -12.359 -2.602 1 94.31 190 GLY A C 1
ATOM 1468 O O . GLY A 1 190 ? 21.281 -12.094 -1.417 1 94.31 190 GLY A O 1
ATOM 1469 N N . ASN A 1 191 ? 21.75 -11.75 -3.58 1 94.31 191 ASN A N 1
ATOM 1470 C CA . ASN A 1 191 ? 22.5 -10.5 -3.436 1 94.31 191 ASN A CA 1
ATOM 1471 C C . ASN A 1 191 ? 21.781 -9.344 -4.137 1 94.31 191 ASN A C 1
ATOM 1473 O O . ASN A 1 191 ? 21.953 -9.141 -5.34 1 94.31 191 ASN A O 1
ATOM 1477 N N . PRO A 1 192 ? 21.078 -8.641 -3.307 1 94.06 192 PRO A N 1
ATOM 1478 C CA . PRO A 1 192 ? 20.281 -7.59 -3.93 1 94.06 192 PRO A CA 1
ATOM 1479 C C . PRO A 1 192 ? 21.125 -6.602 -4.73 1 94.06 192 PRO A C 1
ATOM 1481 O O . PRO A 1 192 ? 22.234 -6.262 -4.32 1 94.06 192 PRO A O 1
ATOM 1484 N N . GLN A 1 193 ? 20.562 -6.125 -5.844 1 90.12 193 GLN A N 1
ATOM 1485 C CA . GLN A 1 193 ? 21.234 -5.125 -6.668 1 90.12 193 GLN A CA 1
ATOM 1486 C C . GLN A 1 193 ? 20.969 -3.717 -6.145 1 90.12 193 GLN A C 1
ATOM 1488 O O . GLN A 1 193 ? 21.844 -2.857 -6.18 1 90.12 193 GLN A O 1
ATOM 1493 N N . PHE A 1 194 ? 19.719 -3.514 -5.672 1 86.44 194 PHE A N 1
ATOM 1494 C CA . PHE A 1 194 ? 19.328 -2.195 -5.191 1 86.44 194 PHE A CA 1
ATOM 1495 C C . PHE A 1 194 ? 19.5 -2.092 -3.682 1 86.44 194 PHE A C 1
ATOM 1497 O O . PHE A 1 194 ? 19.156 -3.016 -2.941 1 86.44 194 PHE A O 1
ATOM 1504 N N . LYS A 1 195 ? 20.234 -1.037 -3.299 1 83.69 195 LYS A N 1
ATOM 1505 C CA . LYS A 1 195 ? 20.375 -0.687 -1.887 1 83.69 195 LYS A CA 1
ATOM 1506 C C . LYS A 1 195 ? 19.719 0.666 -1.594 1 83.69 195 LYS A C 1
ATOM 1508 O O . LYS A 1 195 ? 19.844 1.598 -2.393 1 83.69 195 LYS A O 1
ATOM 1513 N N . TYR A 1 196 ? 19 0.751 -0.625 1 80.5 196 TYR A N 1
ATOM 1514 C CA . TYR A 1 196 ? 18.328 1.992 -0.259 1 80.5 196 TYR A CA 1
ATOM 1515 C C . TYR A 1 196 ? 19.328 3.004 0.302 1 80.5 196 TYR A C 1
ATOM 1517 O O . TYR A 1 196 ? 20.281 2.633 0.987 1 80.5 196 TYR A O 1
ATOM 1525 N N . ASN A 1 197 ? 19.156 4.348 -0.141 1 68.19 197 ASN A N 1
ATOM 1526 C CA . ASN A 1 197 ? 20.016 5.414 0.358 1 68.19 197 ASN A CA 1
ATOM 1527 C C . ASN A 1 197 ? 19.406 6.105 1.574 1 68.19 197 ASN A C 1
ATOM 1529 O O . ASN A 1 197 ? 18.172 6.195 1.693 1 68.19 197 ASN A O 1
ATOM 1533 N N . MET B 1 1 ? 22.766 -23.266 2.48 1 57.47 1 MET B N 1
ATOM 1534 C CA . MET B 1 1 ? 21.844 -22.453 1.688 1 57.47 1 MET B CA 1
ATOM 1535 C C . MET B 1 1 ? 20.766 -21.844 2.568 1 57.47 1 MET B C 1
ATOM 1537 O O . MET B 1 1 ? 20.203 -22.516 3.434 1 57.47 1 MET B O 1
ATOM 1541 N N . LYS B 1 2 ? 20.656 -20.672 2.617 1 74 2 LYS B N 1
ATOM 1542 C CA . LYS B 1 2 ? 19.719 -20.016 3.525 1 74 2 LYS B CA 1
ATOM 1543 C C . LYS B 1 2 ? 18.297 -20.547 3.326 1 74 2 LYS B C 1
ATOM 1545 O O . LYS B 1 2 ? 17.859 -20.766 2.193 1 74 2 LYS B O 1
ATOM 1550 N N . LYS B 1 3 ? 17.781 -20.828 4.453 1 91.38 3 LYS B N 1
ATOM 1551 C CA . LYS B 1 3 ? 16.438 -21.375 4.387 1 91.38 3 LYS B CA 1
ATOM 1552 C C . LYS B 1 3 ? 15.398 -20.25 4.391 1 91.38 3 LYS B C 1
ATOM 1554 O O . LYS B 1 3 ? 15.562 -19.25 5.086 1 91.38 3 LYS B O 1
ATOM 1559 N N . ILE B 1 4 ? 14.328 -20.438 3.648 1 95.25 4 ILE B N 1
ATOM 1560 C CA . ILE B 1 4 ? 13.266 -19.469 3.439 1 95.25 4 ILE B CA 1
ATOM 1561 C C . ILE B 1 4 ? 12.57 -19.156 4.766 1 95.25 4 ILE B C 1
ATOM 1563 O O . ILE B 1 4 ? 12.422 -18 5.148 1 95.25 4 ILE B O 1
ATOM 1567 N N . GLU B 1 5 ? 12.344 -20.156 5.52 1 94.69 5 GLU B N 1
ATOM 1568 C CA . GLU B 1 5 ? 11.461 -20.016 6.68 1 94.69 5 GLU B CA 1
ATOM 1569 C C . GLU B 1 5 ? 12.078 -19.094 7.727 1 94.69 5 GLU B C 1
ATOM 1571 O O . GLU B 1 5 ? 11.438 -18.141 8.172 1 94.69 5 GLU B O 1
ATOM 1576 N N . PRO B 1 6 ? 13.281 -19.281 8.102 1 95.56 6 PRO B N 1
ATOM 1577 C CA . PRO B 1 6 ? 13.859 -18.406 9.125 1 95.56 6 PRO B CA 1
ATOM 1578 C C . PRO B 1 6 ? 13.961 -16.953 8.68 1 95.56 6 PRO B C 1
ATOM 1580 O O . PRO B 1 6 ? 13.812 -16.031 9.492 1 95.56 6 PRO B O 1
ATOM 1583 N N . ILE B 1 7 ? 14.242 -16.734 7.434 1 96.31 7 ILE B N 1
ATOM 1584 C CA . ILE B 1 7 ? 14.359 -15.383 6.91 1 96.31 7 ILE B CA 1
ATOM 1585 C C . ILE B 1 7 ? 12.992 -14.695 6.953 1 96.31 7 ILE B C 1
ATOM 1587 O O . ILE B 1 7 ? 12.875 -13.57 7.441 1 96.31 7 ILE B O 1
ATOM 1591 N N . LEU B 1 8 ? 12.008 -15.375 6.445 1 97.31 8 LEU B N 1
ATOM 1592 C CA . LEU B 1 8 ? 10.648 -14.859 6.449 1 97.31 8 LEU B CA 1
ATOM 1593 C C . LEU B 1 8 ? 10.172 -14.57 7.871 1 97.31 8 LEU B C 1
ATOM 1595 O O . LEU B 1 8 ? 9.617 -13.508 8.141 1 97.31 8 LEU B O 1
ATOM 1599 N N . HIS B 1 9 ? 10.422 -15.5 8.789 1 97 9 HIS B N 1
ATOM 1600 C CA . HIS B 1 9 ? 9.992 -15.352 10.172 1 97 9 HIS B CA 1
ATOM 1601 C C . HIS B 1 9 ? 10.672 -14.164 10.844 1 97 9 HIS B C 1
ATOM 1603 O O . HIS B 1 9 ? 10.055 -13.453 11.641 1 97 9 HIS B O 1
ATOM 1609 N N . SER B 1 10 ? 11.906 -13.977 10.5 1 96.88 10 SER B N 1
ATOM 1610 C CA . SER B 1 10 ? 12.625 -12.836 11.055 1 96.88 10 SER B CA 1
ATOM 1611 C C . SER B 1 10 ? 11.977 -11.516 10.625 1 96.88 10 SER B C 1
ATOM 1613 O O . SER B 1 10 ? 11.836 -10.602 11.438 1 96.88 10 SER B O 1
ATOM 1615 N N . PHE B 1 11 ? 11.625 -11.43 9.352 1 97.88 11 PHE B N 1
ATOM 1616 C CA . PHE B 1 11 ? 10.953 -10.227 8.859 1 97.88 11 PHE B CA 1
ATOM 1617 C C . PHE B 1 11 ? 9.633 -10.016 9.594 1 97.88 11 PHE B C 1
ATOM 1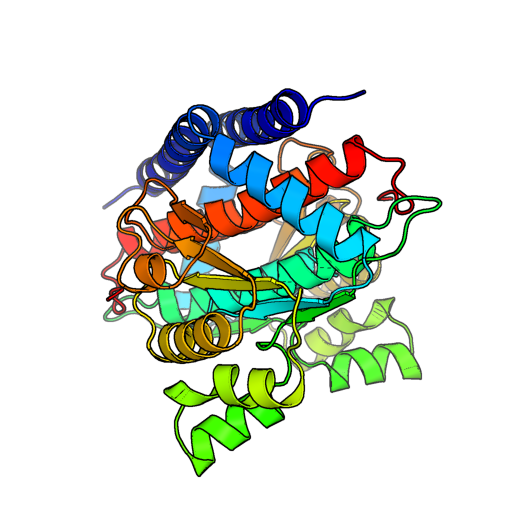619 O O . PHE B 1 11 ? 9.352 -8.906 10.055 1 97.88 11 PHE B O 1
ATOM 1626 N N . LEU B 1 12 ? 8.852 -11.07 9.711 1 97.62 12 LEU B N 1
ATOM 1627 C CA . LEU B 1 12 ? 7.547 -10.969 10.352 1 97.62 12 LEU B CA 1
ATOM 1628 C C . LEU B 1 12 ? 7.691 -10.57 11.82 1 97.62 12 LEU B C 1
ATOM 1630 O O . LEU B 1 12 ? 6.918 -9.758 12.328 1 97.62 12 LEU B O 1
ATOM 1634 N N . ASP B 1 13 ? 8.664 -11.125 12.477 1 96.62 13 ASP B N 1
ATOM 1635 C CA . ASP B 1 13 ? 8.914 -10.805 13.875 1 96.62 13 ASP B CA 1
ATOM 1636 C C . ASP B 1 13 ? 9.273 -9.328 14.047 1 96.62 13 ASP B C 1
ATOM 1638 O O . ASP B 1 13 ? 8.859 -8.695 15.016 1 96.62 13 ASP B O 1
ATOM 1642 N N . GLU B 1 14 ? 9.969 -8.812 13.102 1 97.12 14 GLU B N 1
ATOM 1643 C CA . GLU B 1 14 ? 10.344 -7.402 13.148 1 97.12 14 GLU B CA 1
ATOM 1644 C C . GLU B 1 14 ? 9.117 -6.504 13.055 1 97.12 14 GLU B C 1
ATOM 1646 O O . GLU B 1 14 ? 9.078 -5.434 13.672 1 97.12 14 GLU B O 1
ATOM 1651 N N . GLN B 1 15 ? 8.141 -6.949 12.273 1 98.12 15 GLN B N 1
ATOM 1652 C CA . GLN B 1 15 ? 6.918 -6.16 12.156 1 98.12 15 GLN B CA 1
ATOM 1653 C C . GLN B 1 15 ? 6.195 -6.062 13.5 1 98.12 15 GLN B C 1
ATOM 1655 O O . GLN B 1 15 ? 5.684 -5 13.859 1 98.12 15 GLN B O 1
ATOM 1660 N N . LYS B 1 16 ? 6.156 -7.191 14.25 1 97.12 16 LYS B N 1
ATOM 1661 C CA . LYS B 1 16 ? 5.508 -7.203 15.555 1 97.12 16 LYS B CA 1
ATOM 1662 C C . LYS B 1 16 ? 6.215 -6.266 16.531 1 97.12 16 LYS B C 1
ATOM 1664 O O . LYS B 1 16 ? 5.566 -5.539 17.281 1 97.12 16 LYS B O 1
ATOM 1669 N N . ILE B 1 17 ? 7.48 -6.309 16.5 1 96.81 17 ILE B N 1
ATOM 1670 C CA . ILE B 1 17 ? 8.281 -5.473 17.391 1 96.81 17 ILE B CA 1
ATOM 1671 C C . ILE B 1 17 ? 8.039 -3.998 17.062 1 96.81 17 ILE B C 1
ATOM 1673 O O . ILE B 1 17 ? 7.867 -3.18 17.969 1 96.81 17 ILE B O 1
ATOM 1677 N N . CYS B 1 18 ? 7.98 -3.701 15.773 1 97.06 18 CYS B N 1
ATOM 1678 C CA . CYS B 1 18 ? 7.75 -2.326 15.344 1 97.06 18 CYS B CA 1
ATOM 1679 C C . CYS B 1 18 ? 6.395 -1.824 15.828 1 97.06 18 CYS B C 1
ATOM 1681 O O . CYS B 1 18 ? 6.301 -0.743 16.406 1 97.06 18 CYS B O 1
ATOM 1683 N N . VAL B 1 19 ? 5.355 -2.619 15.672 1 97.56 19 VAL B N 1
ATOM 1684 C CA . VAL B 1 19 ? 4.008 -2.234 16.078 1 97.56 19 VAL B CA 1
ATOM 1685 C C . VAL B 1 19 ? 3.967 -2.021 17.594 1 97.56 19 VAL B C 1
ATOM 1687 O O . VAL B 1 19 ? 3.318 -1.09 18.078 1 97.56 19 VAL B O 1
ATOM 1690 N N . SER B 1 20 ? 4.641 -2.887 18.375 1 97.12 20 SER B N 1
ATOM 1691 C CA . SER B 1 20 ? 4.688 -2.754 19.828 1 97.12 20 SER B CA 1
ATOM 1692 C C . SER B 1 20 ? 5.305 -1.423 20.25 1 97.12 20 SER B C 1
ATOM 1694 O O . SER B 1 20 ? 4.797 -0.751 21.141 1 97.12 20 SER B O 1
ATOM 1696 N N . ASN B 1 21 ? 6.355 -1.036 19.578 1 97.06 21 ASN B N 1
ATOM 1697 C CA . ASN B 1 21 ? 7.023 0.224 19.891 1 97.06 21 ASN B CA 1
ATOM 1698 C C . ASN B 1 21 ? 6.152 1.424 19.531 1 97.06 21 ASN B C 1
ATOM 1700 O O . ASN B 1 21 ? 6.098 2.404 20.266 1 97.06 21 ASN B O 1
ATOM 1704 N N . ILE B 1 22 ? 5.441 1.342 18.422 1 96.19 22 ILE B N 1
ATOM 1705 C CA . ILE B 1 22 ? 4.559 2.412 17.969 1 96.19 22 ILE B CA 1
ATOM 1706 C C . ILE B 1 22 ? 3.404 2.576 18.953 1 96.19 22 ILE B C 1
ATOM 1708 O O . ILE B 1 22 ? 3.018 3.699 19.281 1 96.19 22 ILE B O 1
ATOM 1712 N N . THR B 1 23 ? 2.906 1.44 19.422 1 94.88 23 THR B N 1
ATOM 1713 C CA . THR B 1 23 ? 1.79 1.452 20.359 1 94.88 23 THR B CA 1
ATOM 1714 C C . THR B 1 23 ? 2.168 2.197 21.641 1 94.88 23 THR B C 1
ATOM 1716 O O . THR B 1 23 ? 1.358 2.949 22.188 1 94.88 23 THR B O 1
ATOM 1719 N N . LYS B 1 24 ? 3.398 2.084 22.047 1 93.62 24 LYS B N 1
ATOM 1720 C CA . LYS B 1 24 ? 3.877 2.705 23.281 1 93.62 24 LYS B CA 1
ATOM 1721 C C . LYS B 1 24 ? 4.039 4.215 23.109 1 93.62 24 LYS B C 1
ATOM 1723 O O . LYS B 1 24 ? 4.012 4.961 24.094 1 93.62 24 LYS B O 1
ATOM 1728 N N . ASN B 1 25 ? 4.207 4.66 21.875 1 90 25 ASN B N 1
ATOM 1729 C CA . ASN B 1 25 ? 4.449 6.066 21.578 1 90 25 ASN B CA 1
ATOM 1730 C C . ASN B 1 25 ? 3.451 6.605 20.547 1 90 25 ASN B C 1
ATOM 1732 O O . ASN B 1 25 ? 3.844 7.219 19.562 1 90 25 ASN B O 1
ATOM 1736 N N . SER B 1 26 ? 2.164 6.449 20.859 1 93.5 26 SER B N 1
ATOM 1737 C CA . SER B 1 26 ? 1.164 6.676 19.828 1 93.5 26 SER B CA 1
ATOM 1738 C C . SER B 1 26 ? 0.597 8.086 19.906 1 93.5 26 SER B C 1
ATOM 1740 O O . SER B 1 26 ? -0.396 8.398 19.25 1 93.5 26 SER B O 1
ATOM 1742 N N . LYS B 1 27 ? 1.153 8.984 20.719 1 95 27 LYS B N 1
ATOM 1743 C CA . LYS B 1 27 ? 0.631 10.328 20.906 1 95 27 LYS B CA 1
ATOM 1744 C C . LYS B 1 27 ? 0.627 11.109 19.594 1 95 27 LYS B C 1
ATOM 1746 O O . LYS B 1 27 ? -0.349 11.789 19.281 1 95 27 LYS B O 1
ATOM 1751 N N . ASP B 1 28 ? 1.728 11.008 18.875 1 95.5 28 ASP B N 1
ATOM 1752 C CA . ASP B 1 28 ? 1.822 11.703 17.594 1 95.5 28 ASP B CA 1
ATOM 1753 C C . ASP B 1 28 ? 0.726 11.25 16.625 1 95.5 28 ASP B C 1
ATOM 1755 O O . ASP B 1 28 ? 0.18 12.055 15.875 1 95.5 28 ASP B O 1
ATOM 1759 N N . LEU B 1 29 ? 0.405 9.977 16.656 1 97.44 29 LEU B N 1
ATOM 1760 C CA . LEU B 1 29 ? -0.655 9.453 15.805 1 97.44 29 LEU B CA 1
ATOM 1761 C C . LEU B 1 29 ? -2.016 9.984 16.234 1 97.44 29 LEU B C 1
ATOM 1763 O O . LEU B 1 29 ? -2.854 10.32 15.391 1 97.44 29 LEU B O 1
ATOM 1767 N N . GLU B 1 30 ? -2.211 10.07 17.5 1 97.31 30 GLU B N 1
ATOM 1768 C CA . GLU B 1 30 ? -3.453 10.641 18.016 1 97.31 30 GLU B CA 1
ATOM 1769 C C . GLU B 1 30 ? -3.617 12.094 17.578 1 97.31 30 GLU B C 1
ATOM 1771 O O . GLU B 1 30 ? -4.703 12.5 17.156 1 97.31 30 GLU B O 1
ATOM 1776 N N . ASP B 1 31 ? -2.564 12.828 17.688 1 97.75 31 ASP B N 1
ATOM 1777 C CA . ASP B 1 31 ? -2.58 14.227 17.266 1 97.75 31 ASP B CA 1
ATOM 1778 C C . ASP B 1 31 ? -2.871 14.344 15.773 1 97.75 31 ASP B C 1
ATOM 1780 O O . ASP B 1 31 ? -3.604 15.242 15.352 1 97.75 31 ASP B O 1
ATOM 1784 N N . LEU B 1 32 ? -2.326 13.469 14.992 1 98.25 32 LEU B N 1
ATOM 1785 C CA . LEU B 1 32 ? -2.572 13.477 13.555 1 98.25 32 LEU B CA 1
ATOM 1786 C C . LEU B 1 32 ? -4.039 13.195 13.25 1 98.25 32 LEU B C 1
ATOM 1788 O O . LEU B 1 32 ? -4.637 13.852 12.398 1 98.25 32 LEU B O 1
ATOM 1792 N N . ILE B 1 33 ? -4.621 12.242 13.961 1 98.5 33 ILE B N 1
ATOM 1793 C CA . ILE B 1 33 ? -6.027 11.914 13.766 1 98.5 33 ILE B CA 1
ATOM 1794 C C . ILE B 1 33 ? -6.891 13.133 14.062 1 98.5 33 ILE B C 1
ATOM 1796 O O . ILE B 1 33 ? -7.793 13.469 13.289 1 98.5 33 ILE B O 1
ATOM 1800 N N . ARG B 1 34 ? -6.602 13.828 15.102 1 98.19 34 ARG B N 1
ATOM 1801 C CA . ARG B 1 34 ? -7.332 15.047 15.453 1 98.19 34 ARG B CA 1
ATOM 1802 C C . ARG B 1 34 ? -7.176 16.109 14.375 1 98.19 34 ARG B C 1
ATOM 1804 O O . ARG B 1 34 ? -8.141 16.781 14.023 1 98.19 34 ARG B O 1
ATOM 1811 N N . LEU B 1 35 ? -6.004 16.203 13.906 1 98 35 LEU B N 1
ATOM 1812 C CA . LEU B 1 35 ? -5.711 17.188 12.867 1 98 35 LEU B CA 1
ATOM 1813 C C . LEU B 1 35 ? -6.508 16.891 11.602 1 98 35 LEU B C 1
ATOM 1815 O O . LEU B 1 35 ? -7.055 17.812 10.984 1 98 35 LEU B O 1
ATOM 1819 N N . LEU B 1 36 ? -6.57 15.688 11.195 1 98.5 36 LEU B N 1
ATOM 1820 C CA . LEU B 1 36 ? -7.297 15.289 10 1 98.5 36 LEU B CA 1
ATOM 1821 C C . LEU B 1 36 ? -8.797 15.539 10.164 1 98.5 36 LEU B C 1
ATOM 1823 O O . LEU B 1 36 ? -9.453 16.031 9.25 1 98.5 36 LEU B O 1
ATOM 1827 N N . ILE B 1 37 ? -9.281 15.195 11.297 1 98.06 37 ILE B N 1
ATOM 1828 C CA . ILE B 1 37 ? -10.703 15.406 11.57 1 98.06 37 ILE B CA 1
ATOM 1829 C C . ILE B 1 37 ? -11.016 16.891 11.531 1 98.06 37 ILE B C 1
ATOM 1831 O O . ILE B 1 37 ? -12.031 17.312 10.961 1 98.06 37 ILE B O 1
ATOM 1835 N N . LYS B 1 38 ? -10.172 17.672 12.109 1 97.88 38 LYS B N 1
ATOM 1836 C CA . LYS B 1 38 ? -10.344 19.125 12.094 1 97.88 38 LYS B CA 1
ATOM 1837 C C . LYS B 1 38 ? -10.336 19.656 10.664 1 97.88 38 LYS B C 1
ATOM 1839 O O . LYS B 1 38 ? -11.172 20.484 10.297 1 97.88 38 LYS B O 1
ATOM 1844 N N . ALA B 1 39 ? -9.383 19.219 9.867 1 97.75 39 ALA B N 1
ATOM 1845 C CA . ALA B 1 39 ? -9.305 19.641 8.477 1 97.75 39 ALA B CA 1
ATOM 1846 C C . ALA B 1 39 ? -10.586 19.297 7.723 1 97.75 39 ALA B C 1
ATOM 1848 O O . ALA B 1 39 ? -11.141 20.125 7 1 97.75 39 ALA B O 1
ATOM 1849 N N . ARG B 1 40 ? -11.039 18.094 7.898 1 97.81 40 ARG B N 1
ATOM 1850 C CA . ARG B 1 40 ? -12.289 17.656 7.289 1 97.81 40 ARG B CA 1
ATOM 1851 C C . ARG B 1 40 ? -13.445 18.562 7.688 1 97.81 40 ARG B C 1
ATOM 1853 O O . ARG B 1 40 ? -14.195 19.031 6.832 1 97.81 40 ARG B O 1
ATOM 1860 N N . ASN B 1 41 ? -13.531 18.766 8.977 1 97.44 41 ASN B N 1
ATOM 1861 C CA . ASN B 1 41 ? -14.648 19.547 9.5 1 97.44 41 ASN B CA 1
ATOM 1862 C C . ASN B 1 41 ? -14.609 20.984 8.992 1 97.44 41 ASN B C 1
ATOM 1864 O O . ASN B 1 41 ? -15.656 21.625 8.836 1 97.44 41 ASN B O 1
ATOM 1868 N N . ASN B 1 42 ? -13.5 21.484 8.695 1 97.38 42 ASN B N 1
ATOM 1869 C CA . ASN B 1 42 ? -13.344 22.859 8.242 1 97.38 42 ASN B CA 1
ATOM 1870 C C . ASN B 1 42 ? -13.312 22.938 6.715 1 97.38 42 ASN B C 1
ATOM 1872 O O . ASN B 1 42 ? -13.062 24.016 6.156 1 97.38 42 ASN B O 1
ATOM 1876 N N . GLY B 1 43 ? -13.469 21.891 6.047 1 96.62 43 GLY B N 1
ATOM 1877 C CA . GLY B 1 43 ? -13.516 21.859 4.594 1 96.62 43 GLY B CA 1
ATOM 1878 C C . GLY B 1 43 ? -12.164 22.094 3.947 1 96.62 43 GLY B C 1
ATOM 1879 O O . GLY B 1 43 ? -12.078 22.688 2.875 1 96.62 43 GLY B O 1
ATOM 1880 N N . LYS B 1 44 ? -11.109 21.672 4.621 1 97.69 44 LYS B N 1
ATOM 1881 C CA . LYS B 1 44 ? -9.75 21.828 4.105 1 97.69 44 LYS B CA 1
ATOM 1882 C C . LYS B 1 44 ? -9.289 20.578 3.387 1 97.69 44 LYS B C 1
ATOM 1884 O O . LYS B 1 44 ? -9.828 19.484 3.613 1 97.69 44 LYS B O 1
ATOM 1889 N N . LYS B 1 45 ? -8.312 20.75 2.545 1 98 45 LYS B N 1
ATOM 1890 C CA . LYS B 1 45 ? -7.824 19.672 1.704 1 98 45 LYS B CA 1
ATOM 1891 C C . LYS B 1 45 ? -6.652 18.938 2.363 1 98 45 LYS B C 1
ATOM 1893 O O . LYS B 1 45 ? -5.863 19.562 3.082 1 98 45 LYS B O 1
ATOM 1898 N N . ILE B 1 46 ? -6.621 17.641 2.096 1 98.69 46 ILE B N 1
ATOM 1899 C CA . ILE B 1 46 ? -5.48 16.797 2.457 1 98.69 46 ILE B CA 1
ATOM 1900 C C . ILE B 1 46 ? -4.727 16.391 1.195 1 98.69 46 ILE B C 1
ATOM 1902 O O . ILE B 1 46 ? -5.305 15.766 0.297 1 98.69 46 ILE B O 1
ATOM 1906 N N . PHE B 1 47 ? -3.467 16.75 1.083 1 98.81 47 PHE B N 1
ATOM 1907 C CA . PHE B 1 47 ? -2.605 16.328 -0.012 1 98.81 47 PHE B CA 1
ATOM 1908 C C . PHE B 1 47 ? -1.593 15.289 0.468 1 98.81 47 PHE B C 1
ATOM 1910 O O . PHE B 1 47 ? -1.003 15.445 1.539 1 98.81 47 PHE B O 1
ATOM 1917 N N . THR B 1 48 ? -1.408 14.25 -0.28 1 98.88 48 THR B N 1
ATOM 1918 C CA . THR B 1 48 ? -0.386 13.266 0.04 1 98.88 48 THR B CA 1
ATOM 1919 C C . THR B 1 48 ? 0.646 13.172 -1.079 1 98.88 48 THR B C 1
ATOM 1921 O O . THR B 1 48 ? 0.352 13.492 -2.232 1 98.88 48 THR B O 1
ATOM 1924 N N . MET B 1 49 ? 1.848 12.781 -0.721 1 98.81 49 MET B N 1
ATOM 1925 C CA . MET B 1 49 ? 2.928 12.641 -1.693 1 98.81 49 MET B CA 1
ATOM 1926 C C . MET B 1 49 ? 3.975 11.648 -1.206 1 98.81 49 MET B C 1
ATOM 1928 O O . MET B 1 49 ? 4.121 11.43 -0.001 1 98.81 49 MET B O 1
ATOM 1932 N N . GLY B 1 50 ? 4.691 11.047 -2.078 1 98.56 50 GLY B N 1
ATOM 1933 C CA . GLY B 1 50 ? 5.758 10.078 -1.868 1 98.56 50 GLY B CA 1
ATOM 1934 C C . GLY B 1 50 ? 6.312 9.516 -3.162 1 98.56 50 GLY B C 1
ATOM 1935 O O . GLY B 1 50 ? 5.75 9.734 -4.234 1 98.56 50 GLY B O 1
ATOM 1936 N N . ASN B 1 51 ? 7.434 8.82 -3.025 1 97.06 51 ASN B N 1
ATOM 1937 C CA . ASN B 1 51 ? 8.078 8.211 -4.184 1 97.06 51 ASN B CA 1
ATOM 1938 C C . ASN B 1 51 ? 8.008 6.691 -4.129 1 97.06 51 ASN B C 1
ATOM 1940 O O . ASN B 1 51 ? 8.148 6.094 -3.061 1 97.06 51 ASN B O 1
ATOM 1944 N N . GLY B 1 52 ? 7.82 6.074 -5.293 1 95.12 52 GLY B N 1
ATOM 1945 C CA . GLY B 1 52 ? 7.828 4.621 -5.348 1 95.12 52 GLY B CA 1
ATOM 1946 C C . GLY B 1 52 ? 6.828 3.982 -4.398 1 95.12 52 GLY B C 1
ATOM 1947 O O . GLY B 1 52 ? 5.645 4.316 -4.422 1 95.12 52 GLY B O 1
ATOM 1948 N N . GLY B 1 53 ? 7.266 3.072 -3.561 1 96.06 53 GLY B N 1
ATOM 1949 C CA . GLY B 1 53 ? 6.41 2.457 -2.559 1 96.06 53 GLY B CA 1
ATOM 1950 C C . GLY B 1 53 ? 5.707 3.467 -1.674 1 96.06 53 GLY B C 1
ATOM 1951 O O . GLY B 1 53 ? 4.527 3.305 -1.356 1 96.06 53 GLY B O 1
ATOM 1952 N N . SER B 1 54 ? 6.398 4.469 -1.376 1 98.25 54 SER B N 1
ATOM 1953 C CA . SER B 1 54 ? 5.793 5.535 -0.585 1 98.25 54 SER B CA 1
ATOM 1954 C C . SER B 1 54 ? 4.719 6.273 -1.38 1 98.25 54 SER B C 1
ATOM 1956 O O . SER B 1 54 ? 3.732 6.742 -0.812 1 98.25 54 SER B O 1
ATOM 1958 N N . GLY B 1 55 ? 4.969 6.406 -2.709 1 98 55 GLY B N 1
ATOM 1959 C CA . GLY B 1 55 ? 3.934 6.961 -3.564 1 98 55 GLY B CA 1
ATOM 1960 C C . GLY B 1 55 ? 2.67 6.121 -3.596 1 98 55 GLY B C 1
ATOM 1961 O O . GLY B 1 55 ? 1.562 6.66 -3.57 1 98 55 GLY B O 1
ATOM 1962 N N . SER B 1 56 ? 2.906 4.789 -3.633 1 97.62 56 SER B N 1
ATOM 1963 C CA . SER B 1 56 ? 1.769 3.881 -3.561 1 97.62 56 SER B CA 1
ATOM 1964 C C . SER B 1 56 ? 0.994 4.066 -2.26 1 97.62 56 SER B C 1
ATOM 1966 O O . SER B 1 56 ? -0.238 4.094 -2.264 1 97.62 56 SER B O 1
ATOM 1968 N N . THR B 1 57 ? 1.673 4.199 -1.171 1 98.5 57 THR B N 1
ATOM 1969 C CA . THR B 1 57 ? 1.043 4.438 0.123 1 98.5 57 THR B CA 1
ATOM 1970 C C . THR B 1 57 ? 0.248 5.738 0.107 1 98.5 57 THR B C 1
ATOM 1972 O O . THR B 1 57 ? -0.883 5.789 0.594 1 98.5 57 THR B O 1
ATOM 1975 N N . ALA B 1 58 ? 0.849 6.781 -0.52 1 98.75 58 ALA B N 1
ATOM 1976 C CA . ALA B 1 58 ? 0.193 8.086 -0.617 1 98.75 58 ALA B CA 1
ATOM 1977 C C . ALA B 1 58 ? -1.138 7.977 -1.356 1 98.75 58 ALA B C 1
ATOM 1979 O O . ALA B 1 58 ? -2.154 8.5 -0.899 1 98.75 58 ALA B O 1
ATOM 1980 N N . SER B 1 59 ? -1.132 7.277 -2.469 1 98.38 59 SER B N 1
ATOM 1981 C CA . SER B 1 59 ? -2.332 7.086 -3.277 1 98.38 59 SER B CA 1
ATOM 1982 C C . SER B 1 59 ? -3.361 6.23 -2.545 1 98.38 59 SER B C 1
ATOM 1984 O O . SER B 1 59 ? -4.551 6.559 -2.527 1 98.38 59 SER B O 1
ATOM 1986 N N . HIS B 1 60 ? -2.906 5.156 -1.921 1 98.56 60 HIS B N 1
ATOM 1987 C CA . HIS B 1 60 ? -3.775 4.246 -1.188 1 98.56 60 HIS B CA 1
ATOM 1988 C C . HIS B 1 60 ? -4.484 4.961 -0.043 1 98.56 60 HIS B C 1
ATOM 1990 O O . HIS B 1 60 ? -5.684 4.766 0.169 1 98.56 60 HIS B O 1
ATOM 1996 N N . PHE B 1 61 ? -3.793 5.77 0.703 1 98.81 61 PHE B N 1
ATOM 1997 C CA . PHE B 1 61 ? -4.371 6.484 1.835 1 98.81 61 PHE B CA 1
ATOM 1998 C C . PHE B 1 61 ? -5.484 7.418 1.375 1 98.81 61 PHE B C 1
ATOM 2000 O O . PHE B 1 61 ? -6.531 7.512 2.023 1 98.81 61 PHE B O 1
ATOM 2007 N N . VAL B 1 62 ? -5.289 8.109 0.231 1 98.69 62 VAL B N 1
ATOM 2008 C CA . VAL B 1 62 ? -6.305 9 -0.321 1 98.69 62 VAL B CA 1
ATOM 2009 C C . VAL B 1 62 ? -7.559 8.203 -0.667 1 98.69 62 VAL B C 1
ATOM 2011 O O . VAL B 1 62 ? -8.68 8.633 -0.377 1 98.69 62 VAL B O 1
ATOM 2014 N N . SER B 1 63 ? -7.348 7.027 -1.249 1 97.69 63 SER B N 1
ATOM 2015 C CA . SER B 1 63 ? -8.492 6.168 -1.542 1 97.69 63 SER B CA 1
ATOM 2016 C C . SER B 1 63 ? -9.289 5.867 -0.281 1 97.69 63 SER B C 1
ATOM 2018 O O . SER B 1 63 ? -10.523 5.957 -0.285 1 97.69 63 SER B O 1
ATOM 2020 N N . ASP B 1 64 ? -8.633 5.555 0.835 1 98.06 64 ASP B N 1
ATOM 2021 C CA . ASP B 1 64 ? -9.289 5.23 2.098 1 98.06 64 ASP B CA 1
ATOM 2022 C C . ASP B 1 64 ? -10 6.453 2.676 1 98.06 64 ASP B C 1
ATOM 2024 O O . ASP B 1 64 ? -11.117 6.348 3.188 1 98.06 64 ASP B O 1
ATOM 2028 N N . LEU B 1 65 ? -9.336 7.605 2.588 1 98.31 65 LEU B N 1
ATOM 2029 C CA . LEU B 1 65 ? -9.945 8.828 3.107 1 98.31 65 LEU B CA 1
ATOM 2030 C C . LEU B 1 65 ? -11.219 9.164 2.344 1 98.31 65 LEU B C 1
ATOM 2032 O O . LEU B 1 65 ? -12.195 9.641 2.934 1 98.31 65 LEU B O 1
ATOM 2036 N N . LEU B 1 66 ? -11.227 8.906 1.027 1 97.31 66 LEU B N 1
ATOM 2037 C CA . LEU B 1 66 ? -12.32 9.336 0.163 1 97.31 66 LEU B CA 1
ATOM 2038 C C . LEU B 1 66 ? -13.5 8.375 0.252 1 97.31 66 LEU B C 1
ATOM 2040 O O . LEU B 1 66 ? -14.648 8.773 0.026 1 97.31 66 LEU B O 1
ATOM 2044 N N . LYS B 1 67 ? -13.25 7.16 0.59 1 96.62 67 LYS B N 1
ATOM 2045 C CA . LYS B 1 67 ? -14.328 6.176 0.557 1 96.62 67 LYS B CA 1
ATOM 2046 C C . LYS B 1 67 ? -14.539 5.543 1.93 1 96.62 67 LYS B C 1
ATOM 2048 O O . LYS B 1 67 ? -15.625 5.652 2.51 1 96.62 67 LYS B O 1
ATOM 2053 N N . THR B 1 68 ? -13.523 5.012 2.498 1 96.06 68 THR B N 1
ATOM 2054 C CA . THR B 1 68 ? -13.609 4.191 3.701 1 96.06 68 THR B CA 1
ATOM 2055 C C . THR B 1 68 ? -13.867 5.059 4.93 1 96.06 68 THR B C 1
ATOM 2057 O O . THR B 1 68 ? -14.531 4.625 5.875 1 96.06 68 THR B O 1
ATOM 2060 N N . ALA B 1 69 ? -13.453 6.301 4.941 1 96.75 69 ALA B N 1
ATOM 2061 C CA . ALA B 1 69 ? -13.508 7.164 6.121 1 96.75 69 ALA B CA 1
ATOM 2062 C C . ALA B 1 69 ? -14.773 8.016 6.113 1 96.75 69 ALA B C 1
ATOM 2064 O O . ALA B 1 69 ? -14.914 8.938 6.93 1 96.75 69 ALA B O 1
ATOM 2065 N N . ILE B 1 70 ? -15.703 7.785 5.199 1 96.88 70 ILE B N 1
ATOM 2066 C CA . ILE B 1 70 ? -16.938 8.555 5.172 1 96.88 70 ILE B CA 1
ATOM 2067 C C . ILE B 1 70 ? -17.766 8.242 6.418 1 96.88 70 ILE B C 1
ATOM 2069 O O . ILE B 1 70 ? -18.031 7.074 6.723 1 96.88 70 ILE B O 1
ATOM 2073 N N . ILE B 1 71 ? -18.078 9.242 7.121 1 95.88 71 ILE B N 1
ATOM 2074 C CA . ILE B 1 71 ? -18.891 9.156 8.336 1 95.88 71 ILE B CA 1
ATOM 2075 C C . ILE B 1 71 ? -20.25 9.797 8.094 1 95.88 71 ILE B C 1
ATOM 2077 O O . ILE B 1 71 ? -20.344 10.898 7.551 1 95.88 71 ILE B O 1
ATOM 2081 N N . LYS B 1 72 ? -21.312 9.164 8.531 1 95.62 72 LYS B N 1
ATOM 2082 C CA . LYS B 1 72 ? -22.656 9.688 8.367 1 95.62 72 LYS B CA 1
ATOM 2083 C C . LYS B 1 72 ? -22.781 11.07 9 1 95.62 72 LYS B C 1
ATOM 2085 O O . LYS B 1 72 ? -22.297 11.305 10.109 1 95.62 72 LYS B O 1
ATOM 2090 N N . ASP B 1 73 ? -23.344 11.961 8.281 1 94.69 73 ASP B N 1
ATOM 2091 C CA . ASP B 1 73 ? -23.719 13.297 8.727 1 94.69 73 ASP B CA 1
ATOM 2092 C C . ASP B 1 73 ? -22.484 14.148 9 1 94.69 73 ASP B C 1
ATOM 2094 O O . ASP B 1 73 ? -22.531 15.07 9.828 1 94.69 73 ASP B O 1
ATOM 2098 N N . LYS B 1 74 ? -21.375 13.742 8.477 1 95.88 74 LYS B N 1
ATOM 2099 C CA . LYS B 1 74 ? -20.156 14.555 8.531 1 95.88 74 LYS B CA 1
ATOM 2100 C C . LYS B 1 74 ? -19.656 14.891 7.125 1 95.88 74 LYS B C 1
ATOM 2102 O O . LYS B 1 74 ? -19.984 14.188 6.164 1 95.88 74 LYS B O 1
ATOM 2107 N N . LYS B 1 75 ? -18.984 15.961 7.059 1 96.88 75 LYS B N 1
ATOM 2108 C CA . LYS B 1 75 ? -18.328 16.297 5.801 1 96.88 75 LYS B CA 1
ATOM 2109 C C . LYS B 1 75 ? -17.391 15.18 5.352 1 96.88 75 LYS B C 1
ATOM 2111 O O . LYS B 1 75 ? -16.797 14.492 6.18 1 96.88 75 LYS B O 1
ATOM 2116 N N . ARG B 1 76 ? -17.328 15.062 4.117 1 97.69 76 ARG B N 1
ATOM 2117 C CA . ARG B 1 76 ? -16.375 14.102 3.562 1 97.69 76 ARG B CA 1
ATOM 2118 C C . ARG B 1 76 ? -14.984 14.711 3.445 1 97.69 76 ARG B C 1
ATOM 2120 O O . ARG B 1 76 ? -14.844 15.93 3.305 1 97.69 76 ARG B O 1
ATOM 2127 N N . PHE B 1 77 ? -14.023 13.867 3.463 1 98.25 77 PHE B N 1
ATOM 2128 C CA . PHE B 1 77 ? -12.656 14.328 3.271 1 98.25 77 PHE B CA 1
ATOM 2129 C C . PHE B 1 77 ? -12.445 14.836 1.848 1 98.25 77 PHE B C 1
ATOM 2131 O O . PHE B 1 77 ? -12.945 14.234 0.893 1 98.25 77 PHE B O 1
ATOM 2138 N N . GLN B 1 78 ? -11.781 15.938 1.713 1 98.12 78 GLN B N 1
ATOM 2139 C CA . GLN B 1 78 ? -11.172 16.359 0.455 1 98.12 78 GLN B CA 1
ATOM 2140 C C . GLN B 1 78 ? -9.695 15.961 0.398 1 98.12 78 GLN B C 1
ATOM 2142 O O . GLN B 1 78 ? -8.859 16.578 1.055 1 98.12 78 GLN B O 1
ATOM 2147 N N . ALA B 1 79 ? -9.414 14.922 -0.351 1 98.62 79 ALA B N 1
ATOM 2148 C CA . ALA B 1 79 ? -8.062 14.375 -0.34 1 98.62 79 ALA B CA 1
ATOM 2149 C C . ALA B 1 79 ? -7.562 14.117 -1.759 1 98.62 79 ALA B C 1
ATOM 2151 O O . ALA B 1 79 ? -8.32 13.648 -2.613 1 98.62 79 ALA B O 1
ATOM 2152 N N . PHE B 1 80 ? -6.25 14.43 -1.974 1 98.31 80 PHE B N 1
ATOM 2153 C CA . PHE B 1 80 ? -5.625 14.305 -3.285 1 98.31 80 PHE B CA 1
ATOM 2154 C C . PHE B 1 80 ? -4.203 13.766 -3.158 1 98.31 80 PHE B C 1
ATOM 2156 O O . PHE B 1 80 ? -3.414 14.273 -2.357 1 98.31 80 PHE B O 1
ATOM 2163 N N . SER B 1 81 ? -3.949 12.758 -3.932 1 98.62 81 SER B N 1
ATOM 2164 C CA . SER B 1 81 ? -2.557 12.336 -4.023 1 98.62 81 SER B CA 1
ATOM 2165 C C . SER B 1 81 ? -1.848 13.008 -5.191 1 98.62 81 SER B C 1
ATOM 2167 O O . SER B 1 81 ? -2.279 12.891 -6.336 1 98.62 81 SER B O 1
ATOM 2169 N N . LEU B 1 82 ? -0.733 13.609 -4.91 1 98.44 82 LEU B N 1
ATOM 2170 C CA . LEU B 1 82 ? 0.022 14.305 -5.945 1 98.44 82 LEU B CA 1
ATOM 2171 C C . LEU B 1 82 ? 0.826 13.32 -6.789 1 98.44 82 LEU B C 1
ATOM 2173 O O . LEU B 1 82 ? 1.46 13.711 -7.77 1 98.44 82 LEU B O 1
ATOM 2177 N N . THR B 1 83 ? 0.718 12.102 -6.438 1 97.19 83 THR B N 1
ATOM 2178 C CA . THR B 1 83 ? 1.426 11.039 -7.145 1 97.19 83 THR B CA 1
ATOM 2179 C C . THR B 1 83 ? 0.589 10.516 -8.305 1 97.19 83 THR B C 1
ATOM 2181 O O . THR B 1 83 ? 1.101 9.805 -9.18 1 97.19 83 THR B O 1
ATOM 2184 N N . ASP B 1 84 ? -0.607 10.898 -8.406 1 95.5 84 ASP B N 1
ATOM 2185 C CA . ASP B 1 84 ? -1.552 10.133 -9.211 1 95.5 84 ASP B CA 1
ATOM 2186 C C . ASP B 1 84 ? -1.664 10.703 -10.625 1 95.5 84 ASP B C 1
ATOM 2188 O O . ASP B 1 84 ? -2.164 10.039 -11.531 1 95.5 84 ASP B O 1
ATOM 2192 N N . ASN B 1 85 ? -1.312 11.992 -10.82 1 94.06 85 ASN B N 1
ATOM 2193 C CA . ASN B 1 85 ? -1.365 12.555 -12.164 1 94.06 85 ASN B CA 1
ATOM 2194 C C . ASN B 1 85 ? -0.058 12.328 -12.922 1 94.06 85 ASN B C 1
ATOM 2196 O O . ASN B 1 85 ? 0.843 13.164 -12.875 1 94.06 85 ASN B O 1
ATOM 2200 N N . ILE B 1 86 ? -0.028 11.258 -13.688 1 92.94 86 ILE B N 1
ATOM 2201 C CA . ILE B 1 86 ? 1.208 10.797 -14.312 1 92.94 86 ILE B CA 1
ATOM 2202 C C . ILE B 1 86 ? 1.665 11.812 -15.359 1 92.94 86 ILE B C 1
ATOM 2204 O O . ILE B 1 86 ? 2.828 12.227 -15.367 1 92.94 86 ILE B O 1
ATOM 2208 N N . PRO B 1 87 ? 0.725 12.406 -16.25 1 92 87 PRO B N 1
ATOM 2209 C CA . PRO B 1 87 ? 1.177 13.414 -17.203 1 92 87 PRO B CA 1
ATOM 2210 C C . PRO B 1 87 ? 1.827 14.625 -16.531 1 92 87 PRO B C 1
ATOM 2212 O O . PRO B 1 87 ? 2.838 15.133 -17.016 1 92 87 PRO B O 1
ATOM 2215 N N . VAL B 1 88 ? 1.302 15.023 -15.438 1 94.88 88 VAL B N 1
ATOM 2216 C CA . VAL B 1 88 ? 1.85 16.188 -14.734 1 94.88 88 VAL B CA 1
ATOM 2217 C C . VAL B 1 88 ? 3.227 15.836 -14.172 1 94.88 88 VAL B C 1
ATOM 2219 O O . VAL B 1 88 ? 4.164 16.625 -14.281 1 94.88 88 VAL B O 1
ATOM 2222 N N . ILE B 1 89 ? 3.398 14.656 -13.578 1 96.75 89 ILE B N 1
ATOM 2223 C CA . ILE B 1 89 ? 4.672 14.203 -13.023 1 96.75 89 ILE B CA 1
ATOM 2224 C C . ILE B 1 89 ? 5.715 14.117 -14.141 1 96.75 89 ILE B C 1
ATOM 2226 O O . ILE B 1 89 ? 6.824 14.633 -13.992 1 96.75 89 ILE B O 1
ATOM 2230 N N . LEU B 1 90 ? 5.297 13.586 -15.273 1 95.38 90 LEU B N 1
ATOM 2231 C CA . LEU B 1 90 ? 6.223 13.398 -16.375 1 95.38 90 LEU B CA 1
ATOM 2232 C C . LEU B 1 90 ? 6.605 14.742 -17 1 95.38 90 LEU B C 1
ATOM 2234 O O . LEU B 1 90 ? 7.762 14.945 -17.375 1 95.38 90 LEU B O 1
ATOM 2238 N N . ALA B 1 91 ? 5.621 15.625 -17.125 1 95.38 91 ALA B N 1
ATOM 2239 C CA . ALA B 1 91 ? 5.867 16.938 -17.734 1 95.38 91 ALA B CA 1
ATOM 2240 C C . ALA B 1 91 ? 6.879 17.734 -16.906 1 95.38 91 ALA B C 1
ATOM 2242 O O . ALA B 1 91 ? 7.863 18.234 -17.453 1 95.38 91 ALA B O 1
ATOM 2243 N N . TRP B 1 92 ? 6.719 17.781 -15.633 1 96.06 92 TRP B N 1
ATOM 2244 C CA . TRP B 1 92 ? 7.625 18.547 -14.781 1 96.06 92 TRP B CA 1
ATOM 2245 C C . TRP B 1 92 ? 8.992 17.875 -14.695 1 96.06 92 TRP B C 1
ATOM 2247 O O . TRP B 1 92 ? 10.023 18.547 -14.672 1 96.06 92 TRP B O 1
ATOM 2257 N N . SER B 1 93 ? 8.953 16.562 -14.586 1 96.94 93 SER B N 1
ATOM 2258 C CA . SER B 1 93 ? 10.219 15.828 -14.562 1 96.94 93 SER B CA 1
ATOM 2259 C C . SER B 1 93 ? 11.023 16.078 -15.836 1 96.94 93 SER B C 1
ATOM 2261 O O . SER B 1 93 ? 12.234 16.328 -15.766 1 96.94 93 SER B O 1
ATOM 2263 N N . ASN B 1 94 ? 10.336 16.031 -17 1 95.56 94 ASN B N 1
ATOM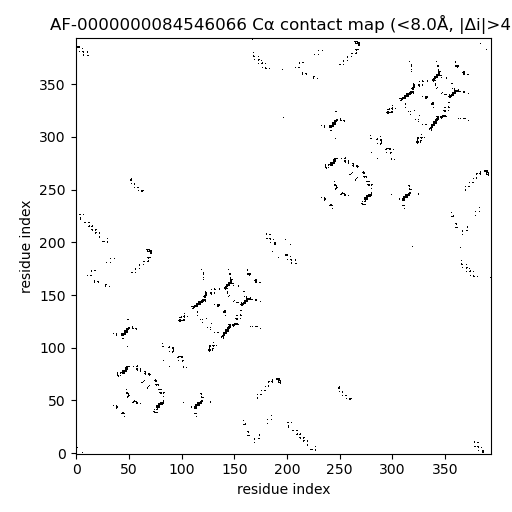 2264 C CA . ASN B 1 94 ? 10.984 16.172 -18.297 1 95.56 94 ASN B CA 1
ATOM 2265 C C . ASN B 1 94 ? 11.438 17.609 -18.531 1 95.56 94 ASN B C 1
ATOM 2267 O O . ASN B 1 94 ? 12.555 17.844 -19 1 95.56 94 ASN B O 1
ATOM 2271 N N . ASP B 1 95 ? 10.578 18.578 -18.25 1 96.5 95 ASP B N 1
ATOM 2272 C CA . ASP B 1 95 ? 10.797 19.969 -18.656 1 96.5 95 ASP B CA 1
ATOM 2273 C C . ASP B 1 95 ? 11.664 20.703 -17.641 1 96.5 95 ASP B C 1
ATOM 2275 O O . ASP B 1 95 ? 12.297 21.703 -17.969 1 96.5 95 ASP B O 1
ATOM 2279 N N . VAL B 1 96 ? 11.672 20.25 -16.344 1 95.88 96 VAL B N 1
ATOM 2280 C CA . VAL B 1 96 ? 12.391 20.969 -15.305 1 95.88 96 VAL B CA 1
ATOM 2281 C C . VAL B 1 96 ? 13.25 20 -14.492 1 95.88 96 VAL B C 1
ATOM 2283 O O . VAL B 1 96 ? 14.469 19.969 -14.648 1 95.88 96 VAL B O 1
ATOM 2286 N N . SER B 1 97 ? 12.648 19.203 -13.578 1 97.44 97 SER B N 1
ATOM 2287 C CA . SER B 1 97 ? 13.352 18.219 -12.773 1 97.44 97 SER B CA 1
ATOM 2288 C C . SER B 1 97 ? 12.383 17.391 -11.945 1 97.44 97 SER B C 1
ATOM 2290 O O . SER B 1 97 ? 11.289 17.859 -11.602 1 97.44 97 SER B O 1
ATOM 2292 N N . TYR B 1 98 ? 12.812 16.219 -11.625 1 97.12 98 TYR B N 1
ATOM 2293 C CA . TYR B 1 98 ? 12.016 15.352 -10.75 1 97.12 98 TYR B CA 1
ATOM 2294 C C . TYR B 1 98 ? 11.875 15.961 -9.359 1 97.12 98 TYR B C 1
ATOM 2296 O O . TYR B 1 98 ? 10.875 15.727 -8.672 1 97.12 98 TYR B O 1
ATOM 2304 N N . ASP B 1 99 ? 12.742 16.828 -8.977 1 97.25 99 ASP B N 1
ATOM 2305 C CA . ASP B 1 99 ? 12.734 17.469 -7.664 1 97.25 99 ASP B CA 1
ATOM 2306 C C . ASP B 1 99 ? 11.547 18.422 -7.52 1 97.25 99 ASP B C 1
ATOM 2308 O O . ASP B 1 99 ? 11.211 18.828 -6.41 1 97.25 99 ASP B O 1
ATOM 2312 N N . ARG B 1 100 ? 10.883 18.719 -8.617 1 97.12 100 ARG B N 1
ATOM 2313 C CA . ARG B 1 100 ? 9.883 19.781 -8.609 1 97.12 100 ARG B CA 1
ATOM 2314 C C . ARG B 1 100 ? 8.477 19.219 -8.766 1 97.12 100 ARG B C 1
ATOM 2316 O O . ARG B 1 100 ? 7.496 19.969 -8.703 1 97.12 100 ARG B O 1
ATOM 2323 N N . ILE B 1 101 ? 8.328 17.969 -8.812 1 98.06 101 ILE B N 1
ATOM 2324 C CA . ILE B 1 101 ? 7.07 17.391 -9.281 1 98.06 101 ILE B CA 1
ATOM 2325 C C . ILE B 1 101 ? 5.969 17.656 -8.25 1 98.06 101 ILE B C 1
ATOM 2327 O O . ILE B 1 101 ? 4.809 17.859 -8.617 1 98.06 101 ILE B O 1
ATOM 2331 N N . PHE B 1 102 ? 6.316 17.734 -6.988 1 98.69 102 PHE B N 1
ATOM 2332 C CA . PHE B 1 102 ? 5.281 17.922 -5.977 1 98.69 102 PHE B CA 1
ATOM 2333 C C . PHE B 1 102 ? 5.074 19.391 -5.68 1 98.69 102 PHE B C 1
ATOM 2335 O O . PHE B 1 102 ? 3.938 19.875 -5.602 1 98.69 102 PHE B O 1
ATOM 2342 N N . ILE B 1 103 ? 6.137 20.156 -5.562 1 98.38 103 ILE B N 1
ATOM 2343 C CA . ILE B 1 103 ? 6.027 21.578 -5.207 1 98.38 103 ILE B CA 1
ATOM 2344 C C . ILE B 1 103 ? 5.23 22.312 -6.277 1 98.38 103 ILE B C 1
ATOM 2346 O O . ILE B 1 103 ? 4.402 23.172 -5.961 1 98.38 103 ILE B O 1
ATOM 2350 N N . GLU B 1 104 ? 5.418 21.984 -7.512 1 98 104 GLU B N 1
ATOM 2351 C CA . GLU B 1 104 ? 4.746 22.703 -8.586 1 98 104 GLU B CA 1
ATOM 2352 C C . GLU B 1 104 ? 3.248 22.422 -8.602 1 98 104 GLU B C 1
ATOM 2354 O O . GLU B 1 104 ? 2.441 23.281 -8.945 1 98 104 GLU B O 1
ATOM 2359 N N . GLN B 1 105 ? 2.885 21.219 -8.234 1 98.12 105 GLN B N 1
ATOM 2360 C CA . GLN B 1 105 ? 1.468 20.906 -8.086 1 98.12 105 GLN B CA 1
ATOM 2361 C C . GLN B 1 105 ? 0.865 21.641 -6.895 1 98.12 105 GLN B C 1
ATOM 2363 O O . GLN B 1 105 ? -0.261 22.141 -6.969 1 98.12 105 GLN B O 1
ATOM 2368 N N . LEU B 1 106 ? 1.597 21.734 -5.777 1 98.31 106 LEU B N 1
ATOM 2369 C CA . LEU B 1 106 ? 1.12 22.391 -4.57 1 98.31 106 LEU B CA 1
ATOM 2370 C C . LEU B 1 106 ? 0.945 23.891 -4.805 1 98.31 106 LEU B C 1
ATOM 2372 O O . LEU B 1 106 ? 0.01 24.5 -4.281 1 98.31 106 LEU B O 1
ATOM 2376 N N . LYS B 1 107 ? 1.76 24.5 -5.582 1 97.12 107 LYS B N 1
ATOM 2377 C CA . LYS B 1 107 ? 1.654 25.922 -5.895 1 97.12 107 LYS B CA 1
ATOM 2378 C C . LYS B 1 107 ? 0.32 26.234 -6.566 1 97.12 107 LYS B C 1
ATOM 2380 O O . LYS B 1 107 ? -0.203 27.344 -6.426 1 97.12 107 LYS B O 1
ATOM 2385 N N . ASN B 1 108 ? -0.24 25.281 -7.266 1 93.56 108 ASN B N 1
ATOM 2386 C CA . ASN B 1 108 ? -1.513 25.484 -7.949 1 93.56 108 ASN B CA 1
ATOM 2387 C C . ASN B 1 108 ? -2.689 25.391 -6.98 1 93.56 108 ASN B C 1
ATOM 2389 O O . ASN B 1 108 ? -3.758 25.953 -7.246 1 93.56 108 ASN B O 1
ATOM 2393 N N . THR B 1 109 ? -2.484 24.672 -5.828 1 93.75 109 THR B N 1
ATOM 2394 C CA . THR B 1 109 ? -3.727 24.172 -5.254 1 93.75 109 THR B CA 1
ATOM 2395 C C . THR B 1 109 ? -3.764 24.406 -3.746 1 93.75 109 THR B C 1
ATOM 2397 O O . THR B 1 109 ? -4.84 24.484 -3.15 1 93.75 109 THR B O 1
ATOM 2400 N N . VAL B 1 110 ? -2.617 24.469 -3.055 1 95.88 110 VAL B N 1
ATOM 2401 C CA . VAL B 1 110 ? -2.604 24.406 -1.598 1 95.88 110 VAL B CA 1
ATOM 2402 C C . VAL B 1 110 ? -3.004 25.766 -1.019 1 95.88 110 VAL B C 1
ATOM 2404 O O . VAL B 1 110 ? -2.697 26.797 -1.598 1 95.88 110 VAL B O 1
ATOM 2407 N N . SER B 1 111 ? -3.695 25.766 0.076 1 93.81 111 SER B N 1
ATOM 2408 C CA . SER B 1 111 ? -4.137 26.969 0.778 1 93.81 111 SER B CA 1
ATOM 2409 C C . SER B 1 111 ? -3.941 26.828 2.283 1 93.81 111 SER B C 1
ATOM 2411 O O . SER B 1 111 ? -3.672 25.734 2.783 1 93.81 111 SER B O 1
ATOM 2413 N N . ASN B 1 112 ? -4.184 27.938 2.936 1 92.69 112 ASN B N 1
ATOM 2414 C CA . ASN B 1 112 ? -4.066 27.953 4.391 1 92.69 112 ASN B CA 1
ATOM 2415 C C . ASN B 1 112 ? -5.039 26.969 5.043 1 92.69 112 ASN B C 1
ATOM 2417 O O . ASN B 1 112 ? -6.211 26.922 4.664 1 92.69 112 ASN B O 1
ATOM 2421 N N . GLY B 1 113 ? -4.512 26.203 5.938 1 93.56 113 GLY B N 1
ATOM 2422 C CA . GLY B 1 113 ? -5.348 25.25 6.66 1 93.56 113 GLY B CA 1
ATOM 2423 C C . GLY B 1 113 ? -5.316 23.859 6.059 1 93.56 113 GLY B C 1
ATOM 2424 O O . GLY B 1 113 ? -5.719 22.891 6.707 1 93.56 113 GLY B O 1
ATOM 2425 N N . ASP B 1 114 ? -4.836 23.75 4.824 1 97.62 114 ASP B N 1
ATOM 2426 C CA . ASP B 1 114 ? -4.672 22.438 4.211 1 97.62 114 ASP B CA 1
ATOM 2427 C C . ASP B 1 114 ? -3.582 21.641 4.918 1 97.62 114 ASP B C 1
ATOM 2429 O O . ASP B 1 114 ? -2.814 22.188 5.711 1 97.62 114 ASP 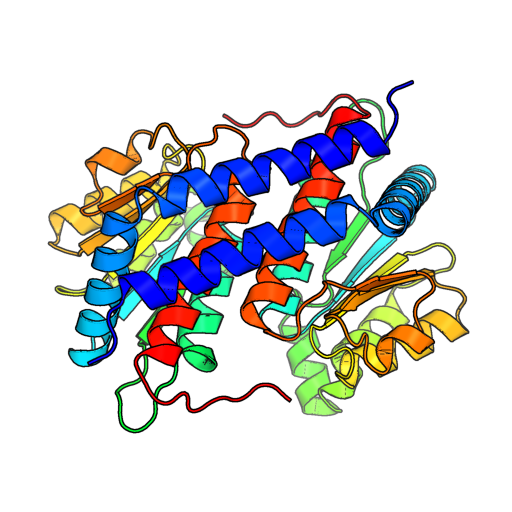B O 1
ATOM 2433 N N . VAL B 1 115 ? -3.627 20.344 4.742 1 98.56 115 VAL B N 1
ATOM 2434 C CA . VAL B 1 115 ? -2.646 19.438 5.32 1 98.56 115 VAL B CA 1
ATOM 2435 C C . VAL B 1 115 ? -1.899 18.703 4.207 1 98.56 115 VAL B C 1
ATOM 2437 O O . VAL B 1 115 ? -2.516 18.188 3.266 1 98.56 115 VAL B O 1
ATOM 2440 N N . VAL B 1 116 ? -0.615 18.734 4.254 1 98.88 116 VAL B N 1
ATOM 2441 C CA . VAL B 1 116 ? 0.221 17.969 3.328 1 98.88 116 VAL B CA 1
ATOM 2442 C C . VAL B 1 116 ? 0.93 16.844 4.074 1 98.88 116 VAL B C 1
ATOM 2444 O O . VAL B 1 116 ? 1.57 17.078 5.102 1 98.88 116 VAL B O 1
ATOM 2447 N N . ILE B 1 117 ? 0.79 15.641 3.592 1 98.94 117 ILE B N 1
ATOM 2448 C CA . ILE B 1 117 ? 1.393 14.461 4.199 1 98.94 117 ILE B CA 1
ATOM 2449 C C . ILE B 1 117 ? 2.418 13.852 3.242 1 98.94 117 ILE B C 1
ATOM 2451 O O . ILE B 1 117 ? 2.08 13.484 2.115 1 98.94 117 ILE B O 1
ATOM 2455 N N . ALA B 1 118 ? 3.648 13.773 3.697 1 98.94 118 ALA B N 1
ATOM 2456 C CA . ALA B 1 118 ? 4.734 13.195 2.912 1 98.94 118 ALA B CA 1
ATOM 2457 C C . ALA B 1 118 ? 5.176 11.852 3.492 1 98.94 118 ALA B C 1
ATOM 2459 O O . ALA B 1 118 ? 5.445 11.75 4.691 1 98.94 118 ALA B O 1
ATOM 2460 N N . PHE B 1 119 ? 5.258 10.859 2.637 1 98.81 119 PHE B N 1
ATOM 2461 C CA . PHE B 1 119 ? 5.785 9.555 2.996 1 98.81 119 PHE B CA 1
ATOM 2462 C C . PHE B 1 119 ? 7.188 9.359 2.43 1 98.81 119 PHE B C 1
ATOM 2464 O O . PHE B 1 119 ? 7.391 9.453 1.217 1 98.81 119 PHE B O 1
ATOM 2471 N N . SER B 1 120 ? 8.148 9.164 3.281 1 98.31 120 SER B N 1
ATOM 2472 C CA . SER B 1 120 ? 9.531 8.938 2.881 1 98.31 120 SER B CA 1
ATOM 2473 C C . SER B 1 120 ? 10.289 8.133 3.928 1 98.31 120 SER B C 1
ATOM 2475 O O . SER B 1 120 ? 10.602 8.641 5.008 1 98.31 120 SER B O 1
ATOM 2477 N N . GLY B 1 121 ? 10.641 6.871 3.602 1 96.56 121 GLY B N 1
ATOM 2478 C CA . GLY B 1 121 ? 11.383 6.059 4.547 1 96.56 121 GLY B CA 1
ATOM 2479 C C . GLY B 1 121 ? 12.672 6.711 5.008 1 96.56 121 GLY B C 1
ATOM 2480 O O . GLY B 1 121 ? 12.953 6.777 6.207 1 96.56 121 GLY B O 1
ATOM 2481 N N . SER B 1 122 ? 13.453 7.297 4.129 1 95.75 122 SER B N 1
ATOM 2482 C CA . SER B 1 122 ? 14.727 7.938 4.453 1 95.75 122 SER B CA 1
ATOM 2483 C C . SER B 1 122 ? 14.508 9.336 5.027 1 95.75 122 SER B C 1
ATOM 2485 O O . SER B 1 122 ? 15.352 9.844 5.777 1 95.75 122 SER B O 1
ATOM 2487 N N . GLY B 1 123 ? 13.492 9.945 4.605 1 97.44 123 GLY B N 1
ATOM 2488 C CA . GLY B 1 123 ? 13.219 11.328 4.98 1 97.44 123 GLY B CA 1
ATOM 2489 C C . GLY B 1 123 ? 14.094 12.328 4.25 1 97.44 123 GLY B C 1
ATOM 2490 O O . GLY B 1 123 ? 14.219 13.477 4.676 1 97.44 123 GLY B O 1
ATOM 2491 N N . ASN B 1 124 ? 14.703 11.859 3.133 1 97.25 124 ASN B N 1
ATOM 2492 C CA . ASN B 1 124 ? 15.711 12.719 2.523 1 97.25 124 ASN B CA 1
ATOM 2493 C C . ASN B 1 124 ? 15.398 13 1.056 1 97.25 124 ASN B C 1
ATOM 2495 O O . ASN B 1 124 ? 16.188 13.633 0.357 1 97.25 124 ASN B O 1
ATOM 2499 N N . SER B 1 125 ? 14.273 12.578 0.522 1 97.19 125 SER B N 1
ATOM 2500 C CA . SER B 1 125 ? 13.938 12.766 -0.887 1 97.19 125 SER B CA 1
ATOM 2501 C C . SER B 1 125 ? 13.844 14.242 -1.243 1 97.19 125 SER B C 1
ATOM 2503 O O . SER B 1 125 ? 13 14.961 -0.703 1 97.19 125 SER B O 1
ATOM 2505 N N . LYS B 1 126 ? 14.539 14.641 -2.164 1 97.56 126 LYS B N 1
ATOM 2506 C CA . LYS B 1 126 ? 14.656 16.062 -2.506 1 97.56 126 LYS B CA 1
ATOM 2507 C C . LYS B 1 126 ? 13.312 16.641 -2.939 1 97.56 126 LYS B C 1
ATOM 2509 O O . LYS B 1 126 ? 12.977 17.766 -2.6 1 97.56 126 LYS B O 1
ATOM 2514 N N . ASN B 1 127 ? 12.562 15.875 -3.719 1 98.06 127 ASN B N 1
ATOM 2515 C CA . ASN B 1 127 ? 11.289 16.391 -4.207 1 98.06 127 ASN B CA 1
ATOM 2516 C C . ASN B 1 127 ? 10.297 16.594 -3.068 1 98.06 127 ASN B C 1
ATOM 2518 O O . ASN B 1 127 ? 9.477 17.516 -3.109 1 98.06 127 ASN B O 1
ATOM 2522 N N . LEU B 1 128 ? 10.414 15.812 -2.078 1 98.62 128 LEU B N 1
ATOM 2523 C CA . LEU B 1 128 ? 9.547 15.977 -0.917 1 98.62 128 LEU B CA 1
ATOM 2524 C C . LEU B 1 128 ? 10.008 17.141 -0.056 1 98.62 128 LEU B C 1
ATOM 2526 O O . LEU B 1 128 ? 9.188 17.938 0.412 1 98.62 128 LEU B O 1
ATOM 2530 N N . ILE B 1 129 ? 11.289 17.234 0.12 1 98.19 129 ILE B N 1
ATOM 2531 C CA . ILE B 1 129 ? 11.844 18.297 0.951 1 98.19 129 ILE B CA 1
ATOM 2532 C C . ILE B 1 129 ? 11.508 19.656 0.344 1 98.19 129 ILE B C 1
ATOM 2534 O O . ILE B 1 129 ? 11.094 20.578 1.056 1 98.19 129 ILE B O 1
ATOM 2538 N N . SER B 1 130 ? 11.633 19.781 -0.926 1 98 130 SER B N 1
ATOM 2539 C CA . SER B 1 130 ? 11.305 21.031 -1.602 1 98 130 SER B CA 1
ATOM 2540 C C . SER B 1 130 ? 9.844 21.406 -1.396 1 98 130 SER B C 1
ATOM 2542 O O . SER B 1 130 ? 9.523 22.562 -1.137 1 98 130 SER B O 1
ATOM 2544 N N . ALA B 1 131 ? 8.992 20.453 -1.519 1 98.5 131 ALA B N 1
ATOM 2545 C CA . ALA B 1 131 ? 7.562 20.688 -1.336 1 98.5 131 ALA B CA 1
ATOM 2546 C C . ALA B 1 131 ? 7.25 21.094 0.101 1 98.5 131 ALA B C 1
ATOM 2548 O O . ALA B 1 131 ? 6.488 22.031 0.334 1 98.5 131 ALA B O 1
ATOM 2549 N N . LEU B 1 132 ? 7.848 20.406 1.049 1 98.44 132 LEU B N 1
ATOM 2550 C CA . LEU B 1 132 ? 7.602 20.688 2.459 1 98.44 132 LEU B CA 1
ATOM 2551 C C . LEU B 1 132 ? 8.102 22.078 2.838 1 98.44 132 LEU B C 1
ATOM 2553 O O . LEU B 1 132 ? 7.441 22.797 3.598 1 98.44 132 LEU B O 1
ATOM 2557 N N . LYS B 1 133 ? 9.234 22.438 2.34 1 97.56 133 LYS B N 1
ATOM 2558 C CA . LYS B 1 133 ? 9.773 23.766 2.58 1 97.56 133 LYS B CA 1
ATOM 2559 C C . LYS B 1 133 ? 8.797 24.844 2.102 1 97.56 133 LYS B C 1
ATOM 2561 O O . LYS B 1 133 ? 8.523 25.812 2.822 1 97.56 133 LYS B O 1
ATOM 2566 N N . PHE B 1 134 ? 8.305 24.641 0.956 1 97.81 134 PHE B N 1
ATOM 2567 C CA . PHE B 1 134 ? 7.332 25.562 0.389 1 97.81 134 PHE B CA 1
ATOM 2568 C C . PHE B 1 134 ? 6.09 25.641 1.268 1 97.81 134 PHE B C 1
ATOM 2570 O O . PHE B 1 134 ? 5.602 26.734 1.565 1 97.81 134 PHE B O 1
ATOM 2577 N N . CYS B 1 135 ? 5.574 24.5 1.673 1 97.56 135 CYS B N 1
ATOM 2578 C CA . CYS B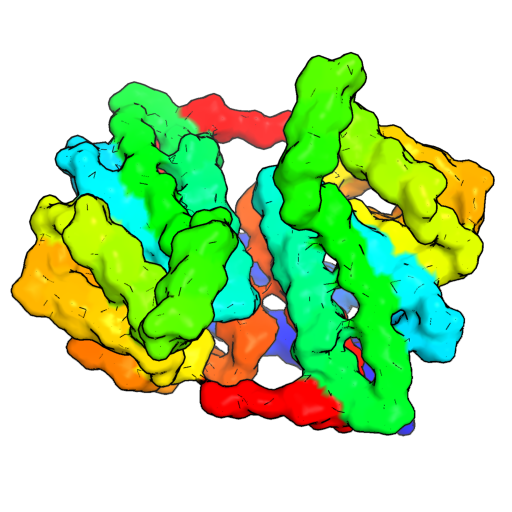 1 135 ? 4.363 24.453 2.48 1 97.56 135 CYS B CA 1
ATOM 2579 C C . CYS B 1 135 ? 4.57 25.156 3.818 1 97.56 135 CYS B C 1
ATOM 2581 O O . CYS B 1 135 ? 3.701 25.891 4.281 1 97.56 135 CYS B O 1
ATOM 2583 N N . LYS B 1 136 ? 5.676 24.906 4.418 1 94.38 136 LYS B N 1
ATOM 2584 C CA . LYS B 1 136 ? 5.992 25.562 5.688 1 94.38 136 LYS B CA 1
ATOM 2585 C C . LYS B 1 136 ? 6 27.078 5.547 1 94.38 136 LYS B C 1
ATOM 2587 O O . LYS B 1 136 ? 5.438 27.781 6.379 1 94.38 136 LYS B O 1
ATOM 2592 N N . LYS B 1 137 ? 6.559 27.547 4.512 1 93.12 137 LYS B N 1
ATOM 2593 C CA . LYS B 1 137 ? 6.633 28.969 4.246 1 93.12 137 LYS B CA 1
ATOM 2594 C C . LYS B 1 137 ? 5.242 29.562 4.051 1 93.12 137 LYS B C 1
ATOM 2596 O O . LYS B 1 137 ? 5.012 30.734 4.359 1 93.12 137 LYS B O 1
ATOM 2601 N N . ASN B 1 138 ? 4.301 28.75 3.654 1 92.88 138 ASN B N 1
ATOM 2602 C CA . ASN B 1 138 ? 2.957 29.234 3.355 1 92.88 138 ASN B CA 1
ATOM 2603 C C . ASN B 1 138 ? 1.962 28.828 4.438 1 92.88 138 ASN B C 1
ATOM 2605 O O . ASN B 1 138 ? 0.752 28.828 4.207 1 92.88 138 ASN B O 1
ATOM 2609 N N . HIS B 1 139 ? 2.43 28.328 5.547 1 90.5 139 HIS B N 1
ATOM 2610 C CA . HIS B 1 139 ? 1.646 28.062 6.746 1 90.5 139 HIS B CA 1
ATOM 2611 C C . HIS B 1 139 ? 0.681 26.891 6.516 1 90.5 139 HIS B C 1
ATOM 2613 O O . HIS B 1 139 ? -0.471 26.953 6.949 1 90.5 139 HIS B O 1
ATOM 2619 N N . VAL B 1 140 ? 1.074 26.016 5.664 1 95.75 140 VAL B N 1
ATOM 2620 C CA . VAL B 1 140 ? 0.374 24.75 5.477 1 95.75 140 VAL B CA 1
ATOM 2621 C C . VAL B 1 140 ? 0.884 23.719 6.488 1 95.75 140 VAL B C 1
ATOM 2623 O O . VAL B 1 140 ? 2.084 23.641 6.762 1 95.75 140 VAL B O 1
ATOM 2626 N N . LYS B 1 141 ? -0.01 22.984 7.109 1 97.69 141 LYS B N 1
ATOM 2627 C CA . LYS B 1 141 ? 0.395 21.938 8.055 1 97.69 141 LYS B CA 1
ATOM 2628 C C . LYS B 1 141 ? 1.084 20.781 7.336 1 97.69 141 LYS B C 1
ATOM 2630 O O . LYS B 1 141 ? 0.524 20.203 6.402 1 97.69 141 LYS B O 1
ATOM 2635 N N . CYS B 1 142 ? 2.252 20.516 7.754 1 98.62 142 CYS B N 1
ATOM 2636 C CA . CYS B 1 142 ? 3.059 19.484 7.121 1 98.62 142 CYS B CA 1
ATOM 2637 C C . CYS B 1 142 ? 3.25 18.297 8.055 1 98.62 142 CYS B C 1
ATOM 2639 O O . CYS B 1 142 ? 3.699 18.453 9.195 1 98.62 142 CYS B O 1
ATOM 2641 N N . ILE B 1 143 ? 2.914 17.094 7.547 1 98.81 143 ILE B N 1
ATOM 2642 C CA . ILE B 1 143 ? 3.084 15.844 8.273 1 98.81 143 ILE B CA 1
ATOM 2643 C C . ILE B 1 143 ? 4.055 14.938 7.523 1 98.81 143 ILE B C 1
ATOM 2645 O O . ILE B 1 143 ? 3.971 14.805 6.301 1 98.81 143 ILE B O 1
ATOM 2649 N N . GLY B 1 144 ? 4.969 14.359 8.258 1 98.69 144 GLY B N 1
ATOM 2650 C CA . GLY B 1 144 ? 5.871 13.383 7.668 1 98.69 144 GLY B CA 1
ATOM 2651 C C . GLY B 1 144 ? 5.703 11.992 8.25 1 98.69 144 GLY B C 1
ATOM 2652 O O . GLY B 1 144 ? 5.457 11.836 9.445 1 98.69 144 GLY B O 1
ATOM 2653 N N . PHE B 1 145 ? 5.758 10.984 7.402 1 98.81 145 PHE B N 1
ATOM 2654 C CA . PHE B 1 145 ? 5.98 9.594 7.77 1 98.81 145 PHE B CA 1
ATOM 2655 C C . PHE B 1 145 ? 7.367 9.133 7.336 1 98.81 145 PHE B C 1
ATOM 2657 O O . PHE B 1 145 ? 7.691 9.156 6.148 1 98.81 145 PHE B O 1
ATOM 2664 N N . SER B 1 146 ? 8.156 8.781 8.32 1 98.31 146 SER B N 1
ATOM 2665 C CA . SER B 1 146 ? 9.531 8.406 8 1 98.31 146 SER B CA 1
ATOM 2666 C C . SER B 1 146 ? 9.961 7.164 8.766 1 98.31 146 SER B C 1
ATOM 2668 O O . SER B 1 146 ? 9.18 6.602 9.539 1 98.31 146 SER B O 1
ATOM 2670 N N . GLY B 1 147 ? 11.133 6.664 8.414 1 97.69 147 GLY B N 1
ATOM 2671 C CA . GLY B 1 147 ? 11.797 5.703 9.281 1 97.69 147 GLY B CA 1
ATOM 2672 C C . GLY B 1 147 ? 12.312 6.32 10.57 1 97.69 147 GLY B C 1
ATOM 2673 O O . GLY B 1 147 ? 11.992 7.469 10.883 1 97.69 147 GLY B O 1
ATOM 2674 N N . SER B 1 148 ? 13.133 5.551 11.266 1 96.25 148 SER B N 1
ATOM 2675 C CA . SER B 1 148 ? 13.523 5.898 12.625 1 96.25 148 SER B CA 1
ATOM 2676 C C . SER B 1 148 ? 14.344 7.184 12.656 1 96.25 148 SER B C 1
ATOM 2678 O O . SER B 1 148 ? 14.273 7.953 13.609 1 96.25 148 SER B O 1
ATOM 2680 N N . LEU B 1 149 ? 15 7.531 11.602 1 94.75 149 LEU B N 1
ATOM 2681 C CA . LEU B 1 149 ? 15.938 8.648 11.609 1 94.75 149 LEU B CA 1
ATOM 2682 C C . LEU B 1 149 ? 15.242 9.953 11.25 1 94.75 149 LEU B C 1
ATOM 2684 O O . LEU B 1 149 ? 15.719 11.039 11.594 1 94.75 149 LEU B O 1
ATOM 2688 N N . GLY B 1 150 ? 14.18 9.867 10.562 1 96.06 150 GLY B N 1
ATOM 2689 C CA . GLY B 1 150 ? 13.398 11.039 10.172 1 96.06 150 GLY B CA 1
ATOM 2690 C C . GLY B 1 150 ? 13.984 11.781 8.992 1 96.06 150 GLY B C 1
ATOM 2691 O O . GLY B 1 150 ? 13.266 12.484 8.273 1 96.06 150 GLY B O 1
ATOM 2692 N N . GLY B 1 151 ? 15.328 11.75 8.922 1 96.44 151 GLY B N 1
ATOM 2693 C CA . GLY B 1 151 ? 16 12.461 7.855 1 96.44 151 GLY B CA 1
ATOM 2694 C C . GLY B 1 151 ? 15.82 13.969 7.938 1 96.44 151 GLY B C 1
ATOM 2695 O O . GLY B 1 151 ? 15.516 14.508 9 1 96.44 151 GLY B O 1
ATOM 2696 N N . LYS B 1 152 ? 16 14.672 6.809 1 97.31 152 LYS B N 1
ATOM 2697 C CA . LYS B 1 152 ? 15.867 16.125 6.723 1 97.31 152 LYS B CA 1
ATOM 2698 C C . LYS B 1 152 ? 14.406 16.547 6.844 1 97.31 152 LYS B C 1
ATOM 2700 O O . LYS B 1 152 ? 14.117 17.641 7.324 1 97.31 152 LYS B O 1
ATOM 2705 N N . MET B 1 153 ? 13.578 15.664 6.445 1 96.44 153 MET B N 1
ATOM 2706 C CA . MET B 1 153 ? 12.156 15.977 6.355 1 96.44 153 MET B CA 1
ATOM 2707 C C . MET B 1 153 ? 11.602 16.391 7.715 1 96.44 153 MET B C 1
ATOM 2709 O O . MET B 1 153 ? 10.719 17.25 7.801 1 96.44 153 MET B O 1
ATOM 2713 N N . LYS B 1 154 ? 12.164 15.828 8.742 1 96.94 154 LYS B N 1
ATOM 2714 C CA . LYS B 1 154 ? 11.664 16.062 10.094 1 96.94 154 LYS B CA 1
ATOM 2715 C C . LYS B 1 154 ? 11.695 17.562 10.438 1 96.94 154 LYS B C 1
ATOM 2717 O O . LYS B 1 154 ? 10.812 18.062 11.141 1 96.94 154 LYS B O 1
ATOM 2722 N N . GLN B 1 155 ? 12.586 18.328 9.828 1 96.94 155 GLN B N 1
ATOM 2723 C CA . GLN B 1 155 ? 12.781 19.734 10.133 1 96.94 155 GLN B CA 1
ATOM 2724 C C . GLN B 1 155 ? 11.68 20.594 9.5 1 96.94 155 GLN B C 1
ATOM 2726 O O . GLN B 1 155 ? 11.461 21.734 9.922 1 96.94 155 GLN B O 1
ATOM 2731 N N . TYR B 1 156 ? 10.992 20.047 8.617 1 97.62 156 TYR B N 1
ATOM 2732 C CA . TYR B 1 156 ? 10.016 20.844 7.883 1 97.62 156 TYR B CA 1
ATOM 2733 C C . TYR B 1 156 ? 8.594 20.391 8.18 1 97.62 156 TYR B C 1
ATOM 2735 O O . TYR B 1 156 ? 7.633 20.891 7.594 1 97.62 156 TYR B O 1
ATOM 2743 N N . CYS B 1 157 ? 8.453 19.422 9.055 1 98.06 157 CYS B N 1
ATOM 2744 C CA . CYS B 1 157 ? 7.141 18.891 9.406 1 98.06 157 CYS B CA 1
ATOM 2745 C C . CYS B 1 157 ? 6.688 19.422 10.766 1 98.06 157 CYS B C 1
ATOM 2747 O O . CYS B 1 157 ? 7.508 19.609 11.664 1 98.06 157 CYS B O 1
ATOM 2749 N N . ASP B 1 158 ? 5.438 19.688 10.914 1 97.56 158 ASP B N 1
ATOM 2750 C CA . ASP B 1 158 ? 4.852 20 12.211 1 97.56 158 ASP B CA 1
ATOM 2751 C C . ASP B 1 158 ? 4.777 18.75 13.094 1 97.56 158 ASP B C 1
ATOM 2753 O O . ASP B 1 158 ? 4.859 18.844 14.32 1 97.56 158 ASP B O 1
ATOM 2757 N N . LEU B 1 159 ? 4.52 17.594 12.484 1 97 159 LEU B N 1
ATOM 2758 C CA . LEU B 1 159 ? 4.496 16.266 13.094 1 97 159 LEU B CA 1
ATOM 2759 C C . LEU B 1 159 ? 5.184 15.25 12.188 1 97 159 LEU B C 1
ATOM 2761 O O . LEU B 1 159 ? 4.918 15.203 10.984 1 97 159 LEU B O 1
ATOM 2765 N N . CYS B 1 160 ? 6.113 14.523 12.711 1 97.62 160 CYS B N 1
ATOM 2766 C CA . CYS B 1 160 ? 6.785 13.469 11.961 1 97.62 160 CYS B CA 1
ATOM 2767 C C . CYS B 1 160 ? 6.617 12.117 12.648 1 97.62 160 CYS B C 1
ATOM 2769 O O . CYS B 1 160 ? 7.199 11.883 13.711 1 97.62 160 CYS B O 1
ATOM 2771 N N . ILE B 1 161 ? 5.797 11.289 12.078 1 98.25 161 ILE B N 1
ATOM 2772 C CA . ILE B 1 161 ? 5.598 9.93 12.57 1 98.25 161 ILE B CA 1
ATOM 2773 C C . ILE B 1 161 ? 6.789 9.062 12.172 1 98.25 161 ILE B C 1
ATOM 2775 O O . ILE B 1 161 ? 6.996 8.781 10.992 1 98.25 161 ILE B O 1
ATOM 2779 N N . ARG B 1 162 ? 7.559 8.68 13.148 1 97.69 162 ARG B N 1
ATOM 2780 C CA . ARG B 1 162 ? 8.773 7.918 12.875 1 97.69 162 ARG B CA 1
ATOM 2781 C C . ARG B 1 162 ? 8.586 6.445 13.219 1 97.69 162 ARG B C 1
ATOM 2783 O O . ARG B 1 162 ? 8.336 6.098 14.375 1 97.69 162 ARG B O 1
ATOM 2790 N N . VAL B 1 163 ? 8.617 5.586 12.195 1 97.94 163 VAL B N 1
ATOM 2791 C CA . VAL B 1 163 ? 8.609 4.141 12.391 1 97.94 163 VAL B CA 1
ATOM 2792 C C . VAL B 1 163 ? 9.961 3.693 12.953 1 97.94 163 VAL B C 1
ATOM 2794 O O . VAL B 1 163 ? 11.008 4.043 12.406 1 97.94 163 VAL B O 1
ATOM 2797 N N . PRO B 1 164 ? 9.992 2.947 14.031 1 97.38 164 PRO B N 1
ATOM 2798 C CA . PRO B 1 164 ? 11.25 2.543 14.656 1 97.38 164 PRO B CA 1
ATOM 2799 C C . PRO B 1 164 ? 11.969 1.438 13.883 1 97.38 164 PRO B C 1
ATOM 2801 O O . PRO B 1 164 ? 12.172 0.343 14.406 1 97.38 164 PRO B O 1
ATOM 2804 N N . SER B 1 165 ? 12.367 1.693 12.711 1 97.88 165 SER B N 1
ATOM 2805 C CA . SER B 1 165 ? 13.094 0.775 11.836 1 97.88 165 SER B CA 1
ATOM 2806 C C . SER B 1 165 ? 13.922 1.531 10.805 1 97.88 165 SER B C 1
ATOM 2808 O O . SER B 1 165 ? 13.594 2.662 10.445 1 97.88 165 SER B O 1
ATOM 2810 N N . THR B 1 166 ? 14.992 0.95 10.367 1 95.69 166 THR B N 1
ATOM 2811 C CA . THR B 1 166 ? 15.773 1.479 9.258 1 95.69 166 THR B CA 1
ATOM 2812 C C . THR B 1 166 ? 15.594 0.62 8.008 1 95.69 166 THR B C 1
ATOM 2814 O O . THR B 1 166 ? 16.156 0.92 6.957 1 95.69 166 THR B O 1
ATOM 2817 N N . ASP B 1 167 ? 14.805 -0.459 8.141 1 96.31 167 ASP B N 1
ATOM 2818 C CA . ASP B 1 167 ? 14.531 -1.333 7 1 96.31 167 ASP B CA 1
ATOM 2819 C C . ASP B 1 167 ? 13.391 -0.784 6.148 1 96.31 167 ASP B C 1
ATOM 2821 O O . ASP B 1 167 ? 12.266 -0.63 6.629 1 96.31 167 ASP B O 1
ATOM 2825 N N . MET B 1 168 ? 13.633 -0.54 4.883 1 96.44 168 MET B N 1
ATOM 2826 C CA . MET B 1 168 ? 12.703 0.155 4 1 96.44 168 MET B CA 1
ATOM 2827 C C . MET B 1 168 ? 11.398 -0.624 3.871 1 96.44 168 MET B C 1
ATOM 2829 O O . MET B 1 168 ? 10.312 -0.039 3.91 1 96.44 168 MET B O 1
ATOM 2833 N N . LEU B 1 169 ? 11.508 -1.89 3.701 1 97.69 169 LEU B N 1
ATOM 2834 C CA . LEU B 1 169 ? 10.305 -2.693 3.518 1 97.69 169 LEU B CA 1
ATOM 2835 C C . LEU B 1 169 ? 9.477 -2.734 4.797 1 97.69 169 LEU B C 1
ATOM 2837 O O . LEU B 1 169 ? 8.25 -2.705 4.75 1 97.69 169 LEU B O 1
ATOM 2841 N N . THR B 1 170 ? 10.109 -2.795 5.926 1 98.12 170 THR B N 1
ATOM 2842 C CA . THR B 1 170 ? 9.406 -2.684 7.199 1 98.12 170 THR B CA 1
ATOM 2843 C C . THR B 1 170 ? 8.766 -1.309 7.344 1 98.12 170 THR B C 1
ATOM 2845 O O . THR B 1 170 ? 7.602 -1.2 7.734 1 98.12 170 THR B O 1
ATOM 2848 N N . ILE B 1 171 ? 9.531 -0.277 7.012 1 98.31 171 ILE B N 1
ATOM 2849 C CA . ILE B 1 171 ? 9.039 1.09 7.125 1 98.31 171 ILE B CA 1
ATOM 2850 C C . ILE B 1 171 ? 7.777 1.256 6.277 1 98.31 171 ILE B C 1
ATOM 2852 O O . ILE B 1 171 ? 6.758 1.746 6.762 1 98.31 171 ILE B O 1
ATOM 2856 N N . GLU B 1 172 ? 7.84 0.811 5.074 1 98.31 172 GLU B N 1
ATOM 2857 C CA . GLU B 1 172 ? 6.691 0.947 4.188 1 98.31 172 GLU B CA 1
ATOM 2858 C C . GLU B 1 172 ? 5.512 0.111 4.676 1 98.31 172 GLU B C 1
ATOM 2860 O O . GLU B 1 172 ? 4.355 0.526 4.555 1 98.31 172 GLU B O 1
ATOM 2865 N N . SER B 1 173 ? 5.766 -1.098 5.199 1 98.62 173 SER B N 1
ATOM 2866 C CA . SER B 1 173 ? 4.711 -1.912 5.789 1 98.62 173 SER B CA 1
ATOM 2867 C C . SER B 1 173 ? 3.99 -1.16 6.902 1 98.62 173 SER B C 1
ATOM 2869 O O . SER B 1 173 ? 2.76 -1.125 6.941 1 98.62 173 SER B O 1
ATOM 2871 N N . GLN B 1 174 ? 4.758 -0.556 7.715 1 98.75 174 GLN B N 1
ATOM 2872 C CA . GLN B 1 174 ? 4.191 0.139 8.867 1 98.75 174 GLN B CA 1
ATOM 2873 C C . GLN B 1 174 ? 3.465 1.409 8.438 1 98.75 174 GLN B C 1
ATOM 2875 O O . GLN B 1 174 ? 2.453 1.784 9.031 1 98.75 174 GLN B O 1
ATOM 2880 N N . HIS B 1 175 ? 4.027 2.117 7.422 1 98.88 175 HIS B N 1
ATOM 2881 C CA . HIS B 1 175 ? 3.342 3.307 6.93 1 98.88 175 HIS B CA 1
ATOM 2882 C C . HIS B 1 175 ? 1.92 2.979 6.488 1 98.88 175 HIS B C 1
ATOM 2884 O O . HIS B 1 175 ? 0.972 3.664 6.875 1 98.88 175 HIS B O 1
ATOM 2890 N N . VAL B 1 176 ? 1.765 1.916 5.684 1 98.75 176 VAL B N 1
ATOM 2891 C CA . VAL B 1 176 ? 0.441 1.524 5.211 1 98.75 176 VAL B CA 1
ATOM 2892 C C . VAL B 1 176 ? -0.43 1.107 6.391 1 98.75 176 VAL B C 1
ATOM 2894 O O . VAL B 1 176 ? -1.588 1.521 6.492 1 98.75 176 VAL B O 1
ATOM 2897 N N . LEU B 1 177 ? 0.102 0.33 7.27 1 98.62 177 LEU B N 1
ATOM 2898 C CA . LEU B 1 177 ? -0.595 -0.153 8.453 1 98.62 177 LEU B CA 1
ATOM 2899 C C . LEU B 1 177 ? -1.072 1.011 9.32 1 98.62 177 LEU B C 1
ATOM 2901 O O . LEU B 1 177 ? -2.205 1.004 9.805 1 98.62 177 LEU B O 1
ATOM 2905 N N . LEU B 1 178 ? -0.25 1.995 9.531 1 98.75 178 LEU B N 1
ATOM 2906 C CA . LEU B 1 178 ? -0.606 3.15 10.352 1 98.75 178 LEU B CA 1
ATOM 2907 C C . LEU B 1 178 ? -1.704 3.971 9.688 1 98.75 178 LEU B C 1
ATOM 2909 O O . LEU B 1 178 ? -2.605 4.473 10.359 1 98.75 178 LEU B O 1
ATOM 2913 N N . CYS B 1 179 ? -1.591 4.117 8.344 1 98.81 179 CYS B N 1
ATOM 2914 C CA . CYS B 1 179 ? -2.666 4.785 7.617 1 98.81 179 CYS B CA 1
ATOM 2915 C C . CYS B 1 179 ? -3.996 4.074 7.84 1 98.81 179 CYS B C 1
ATOM 2917 O O . CYS B 1 179 ? -5.016 4.719 8.086 1 98.81 179 CYS B O 1
ATOM 2919 N N . HIS B 1 180 ? -3.971 2.758 7.785 1 98.81 180 HIS B N 1
ATOM 2920 C CA . HIS B 1 180 ? -5.176 1.983 8.047 1 98.81 180 HIS B CA 1
ATOM 2921 C C . HIS B 1 180 ? -5.652 2.178 9.484 1 98.81 180 HIS B C 1
ATOM 2923 O O . HIS B 1 180 ? -6.859 2.215 9.742 1 98.81 180 HIS B O 1
ATOM 2929 N N . GLY B 1 181 ? -4.734 2.252 10.445 1 98.56 181 GLY B N 1
ATOM 2930 C CA . GLY B 1 181 ? -5.102 2.529 11.82 1 98.56 181 GLY B CA 1
ATOM 2931 C C . GLY B 1 181 ? -5.805 3.861 12 1 98.56 181 GLY B C 1
ATOM 2932 O O . GLY B 1 181 ? -6.77 3.963 12.758 1 98.56 181 GLY B O 1
ATOM 2933 N N . ILE B 1 182 ? -5.293 4.863 11.32 1 98.62 182 ILE B N 1
ATOM 2934 C CA . ILE B 1 182 ? -5.891 6.195 11.344 1 98.62 182 ILE B CA 1
ATOM 2935 C C . ILE B 1 182 ? -7.328 6.125 10.836 1 98.62 182 ILE B C 1
ATOM 2937 O O . ILE B 1 182 ? -8.258 6.594 11.5 1 98.62 182 ILE B O 1
ATOM 2941 N N . VAL B 1 183 ? -7.523 5.512 9.68 1 98.44 183 VAL B N 1
ATOM 2942 C CA . VAL B 1 183 ? -8.836 5.43 9.055 1 98.44 183 VAL B CA 1
ATOM 2943 C C . VAL B 1 183 ? -9.773 4.598 9.93 1 98.44 183 VAL B C 1
ATOM 2945 O O . VAL B 1 183 ? -10.93 4.973 10.148 1 98.44 183 VAL B O 1
ATOM 2948 N N . SER B 1 184 ? -9.25 3.482 10.453 1 98.06 184 SER B N 1
ATOM 2949 C CA . SER B 1 184 ? -10.039 2.639 11.336 1 98.06 184 SER B CA 1
ATOM 2950 C C . SER B 1 184 ? -10.523 3.418 12.555 1 98.06 184 SER B C 1
ATOM 2952 O O . SER B 1 184 ? -11.688 3.299 12.953 1 98.06 184 SER B O 1
ATOM 2954 N N . THR B 1 185 ? -9.68 4.172 13.148 1 98.25 185 THR B N 1
ATOM 2955 C CA . THR B 1 185 ? -10.008 4.953 14.336 1 98.25 185 THR B CA 1
ATOM 2956 C C . THR B 1 185 ? -11.062 6.008 14.016 1 98.25 185 THR B C 1
ATOM 2958 O O . THR B 1 185 ? -12.039 6.164 14.75 1 98.25 185 THR B O 1
ATOM 2961 N N . ILE B 1 186 ? -10.867 6.723 12.898 1 97.75 186 ILE B N 1
ATOM 2962 C CA . ILE B 1 186 ? -11.828 7.738 12.484 1 97.75 186 ILE B CA 1
ATOM 2963 C C . ILE B 1 186 ? -13.203 7.102 12.297 1 97.75 186 ILE B C 1
ATOM 2965 O O . ILE B 1 186 ? -14.219 7.645 12.75 1 97.75 186 ILE B O 1
ATOM 2969 N N . ARG B 1 187 ? -13.258 5.934 11.672 1 96.62 187 ARG B N 1
ATOM 2970 C CA . ARG B 1 187 ? -14.508 5.211 11.453 1 96.62 187 ARG B CA 1
ATOM 2971 C C . ARG B 1 187 ? -15.18 4.859 12.773 1 96.62 187 ARG B C 1
ATOM 2973 O O . ARG B 1 187 ? -16.391 5.059 12.938 1 96.62 187 ARG B O 1
ATOM 2980 N N . LYS B 1 188 ? -14.406 4.445 13.719 1 96.12 188 LYS B N 1
ATOM 2981 C CA . LYS B 1 188 ? -14.945 3.971 14.984 1 96.12 188 LYS B CA 1
ATOM 2982 C C . LYS B 1 188 ? -15.375 5.137 15.867 1 96.12 188 LYS B C 1
ATOM 2984 O O . LYS B 1 188 ? -16.25 4.984 16.719 1 96.12 188 LYS B O 1
ATOM 2989 N N . LEU B 1 189 ? -14.758 6.262 15.664 1 96.06 189 LEU B N 1
ATOM 2990 C CA . LEU B 1 189 ? -15.172 7.469 16.375 1 96.06 189 LEU B CA 1
ATOM 2991 C C . LEU B 1 189 ? -16.516 7.973 15.852 1 96.06 189 LEU B C 1
ATOM 2993 O O . LEU B 1 189 ? -17.234 8.68 16.562 1 96.06 189 LEU B O 1
ATOM 2997 N N . GLY B 1 190 ? -16.781 7.566 14.594 1 94.31 190 GLY B N 1
ATOM 2998 C CA . GLY B 1 190 ? -18.031 7.977 13.977 1 94.31 190 GLY B CA 1
ATOM 2999 C C . GLY B 1 190 ? -18.906 6.805 13.562 1 94.31 190 GLY B C 1
ATOM 3000 O O . GLY B 1 190 ? -18.828 5.723 14.148 1 94.31 190 GLY B O 1
ATOM 3001 N N . ASN B 1 191 ? -19.906 7.051 12.703 1 94.06 191 ASN B N 1
ATOM 3002 C CA . ASN B 1 191 ? -20.75 6.031 12.086 1 94.06 191 ASN B CA 1
ATOM 3003 C C . ASN B 1 191 ? -20.438 5.871 10.602 1 94.06 191 ASN B C 1
ATOM 3005 O O . ASN B 1 191 ? -20.984 6.598 9.773 1 94.06 191 ASN B O 1
ATOM 3009 N N . PRO B 1 192 ? -19.656 4.898 10.398 1 93.81 192 PRO B N 1
ATOM 3010 C CA . PRO B 1 192 ? -19.219 4.758 9.008 1 93.81 192 PRO B CA 1
ATOM 3011 C C . PRO B 1 192 ? -20.391 4.586 8.039 1 93.81 192 PRO B C 1
ATOM 3013 O O . PRO B 1 192 ? -21.359 3.908 8.367 1 93.81 192 PRO B O 1
ATOM 3016 N N . GLN B 1 193 ? -20.234 5.164 6.852 1 89.25 193 GLN B N 1
ATOM 3017 C CA . GLN B 1 193 ? -21.25 5.031 5.812 1 89.25 193 GLN B CA 1
ATOM 3018 C C . GLN B 1 193 ? -21.031 3.762 4.992 1 89.25 193 GLN B C 1
ATOM 3020 O O . GLN B 1 193 ? -22 3.129 4.559 1 89.25 193 GLN B O 1
ATOM 3025 N N . PHE B 1 194 ? -19.75 3.424 4.797 1 85.56 194 PHE B N 1
ATOM 3026 C CA . PHE B 1 194 ? -19.422 2.27 3.975 1 85.56 194 PHE B CA 1
ATOM 3027 C C . PHE B 1 194 ? -19.188 1.032 4.836 1 85.56 194 PHE B C 1
ATOM 3029 O O . PHE B 1 194 ? -18.562 1.109 5.891 1 85.56 194 PHE B O 1
ATOM 3036 N N . LYS B 1 195 ? -19.906 -0.025 4.465 1 83.06 195 LYS B N 1
ATOM 3037 C CA . LYS B 1 195 ? -19.688 -1.336 5.07 1 83.06 195 LYS B CA 1
ATOM 3038 C C . LYS B 1 195 ? -19.172 -2.336 4.039 1 83.06 195 LYS B C 1
ATOM 3040 O O . LYS B 1 195 ? -19.641 -2.359 2.898 1 83.06 195 LYS B O 1
ATOM 3045 N N . TYR B 1 196 ? -18.219 -3.01 4.359 1 79.81 196 TYR B N 1
ATOM 3046 C CA . TYR B 1 196 ? -17.641 -3.992 3.447 1 79.81 196 TYR B CA 1
ATOM 3047 C C . TYR B 1 196 ? -18.562 -5.199 3.295 1 79.81 196 TYR B C 1
ATOM 3049 O O . TYR B 1 196 ? -19.219 -5.609 4.254 1 79.81 196 TYR B O 1
ATOM 3057 N N . ASN B 1 197 ? -18.703 -5.699 1.972 1 68.12 197 ASN B N 1
ATOM 3058 C CA . ASN B 1 197 ? -19.516 -6.875 1.703 1 68.12 197 ASN B CA 1
ATOM 3059 C C . ASN B 1 197 ? -18.703 -8.156 1.764 1 68.12 197 ASN B C 1
ATOM 3061 O O . ASN B 1 197 ? -17.516 -8.156 1.458 1 68.12 197 ASN B O 1
#

Solvent-accessible surface area (backbone atoms only — not comparable to full-atom values): 19869 Å² total; per-residue (Å²): 127,84,59,63,63,65,47,36,44,51,50,50,50,48,52,40,54,37,48,54,55,44,60,75,59,41,62,65,56,50,54,48,49,52,50,52,52,49,26,22,72,70,73,27,43,36,37,23,30,34,60,70,69,31,18,45,43,22,45,42,47,31,53,40,42,64,48,59,40,28,31,61,97,50,68,59,53,44,61,43,34,67,58,70,49,56,69,61,42,50,47,34,31,71,76,73,33,64,50,43,37,48,33,61,54,42,74,76,67,69,48,75,62,19,36,37,40,38,33,32,54,53,16,63,55,58,26,56,44,51,26,35,50,52,34,49,74,58,58,25,47,28,36,33,38,19,8,55,77,26,43,65,40,45,80,45,28,82,45,60,51,55,38,78,38,89,48,60,57,58,27,53,28,48,53,45,35,50,49,36,34,49,43,52,33,55,26,68,71,46,51,49,65,60,74,89,120,126,84,58,63,63,65,50,35,44,52,51,52,51,50,52,40,53,38,49,53,55,44,60,78,60,41,63,67,58,50,52,48,49,53,50,52,52,50,26,22,72,68,72,26,46,37,38,24,31,35,58,69,69,32,19,43,43,22,45,41,47,30,53,38,45,63,48,59,41,28,31,64,97,50,67,60,52,44,61,43,36,66,58,69,50,56,70,59,42,50,48,33,32,72,77,73,31,63,49,42,36,48,33,60,53,42,73,75,66,68,50,76,61,20,37,38,37,40,34,32,52,52,16,63,55,59,26,57,44,50,25,34,50,52,34,46,76,59,58,25,47,28,35,30,38,20,8,54,78,25,44,63,39,45,79,46,28,82,44,60,51,57,38,79,36,88,47,61,57,57,28,53,30,47,53,46,35,49,50,37,34,48,42,51,33,55,27,68,72,48,49,49,66,61,76,89,118

Nearest PDB structures (foldseek):
  5lu7-assembly1_C  TM=9.280E-01  e=2.736E-19  Burkholderia pseudomallei K96243
  2x3y-assembly1_C  TM=9.345E-01  e=1.028E-18  Burkholderia pseudomallei K96243
  5ltz-assembly1_C  TM=9.274E-01  e=1.028E-18  Burkholderia pseudomallei K96243
  5lu5-assembly1_D  TM=9.272E-01  e=1.597E-18  Burkholderia pseudomallei
  5lu6-assembly1_D  TM=9.277E-01  e=5.289E-18  Burkholderia pseudomallei

Secondary structure (DSSP, 8-state):
---HHHHHHHHHHHHHHHHHHHHHTTHHHHHHHHHHHHHHHTT-EEEEEESTHHHHHHHHHHHIIIIIT-BTTSPPPEEEETTS-HHHHHHHHHHT-GGGHHHHHHHHH--TT-EEEEEESSS--HHHHHHHHHHHHTT-EEEEEE-TT-TGGGGG-SEEEE-S---HHHHHHHHHHHHHHHHHHHHHHS-BS----/---HHHHHHHHHHHHHHHHHHHHHTTHHHHHHHHHHHHHHHTT-EEEEEESTHHHHHHHHHHHIIIIIT-BTTSPPPEEEETTS-HHHHHHHHHHT-GGGHHHHHHHHH--TT-EEEEEESSS--HHHHHHHHHHHHTT-EEEEEE-TT-TGGGGG-SEEEE-S---HHHHHHHHHHHHHHHHHHHHHHS-BS----

InterPro domains:
  IPR001347 SIS domain [PF13580] (15-147)
  IPR001347 SIS domain [PS51464] (36-192)
  IPR035461 GmhA/DiaA [cd05006] (25-186)
  IPR046348 SIS domain superfamily [SSF53697] (14-186)
  IPR050099 SIS family GmhA and DiaA subfamilies [PTHR30390] (10-187)

Sequence (394 aa):
MKKIEPILHSFLDEQKICVSNITK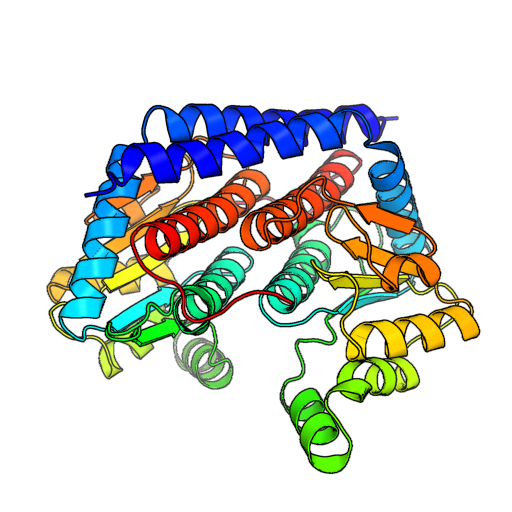NSKDLEDLIRLLIKARNNGKKIFTMGNGGSGSTASHFVSDLLKTAIIKDKKRFQAFSLTDNIPVILAWSNDVSYDRIFIEQLKNTVSNGDVVIAFSGSGNSKNLISALKFCKKNHVKCIGFSGSLGGKMKQYCDLCIRVPSTDMLTIESQHVLLCHGIVSTIRKLGNPQFKYNMKKIEPILHSFLDEQKICVSNITKNSKDLEDLIRLLIKARNNGKKIFTMGNGGSGSTASHFVSDLLKTAIIKDKKRFQAFSLTDNIPVILAWSNDVSYDRIFIEQLKNTVSNGDVVIAFSGSGNSKNLISALKFCKKNHVKCIGFSGSLGGKMKQYCDLCIRVPSTDMLTIESQHVLLCHGIVSTIRKLGNPQFKYN